Protein AF-0000000075781531 (afdb_homodimer)

InterPro domains:
  IPR000246 Peptidase T2, asparaginase 2 [PF01112] (1-295)
  IPR000246 Peptidase T2, asparaginase 2 [PTHR10188] (3-289)
  IPR029055 Nucleophile aminohydrolases, N-terminal [SSF56235] (2-297)
  IPR033844 Asparaginase-like 1, metazoa [cd04702] (2-292)

Structure (mmCIF, N/CA/C/O backbone):
data_AF-0000000075781531-model_v1
#
loop_
_entity.id
_entity.type
_entity.pdbx_description
1 polymer 'Probable isoaspartyl peptidase/L-asparaginase CG7860'
#
loop_
_atom_site.group_PDB
_atom_site.id
_atom_site.type_symbol
_atom_site.label_atom_id
_atom_site.label_alt_id
_atom_site.label_comp_id
_atom_site.label_asym_id
_atom_site.label_entity_id
_atom_site.label_seq_id
_atom_site.pdbx_PDB_ins_code
_atom_site.Cartn_x
_atom_site.Cartn_y
_atom_site.Cartn_z
_atom_site.occupancy
_atom_site.B_iso_or_equiv
_atom_site.auth_seq_id
_atom_site.auth_comp_id
_atom_site.auth_asym_id
_atom_site.auth_atom_id
_atom_site.pdbx_PDB_model_num
ATOM 1 N N . MET A 1 1 ? -22.672 -17.578 -13.57 1 85.06 1 MET A N 1
ATOM 2 C CA . MET A 1 1 ? -21.578 -17.312 -14.492 1 85.06 1 MET A CA 1
ATOM 3 C C . MET A 1 1 ? -20.594 -18.484 -14.539 1 85.06 1 MET A C 1
ATOM 5 O O . MET A 1 1 ? -20.531 -19.281 -13.594 1 85.06 1 MET A O 1
ATOM 9 N N . ASN A 1 2 ? -19.984 -18.703 -15.68 1 92.12 2 ASN A N 1
ATOM 10 C CA . ASN A 1 2 ? -18.953 -19.719 -15.734 1 92.12 2 ASN A CA 1
ATOM 11 C C . ASN A 1 2 ? -17.719 -19.344 -14.914 1 92.12 2 ASN A C 1
ATOM 13 O O . ASN A 1 2 ? -17.062 -18.344 -15.211 1 92.12 2 ASN A O 1
ATOM 17 N N . PRO A 1 3 ? -17.516 -20.047 -13.867 1 97.38 3 PRO A N 1
ATOM 18 C CA . PRO A 1 3 ? -16.359 -19.703 -13.023 1 97.38 3 PRO A CA 1
ATOM 19 C C . PRO A 1 3 ? -15.039 -19.812 -13.773 1 97.38 3 PRO A C 1
ATOM 21 O O . PRO A 1 3 ? -14.898 -20.656 -14.664 1 97.38 3 PRO A O 1
ATOM 24 N N . ILE A 1 4 ? -14.07 -19.031 -13.391 1 98.5 4 ILE A N 1
ATOM 25 C CA . ILE A 1 4 ? -12.766 -19.031 -14.039 1 98.5 4 ILE A CA 1
ATOM 26 C C . ILE A 1 4 ? -11.688 -18.625 -13.039 1 98.5 4 ILE A C 1
ATOM 28 O O . ILE A 1 4 ? -11.953 -17.875 -12.109 1 98.5 4 ILE A O 1
ATOM 32 N N . ILE A 1 5 ? -10.492 -19.172 -13.234 1 98.81 5 ILE A N 1
ATOM 33 C CA . ILE A 1 5 ? -9.336 -18.828 -12.422 1 98.81 5 ILE A CA 1
ATOM 34 C C . ILE A 1 5 ? -8.086 -18.781 -13.305 1 98.81 5 ILE A C 1
ATOM 36 O O . ILE A 1 5 ? -7.945 -19.578 -14.234 1 98.81 5 ILE A O 1
ATOM 40 N N . ILE A 1 6 ? -7.258 -17.844 -13.078 1 98.94 6 ILE A N 1
ATOM 41 C CA . ILE A 1 6 ? -5.953 -17.703 -13.719 1 98.94 6 ILE A CA 1
ATOM 42 C C . ILE A 1 6 ? -4.871 -17.531 -12.648 1 98.94 6 ILE A C 1
ATOM 44 O O . ILE A 1 6 ? -5.125 -16.953 -11.594 1 98.94 6 ILE A O 1
ATOM 48 N N . VAL A 1 7 ? -3.66 -18.078 -12.906 1 98.94 7 VAL A N 1
ATOM 49 C CA . VAL A 1 7 ? -2.543 -17.953 -11.977 1 98.94 7 VAL A CA 1
ATOM 50 C C . VAL A 1 7 ? -1.309 -17.453 -12.719 1 98.94 7 VAL A C 1
ATOM 52 O O . VAL A 1 7 ? -1.216 -17.578 -13.945 1 98.94 7 VAL A O 1
ATOM 55 N N . HIS A 1 8 ? -0.429 -16.797 -12.031 1 98.88 8 HIS A N 1
ATOM 56 C CA . HIS A 1 8 ? 0.933 -16.578 -12.5 1 98.88 8 HIS A CA 1
ATOM 57 C C . HIS A 1 8 ? 1.954 -17.125 -11.508 1 98.88 8 HIS A C 1
ATOM 59 O O . HIS A 1 8 ? 1.662 -17.234 -10.312 1 98.88 8 HIS A O 1
ATOM 65 N N . GLY A 1 9 ? 3.16 -17.422 -12.055 1 97.94 9 GLY A N 1
ATOM 66 C CA . GLY A 1 9 ? 4.238 -17.969 -11.234 1 97.94 9 GLY A CA 1
ATOM 67 C C . GLY A 1 9 ? 5.461 -17.062 -11.203 1 97.94 9 GLY A C 1
ATOM 68 O O . GLY A 1 9 ? 6.586 -17.547 -11.055 1 97.94 9 GLY A O 1
ATOM 69 N N . GLY A 1 10 ? 5.211 -15.781 -11.422 1 97.06 10 GLY A N 1
ATOM 70 C CA . GLY A 1 10 ? 6.312 -14.836 -11.305 1 97.06 10 GLY A CA 1
ATOM 71 C C . GLY A 1 10 ? 6.859 -14.383 -12.641 1 97.06 10 GLY A C 1
ATOM 72 O O . GLY A 1 10 ? 7.023 -15.195 -13.562 1 97.06 10 GLY A O 1
ATOM 73 N N . ALA A 1 11 ? 7.156 -13.102 -12.734 1 96.25 11 ALA A N 1
ATOM 74 C CA . ALA A 1 11 ? 7.754 -12.484 -13.914 1 96.25 11 ALA A CA 1
ATOM 75 C C . ALA A 1 11 ? 9.242 -12.219 -13.703 1 96.25 11 ALA A C 1
ATOM 77 O O . ALA A 1 11 ? 9.664 -11.844 -12.609 1 96.25 11 ALA A O 1
ATOM 78 N N . GLY A 1 12 ? 10.047 -12.461 -14.727 1 93.88 12 GLY A N 1
ATOM 79 C CA . GLY A 1 12 ? 11.477 -12.195 -14.656 1 93.88 12 GLY A CA 1
ATOM 80 C C . GLY A 1 12 ? 12.273 -12.922 -15.727 1 93.88 12 GLY A C 1
ATOM 81 O O . GLY A 1 12 ? 11.742 -13.258 -16.781 1 93.88 12 GLY A O 1
ATOM 82 N N . ASP A 1 13 ? 13.547 -13.055 -15.438 1 90.69 13 ASP A N 1
ATOM 83 C CA . ASP A 1 13 ? 14.453 -13.758 -16.328 1 90.69 13 ASP A CA 1
ATOM 84 C C . ASP A 1 13 ? 14.625 -15.219 -15.898 1 90.69 13 ASP A C 1
ATOM 86 O O . ASP A 1 13 ? 15.719 -15.633 -15.516 1 90.69 13 ASP A O 1
ATOM 90 N N . VAL A 1 14 ? 13.625 -15.977 -16.125 1 91.06 14 VAL A N 1
ATOM 91 C CA . VAL A 1 14 ? 13.602 -17.391 -15.75 1 91.06 14 VAL A CA 1
ATOM 92 C C . VAL A 1 14 ? 14.539 -18.188 -16.656 1 91.06 14 VAL A C 1
ATOM 94 O O . VAL A 1 14 ? 14.375 -18.203 -17.875 1 91.06 14 VAL A O 1
ATOM 97 N N . PRO A 1 15 ? 15.516 -18.844 -16.062 1 90.62 15 PRO A N 1
ATOM 98 C CA . PRO A 1 15 ? 16.406 -19.656 -16.906 1 90.62 15 PRO A CA 1
ATOM 99 C C . PRO A 1 15 ? 15.711 -20.891 -17.484 1 90.62 15 PRO A C 1
ATOM 101 O O . PRO A 1 15 ? 14.734 -21.375 -16.922 1 90.62 15 PRO A O 1
ATOM 104 N N . ASP A 1 16 ? 16.281 -21.453 -18.484 1 94.5 16 ASP A N 1
ATOM 105 C CA . ASP A 1 16 ? 15.703 -22.594 -19.188 1 94.5 16 ASP A CA 1
ATOM 106 C C . ASP A 1 16 ? 15.508 -23.781 -18.25 1 94.5 16 ASP A C 1
ATOM 108 O O . ASP A 1 16 ? 14.531 -24.516 -18.359 1 94.5 16 ASP A O 1
ATOM 112 N N . SER A 1 17 ? 16.422 -23.891 -17.297 1 92.56 17 SER A N 1
ATOM 113 C CA . SER A 1 17 ? 16.422 -25.047 -16.406 1 92.56 17 SER A CA 1
ATOM 114 C C . SER A 1 17 ? 15.219 -25.016 -15.469 1 92.56 17 SER A C 1
ATOM 116 O O . SER A 1 17 ? 14.859 -26.047 -14.883 1 92.56 17 SER A O 1
ATOM 118 N N . ARG A 1 18 ? 14.531 -23.938 -15.391 1 93.38 18 ARG A N 1
ATOM 119 C CA . ARG A 1 18 ? 13.438 -23.812 -14.43 1 93.38 18 ARG A CA 1
ATOM 120 C C . ARG A 1 18 ? 12.094 -23.734 -15.141 1 93.38 18 ARG A C 1
ATOM 122 O O . ARG A 1 18 ? 11.039 -23.734 -14.5 1 93.38 18 ARG A O 1
ATOM 129 N N . VAL A 1 19 ? 12.078 -23.672 -16.422 1 96.38 19 VAL A N 1
ATOM 130 C CA . VAL A 1 19 ? 10.875 -23.438 -17.203 1 96.38 19 VAL A CA 1
ATOM 131 C C . VAL A 1 19 ? 9.875 -24.562 -16.984 1 96.38 19 VAL A C 1
ATOM 133 O O . VAL A 1 19 ? 8.703 -24.312 -16.703 1 96.38 19 VAL A O 1
ATOM 136 N N . LYS A 1 20 ? 10.312 -25.781 -17.094 1 97.44 20 LYS A N 1
ATOM 137 C CA . LYS A 1 20 ? 9.398 -26.906 -16.969 1 97.44 20 LYS A CA 1
ATOM 138 C C . LYS A 1 20 ? 8.742 -26.938 -15.586 1 97.44 20 LYS A C 1
ATOM 140 O O . LYS A 1 20 ? 7.539 -27.156 -15.469 1 97.44 20 LYS A O 1
ATOM 145 N N . GLY A 1 21 ? 9.562 -26.734 -14.57 1 96.38 21 GLY A N 1
ATOM 146 C CA . GLY A 1 21 ? 9.031 -26.719 -13.219 1 96.38 21 GLY A CA 1
ATOM 147 C C . GLY A 1 21 ? 7.992 -25.625 -13 1 96.38 21 GLY A C 1
ATOM 148 O O . GLY A 1 21 ? 6.977 -25.859 -12.336 1 96.38 21 GLY A O 1
ATOM 149 N N . LYS A 1 22 ? 8.211 -24.484 -13.539 1 97 22 LYS A N 1
ATOM 150 C CA . LYS A 1 22 ? 7.285 -23.375 -13.391 1 97 22 LYS A CA 1
ATOM 151 C C . LYS A 1 22 ? 5.984 -23.641 -14.141 1 97 22 LYS A C 1
ATOM 153 O O . LYS A 1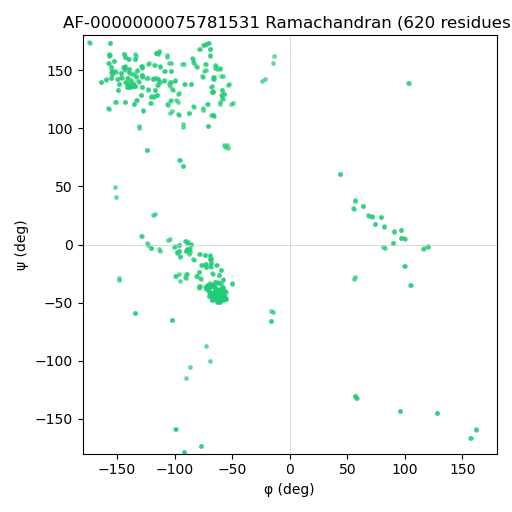 22 ? 4.902 -23.266 -13.672 1 97 22 LYS A O 1
ATOM 158 N N . LEU A 1 23 ? 6.105 -24.203 -15.328 1 98.19 23 LEU A N 1
ATOM 159 C CA . LEU A 1 23 ? 4.906 -24.547 -16.078 1 98.19 23 LEU A CA 1
ATOM 160 C C . LEU A 1 23 ? 4.082 -25.594 -15.336 1 98.19 23 LEU A C 1
ATOM 162 O O . LEU A 1 23 ? 2.865 -25.438 -15.188 1 98.19 23 LEU A O 1
ATOM 166 N N . ASP A 1 24 ? 4.766 -26.625 -14.836 1 98.25 24 ASP A N 1
ATOM 167 C CA . ASP A 1 24 ? 4.082 -27.703 -14.117 1 98.25 24 ASP A CA 1
ATOM 168 C C . ASP A 1 24 ? 3.428 -27.172 -12.844 1 98.25 24 ASP A C 1
ATOM 170 O O . ASP A 1 24 ? 2.291 -27.516 -12.523 1 98.25 24 ASP A O 1
ATOM 174 N N . GLY A 1 25 ? 4.188 -26.312 -12.148 1 98.19 25 GLY A N 1
ATOM 175 C CA . GLY A 1 25 ? 3.648 -25.734 -10.93 1 98.19 25 GLY A CA 1
ATOM 176 C C . GLY A 1 25 ? 2.443 -24.844 -11.18 1 98.19 25 GLY A C 1
ATOM 177 O O . GLY A 1 25 ? 1.49 -24.844 -10.398 1 98.19 25 GLY A O 1
ATOM 178 N N . SER A 1 26 ? 2.463 -24.094 -12.234 1 98.56 26 SER A N 1
ATOM 179 C CA . SER A 1 26 ? 1.338 -23.234 -12.586 1 98.56 26 SER A CA 1
ATOM 180 C C . SER A 1 26 ? 0.101 -24.047 -12.938 1 98.56 26 SER A C 1
ATOM 182 O O . SER A 1 26 ? -1.016 -23.703 -12.555 1 98.56 26 SER A O 1
ATOM 184 N N . LYS A 1 27 ? 0.307 -25.109 -13.648 1 98.56 27 LYS A N 1
ATOM 185 C CA . LYS A 1 27 ? -0.809 -25.984 -13.992 1 98.56 27 LYS A CA 1
ATOM 186 C C . LYS A 1 27 ? -1.42 -26.609 -12.742 1 98.56 27 LYS A C 1
ATOM 188 O O . LYS A 1 27 ? -2.645 -26.656 -12.594 1 98.56 27 LYS A O 1
ATOM 193 N N . LYS A 1 28 ? -0.539 -27.094 -11.883 1 98.62 28 LYS A N 1
ATOM 194 C CA . LYS A 1 28 ? -1.019 -27.688 -10.633 1 98.62 28 LYS A CA 1
ATOM 195 C C . LYS A 1 28 ? -1.83 -26.672 -9.828 1 98.62 28 LYS A C 1
ATOM 197 O O . LYS A 1 28 ? -2.875 -27.016 -9.273 1 98.62 28 LYS A O 1
ATOM 202 N N . ALA A 1 29 ? -1.354 -25.469 -9.773 1 98.88 29 ALA A N 1
ATOM 203 C CA . ALA A 1 29 ? -1.988 -24.422 -8.992 1 98.88 29 ALA A CA 1
ATOM 204 C C . ALA A 1 29 ? -3.369 -24.078 -9.547 1 98.88 29 ALA A C 1
ATOM 206 O O . ALA A 1 29 ? -4.34 -23.969 -8.789 1 98.88 29 ALA A O 1
ATOM 207 N N . VAL A 1 30 ? -3.465 -23.906 -10.852 1 98.88 30 VAL A N 1
ATOM 208 C CA . VAL A 1 30 ? -4.73 -23.5 -11.453 1 98.88 30 VAL A CA 1
ATOM 209 C C . VAL A 1 30 ? -5.758 -24.609 -11.297 1 98.88 30 VAL A C 1
ATOM 211 O O . VAL A 1 30 ? -6.953 -24.344 -11.125 1 98.88 30 VAL A O 1
ATOM 214 N N . ILE A 1 31 ? -5.336 -25.844 -11.352 1 98.69 31 ILE A N 1
ATOM 215 C CA . ILE A 1 31 ? -6.215 -27 -11.18 1 98.69 31 ILE A CA 1
ATOM 216 C C . ILE A 1 31 ? -6.762 -27.016 -9.75 1 98.69 31 ILE A C 1
ATOM 218 O O . ILE A 1 31 ? -7.961 -27.234 -9.539 1 98.69 31 ILE A O 1
ATOM 222 N N . ALA A 1 32 ? -5.887 -26.734 -8.789 1 98.75 32 ALA A N 1
ATOM 223 C CA . ALA A 1 32 ? -6.305 -26.719 -7.391 1 98.75 32 ALA A CA 1
ATOM 224 C C . ALA A 1 32 ? -7.426 -25.703 -7.168 1 98.75 32 ALA A C 1
ATOM 226 O O . ALA A 1 32 ? -8.406 -26 -6.48 1 98.75 32 ALA A O 1
ATOM 227 N N . GLY A 1 33 ? -7.289 -24.516 -7.707 1 98.81 33 GLY A N 1
ATOM 228 C CA . GLY A 1 33 ? -8.32 -23.516 -7.574 1 98.81 33 GLY A CA 1
ATOM 229 C C . GLY A 1 33 ? -9.578 -23.828 -8.367 1 98.81 33 GLY A C 1
ATOM 230 O O . GLY A 1 33 ? -10.695 -23.625 -7.891 1 98.81 33 GLY A O 1
ATOM 231 N N . HIS A 1 34 ? -9.367 -24.328 -9.562 1 98.5 34 HIS A N 1
ATOM 232 C CA . HIS A 1 34 ? -10.484 -24.641 -10.445 1 98.5 34 HIS A CA 1
ATOM 233 C C . HIS A 1 34 ? -11.391 -25.719 -9.844 1 98.5 34 HIS A C 1
ATOM 235 O O . HIS A 1 34 ? -12.609 -25.656 -9.984 1 98.5 34 HIS A O 1
ATOM 241 N N . GLU A 1 35 ? -10.852 -26.672 -9.227 1 98 35 GLU A N 1
ATOM 242 C CA . GLU A 1 35 ? -11.617 -27.75 -8.609 1 98 35 GLU A CA 1
ATOM 243 C C . GLU A 1 35 ? -12.586 -27.203 -7.562 1 98 35 GLU A C 1
ATOM 245 O O . GLU A 1 35 ? -13.703 -27.703 -7.422 1 98 35 GLU A O 1
ATOM 250 N N . ILE A 1 36 ? -12.18 -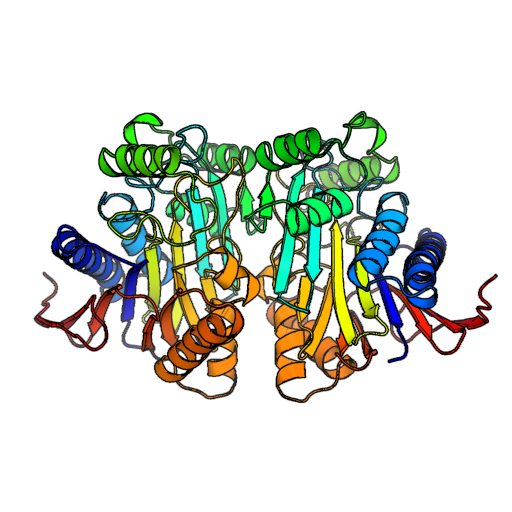26.203 -6.867 1 98.5 36 ILE A N 1
ATOM 251 C CA . ILE A 1 36 ? -13.039 -25.578 -5.875 1 98.5 36 ILE A CA 1
ATOM 252 C C . ILE A 1 36 ? -14.195 -24.859 -6.574 1 98.5 36 ILE A C 1
ATOM 254 O O . ILE A 1 36 ? -15.352 -24.984 -6.172 1 98.5 36 ILE A O 1
ATOM 258 N N . LEU A 1 37 ? -13.898 -24.188 -7.605 1 98.06 37 LEU A N 1
ATOM 259 C CA . LEU A 1 37 ? -14.898 -23.391 -8.305 1 98.06 37 LEU A CA 1
ATOM 260 C C . LEU A 1 37 ? -15.969 -24.281 -8.93 1 98.06 37 LEU A C 1
ATOM 262 O O . LEU A 1 37 ? -17.156 -23.984 -8.852 1 98.06 37 LEU A O 1
ATOM 266 N N . VAL A 1 38 ? -15.586 -25.344 -9.531 1 95.75 38 VAL A N 1
ATOM 267 C CA . VAL A 1 38 ? -16.516 -26.172 -10.281 1 95.75 38 VAL A CA 1
ATOM 268 C C . VAL A 1 38 ? -17.422 -26.938 -9.32 1 95.75 38 VAL A C 1
ATOM 270 O O . VAL A 1 38 ? -18.5 -27.391 -9.695 1 95.75 38 VAL A O 1
ATOM 273 N N . ARG A 1 39 ? -17 -27.062 -8.094 1 96.12 39 ARG A N 1
ATOM 274 C CA . ARG A 1 39 ? -17.812 -27.703 -7.07 1 96.12 39 ARG A CA 1
ATOM 275 C C . ARG A 1 39 ? -18.688 -26.688 -6.355 1 96.12 39 ARG A C 1
ATOM 277 O O . ARG A 1 39 ? -19.328 -27 -5.344 1 96.12 39 ARG A O 1
ATOM 284 N N . GLY A 1 40 ? -18.641 -25.5 -6.773 1 97.19 40 GLY A N 1
ATOM 285 C CA . GLY A 1 40 ? -19.516 -24.484 -6.23 1 97.19 40 GLY A CA 1
ATOM 286 C C . GLY A 1 40 ? -18.859 -23.656 -5.137 1 97.19 40 GLY A C 1
ATOM 287 O O . GLY A 1 40 ? -19.531 -22.859 -4.465 1 97.19 40 GLY A O 1
ATOM 288 N N . GLY A 1 41 ? -17.531 -23.781 -4.988 1 98.31 41 GLY A N 1
ATOM 289 C CA . GLY A 1 41 ? -16.828 -23.016 -3.975 1 98.31 41 GLY A CA 1
ATOM 290 C C . GLY A 1 41 ? -16.641 -21.547 -4.336 1 98.31 41 GLY A C 1
ATOM 291 O O . GLY A 1 41 ? -16.984 -21.141 -5.449 1 98.31 41 GLY A O 1
ATOM 292 N N . SER A 1 42 ? -16.172 -20.766 -3.408 1 98.69 42 SER A N 1
ATOM 293 C CA . SER A 1 42 ? -16.031 -19.328 -3.59 1 98.69 42 SER A CA 1
ATOM 294 C C . SER A 1 42 ? -14.734 -18.984 -4.316 1 98.69 42 SER A C 1
ATOM 296 O O . SER A 1 42 ? -13.789 -19.781 -4.316 1 98.69 42 SER A O 1
ATOM 298 N N . ALA A 1 43 ? -14.766 -17.844 -4.93 1 98.88 43 ALA A N 1
ATOM 299 C CA . ALA A 1 43 ? -13.547 -17.328 -5.535 1 98.88 43 ALA A CA 1
ATOM 300 C C . ALA A 1 43 ? -12.43 -17.203 -4.5 1 98.88 43 ALA A C 1
ATOM 302 O O . ALA A 1 43 ? -11.273 -17.5 -4.789 1 98.88 43 ALA A O 1
ATOM 303 N N . LEU A 1 44 ? -12.773 -16.766 -3.316 1 98.88 44 LEU A N 1
ATOM 304 C CA . LEU A 1 44 ? -11.805 -16.562 -2.238 1 98.88 44 LEU A CA 1
ATOM 305 C C . LEU A 1 44 ? -11.109 -17.875 -1.889 1 98.88 44 LEU A C 1
ATOM 307 O O . LEU A 1 44 ? -9.883 -17.922 -1.769 1 98.88 44 LEU A O 1
ATOM 311 N N . ASP A 1 45 ? -11.883 -18.953 -1.764 1 98.88 45 ASP A N 1
ATOM 312 C CA . ASP A 1 45 ? -11.305 -20.25 -1.467 1 98.88 45 ASP A CA 1
ATOM 313 C C . ASP A 1 45 ? -10.43 -20.75 -2.615 1 98.88 45 ASP A C 1
ATOM 315 O O . ASP A 1 45 ? -9.391 -21.375 -2.385 1 98.88 45 ASP A O 1
ATOM 319 N N . ALA A 1 46 ? -10.828 -20.453 -3.824 1 98.94 46 ALA A N 1
ATOM 320 C CA . ALA A 1 46 ? -10.125 -20.922 -5.016 1 98.94 46 ALA A CA 1
ATOM 321 C C . ALA A 1 46 ? -8.742 -20.281 -5.125 1 98.94 46 ALA A C 1
ATOM 323 O O . ALA A 1 46 ? -7.75 -20.969 -5.371 1 98.94 46 ALA A O 1
ATOM 324 N N . VAL A 1 47 ? -8.711 -18.984 -4.93 1 99 47 VAL A N 1
ATOM 325 C CA . VAL A 1 47 ? -7.43 -18.297 -5.09 1 99 47 VAL A CA 1
ATOM 326 C C . VAL A 1 47 ? -6.496 -18.688 -3.943 1 99 47 VAL A C 1
ATOM 328 O O . VAL A 1 47 ? -5.281 -18.781 -4.133 1 99 47 VAL A O 1
ATOM 331 N N . GLU A 1 48 ? -7.016 -18.859 -2.73 1 98.94 48 GLU A N 1
ATOM 332 C CA . GLU A 1 48 ? -6.176 -19.344 -1.636 1 98.94 48 GLU A CA 1
ATOM 333 C C . GLU A 1 48 ? -5.574 -20.703 -1.955 1 98.94 48 GLU A C 1
ATOM 335 O O . GLU A 1 48 ? -4.371 -20.922 -1.785 1 98.94 48 GLU A O 1
ATOM 340 N N . ALA A 1 49 ? -6.391 -21.594 -2.465 1 98.94 49 ALA A N 1
ATOM 341 C CA . ALA A 1 49 ? -5.926 -22.953 -2.773 1 98.94 49 ALA A CA 1
ATOM 342 C C . ALA A 1 49 ? -4.844 -22.922 -3.85 1 98.94 49 ALA A C 1
ATOM 344 O O . ALA A 1 49 ? -3.857 -23.656 -3.762 1 98.94 49 ALA A O 1
ATOM 345 N N . ALA A 1 50 ? -5.055 -22.125 -4.844 1 98.94 50 ALA A N 1
ATOM 346 C CA . ALA A 1 50 ? -4.082 -22.016 -5.926 1 98.94 50 ALA A CA 1
ATOM 347 C C . ALA A 1 50 ? -2.738 -21.516 -5.402 1 98.94 50 ALA A C 1
ATOM 349 O O . ALA A 1 50 ? -1.689 -22.078 -5.719 1 98.94 50 ALA A O 1
ATOM 350 N N . VAL A 1 51 ? -2.754 -20.484 -4.574 1 98.94 51 VAL A N 1
ATOM 351 C CA . VAL A 1 51 ? -1.52 -19.875 -4.094 1 98.94 51 VAL A CA 1
ATOM 352 C C . VAL A 1 51 ? -0.852 -20.797 -3.072 1 98.94 51 VAL A C 1
ATOM 354 O O . VAL A 1 51 ? 0.376 -20.906 -3.035 1 98.94 51 VAL A O 1
ATOM 357 N N . VAL A 1 52 ? -1.641 -21.469 -2.256 1 98.88 52 VAL A N 1
ATOM 358 C CA . VAL A 1 52 ? -1.093 -22.438 -1.322 1 98.88 52 VAL A CA 1
ATOM 359 C C . VAL A 1 52 ? -0.295 -23.5 -2.086 1 98.88 52 VAL A C 1
ATOM 361 O O . VAL A 1 52 ? 0.792 -23.891 -1.657 1 98.88 52 VAL A O 1
ATOM 364 N N . SER A 1 53 ? -0.83 -23.969 -3.193 1 98.75 53 SER A N 1
ATOM 365 C CA . SER A 1 53 ? -0.14 -24.953 -4.031 1 98.75 53 SER A CA 1
ATOM 366 C C . SER A 1 53 ? 1.234 -24.438 -4.453 1 98.75 53 SER A C 1
ATOM 368 O O . SER A 1 53 ? 2.215 -25.188 -4.422 1 98.75 53 SER A O 1
ATOM 370 N N . MET A 1 54 ? 1.28 -23.172 -4.766 1 98.44 54 MET A N 1
ATOM 371 C CA . MET A 1 54 ? 2.529 -22.609 -5.258 1 98.44 54 MET A CA 1
ATOM 372 C C . MET A 1 54 ? 3.477 -22.281 -4.105 1 98.44 54 MET A C 1
ATOM 374 O O . MET A 1 54 ? 4.695 -22.328 -4.27 1 98.44 54 MET A O 1
ATOM 378 N N . GLU A 1 55 ? 2.967 -22 -2.898 1 97.88 55 GLU A N 1
ATOM 379 C CA . GLU A 1 55 ? 3.787 -21.734 -1.721 1 97.88 55 GLU A CA 1
ATOM 380 C C . GLU A 1 55 ? 4.527 -22.984 -1.271 1 97.88 55 GLU A C 1
ATOM 382 O O . GLU A 1 55 ? 5.48 -22.906 -0.49 1 97.88 55 GLU A O 1
ATOM 387 N N . LYS A 1 56 ? 4.16 -24.141 -1.786 1 96.75 56 LYS A N 1
ATOM 388 C CA . LYS A 1 56 ? 4.801 -25.406 -1.423 1 96.75 56 LYS A CA 1
ATOM 389 C C . LYS A 1 56 ? 5.852 -25.797 -2.457 1 96.75 56 LYS A C 1
ATOM 391 O O . LYS A 1 56 ? 6.559 -26.797 -2.277 1 96.75 56 LYS A O 1
ATOM 396 N N . ASP A 1 57 ? 5.91 -25.094 -3.486 1 95.69 57 ASP A N 1
ATOM 397 C CA . ASP A 1 57 ? 6.707 -25.469 -4.648 1 95.69 57 ASP A CA 1
ATOM 398 C C . ASP A 1 57 ? 7.973 -24.625 -4.746 1 95.69 57 ASP A C 1
ATOM 400 O O . ASP A 1 57 ? 7.902 -23.406 -4.941 1 95.69 57 ASP A O 1
ATOM 404 N N . GLU A 1 58 ? 9.125 -25.203 -4.723 1 92.81 58 GLU A N 1
ATOM 405 C CA . GLU A 1 58 ? 10.406 -24.5 -4.668 1 92.81 58 GLU A CA 1
ATOM 406 C C . GLU A 1 58 ? 10.688 -23.766 -5.973 1 92.81 58 GLU A C 1
ATOM 408 O O . GLU A 1 58 ? 11.609 -22.953 -6.043 1 92.81 58 GLU A O 1
ATOM 413 N N . TYR A 1 59 ? 9.867 -24.031 -6.973 1 93.88 59 TYR A N 1
ATOM 414 C CA . TYR A 1 59 ? 10.078 -23.344 -8.242 1 93.88 59 TYR A CA 1
ATOM 415 C C . TYR A 1 59 ? 9.547 -21.922 -8.188 1 93.88 59 TYR A C 1
ATOM 417 O O . TYR A 1 59 ? 9.812 -21.109 -9.086 1 93.88 59 TYR A O 1
ATOM 425 N N . PHE A 1 60 ? 8.867 -21.656 -7.117 1 95.31 60 PHE A N 1
ATOM 426 C CA . PHE A 1 60 ? 8.305 -20.312 -6.961 1 95.31 60 PHE A CA 1
ATOM 427 C C . PHE A 1 60 ? 8.914 -19.609 -5.758 1 95.31 60 PHE A C 1
ATOM 429 O O . PHE A 1 60 ? 9.438 -20.25 -4.852 1 95.31 60 PHE A O 1
ATOM 436 N N . ASN A 1 61 ? 8.914 -18.234 -5.785 1 92.69 61 ASN A N 1
ATOM 437 C CA . ASN A 1 61 ? 9.406 -17.391 -4.711 1 92.69 61 ASN A CA 1
ATOM 438 C C . ASN A 1 61 ? 8.297 -17 -3.744 1 92.69 61 ASN A C 1
ATOM 440 O O . ASN A 1 61 ? 7.93 -15.82 -3.648 1 92.69 61 ASN A O 1
ATOM 444 N N . ALA A 1 62 ? 7.789 -17.938 -3.021 1 94.25 62 ALA A N 1
ATOM 445 C CA . ALA A 1 62 ? 6.746 -17.828 -2.008 1 94.25 62 ALA A CA 1
ATOM 446 C C . ALA A 1 62 ? 6.707 -19.062 -1.121 1 94.25 62 ALA A C 1
ATOM 448 O O . ALA A 1 62 ? 6.832 -20.188 -1.612 1 94.25 62 ALA A O 1
ATOM 449 N N . GLY A 1 63 ? 6.5 -18.859 0.197 1 94.56 63 GLY A N 1
ATOM 450 C CA . GLY A 1 63 ? 6.562 -20.031 1.061 1 94.56 63 GLY A CA 1
ATOM 451 C C . GLY A 1 63 ? 7.879 -20.766 0.961 1 94.56 63 GLY A C 1
ATOM 452 O O . GLY A 1 63 ? 8.945 -20.188 1.14 1 94.56 63 GLY A O 1
ATOM 453 N N . TYR A 1 64 ? 7.727 -22.078 0.762 1 91.75 64 TYR A N 1
ATOM 454 C CA . TYR A 1 64 ? 8.93 -22.844 0.488 1 91.75 64 TYR A CA 1
ATOM 455 C C . TYR A 1 64 ? 9.539 -22.453 -0.853 1 91.75 64 TYR A C 1
ATOM 457 O O . TYR A 1 64 ? 8.93 -22.672 -1.904 1 91.75 64 TYR A O 1
ATOM 465 N N . GLY A 1 65 ? 10.695 -21.828 -0.788 1 88.75 65 GLY A N 1
ATOM 466 C CA . GLY A 1 65 ? 11.352 -21.328 -1.98 1 88.75 65 GLY A CA 1
ATOM 467 C C . GLY A 1 65 ? 11.562 -19.828 -1.948 1 88.75 65 GLY A C 1
ATOM 468 O O . GLY A 1 65 ? 12.164 -19.25 -2.861 1 88.75 65 GLY A O 1
ATOM 469 N N . SER A 1 66 ? 11.094 -19.219 -0.896 1 92.56 66 SER A N 1
ATOM 470 C CA . SER A 1 66 ? 11.289 -17.781 -0.723 1 92.56 66 SER A CA 1
ATOM 471 C C . SER A 1 66 ? 12.766 -17.422 -0.719 1 92.56 66 SER A C 1
ATOM 473 O O . SER A 1 66 ? 13.594 -18.156 -0.17 1 92.56 66 SER A O 1
ATOM 475 N N . VAL A 1 67 ? 13.031 -16.312 -1.255 1 91.38 67 VAL A N 1
ATOM 476 C CA . VAL A 1 67 ? 14.383 -15.773 -1.252 1 91.38 67 VAL A CA 1
ATOM 477 C C . VAL A 1 67 ? 14.781 -15.375 0.167 1 91.38 67 VAL A C 1
ATOM 479 O O . VAL A 1 67 ? 13.93 -15.32 1.061 1 91.38 67 VAL A O 1
ATOM 482 N N . LEU A 1 68 ? 16.094 -15.117 0.269 1 93.38 68 LEU A N 1
ATOM 483 C CA . LEU A 1 68 ? 16.609 -14.781 1.587 1 93.38 68 LEU A CA 1
ATOM 484 C C . LEU A 1 68 ? 17 -13.312 1.661 1 93.38 68 LEU A C 1
ATOM 486 O O . LEU A 1 68 ? 17.5 -12.742 0.684 1 93.38 68 LEU A O 1
ATOM 490 N N . ASN A 1 69 ? 16.703 -12.703 2.814 1 93.69 69 ASN A N 1
ATOM 491 C CA . ASN A 1 69 ? 17.172 -11.344 3.037 1 93.69 69 ASN A CA 1
ATOM 492 C C . ASN A 1 69 ? 18.656 -11.305 3.4 1 93.69 69 ASN A C 1
ATOM 494 O O . ASN A 1 69 ? 19.328 -12.344 3.398 1 93.69 69 ASN A O 1
ATOM 498 N N . LEU A 1 70 ? 19.188 -10.172 3.752 1 93.38 70 LEU A N 1
ATOM 499 C CA . LEU A 1 70 ? 20.609 -9.969 3.967 1 93.38 70 LEU A CA 1
ATOM 500 C C . LEU A 1 70 ? 21.078 -10.727 5.203 1 93.38 70 LEU A C 1
ATOM 502 O O . LEU A 1 70 ? 22.281 -10.938 5.387 1 93.38 70 LEU A O 1
ATOM 506 N N . ARG A 1 71 ? 20.188 -11.172 6.07 1 94.06 71 ARG A N 1
ATOM 507 C CA . ARG A 1 71 ? 20.531 -11.961 7.246 1 94.06 71 ARG A CA 1
ATOM 508 C C . ARG A 1 71 ? 20.375 -13.453 6.969 1 94.06 71 ARG A C 1
ATOM 510 O O . ARG A 1 71 ? 20.469 -14.273 7.883 1 94.06 71 ARG A O 1
ATOM 517 N N . GLY A 1 72 ? 19.969 -13.742 5.754 1 94.06 72 GLY A N 1
ATOM 518 C CA . GLY A 1 72 ? 19.766 -15.133 5.391 1 94.06 72 GLY A CA 1
ATOM 519 C C . GLY A 1 72 ? 18.453 -15.695 5.895 1 94.06 72 GLY A C 1
ATOM 520 O O . GLY A 1 72 ? 18.312 -16.906 6.074 1 94.06 72 GLY A O 1
ATOM 521 N N . GLU A 1 73 ? 17.531 -14.797 6.117 1 95.12 73 GLU A N 1
ATOM 522 C CA . GLU A 1 73 ? 16.25 -15.219 6.66 1 95.12 73 GLU A CA 1
ATOM 523 C C . GLU A 1 73 ? 15.141 -15.117 5.605 1 95.12 73 GLU A C 1
ATOM 525 O O . GLU A 1 73 ? 15.211 -14.273 4.711 1 95.12 73 GLU A O 1
ATOM 530 N N . VAL A 1 74 ? 14.156 -16.031 5.758 1 95.19 74 VAL A N 1
ATOM 531 C CA . VAL A 1 74 ? 12.93 -15.945 4.969 1 95.19 74 VAL A CA 1
ATOM 532 C C . VAL A 1 74 ? 11.969 -14.961 5.629 1 95.19 74 VAL A C 1
ATOM 534 O O . VAL A 1 74 ? 11.625 -15.109 6.805 1 95.19 74 VAL A O 1
ATOM 537 N N . GLU A 1 75 ? 11.641 -13.945 4.961 1 96 75 GLU A N 1
ATOM 538 C CA . GLU A 1 75 ? 10.641 -12.953 5.348 1 96 75 GLU A CA 1
ATOM 539 C C . GLU A 1 75 ? 9.617 -12.742 4.242 1 96 75 GLU A C 1
ATOM 541 O O . GLU A 1 75 ? 9.945 -12.211 3.178 1 96 75 GLU A O 1
ATOM 546 N N . MET A 1 76 ? 8.32 -13.109 4.531 1 97.56 76 MET A N 1
ATOM 547 C CA . MET A 1 76 ? 7.352 -13.227 3.443 1 97.56 76 MET A CA 1
ATOM 548 C C . MET A 1 76 ? 6.262 -12.172 3.564 1 97.56 76 MET A C 1
ATOM 550 O O . MET A 1 76 ? 6.141 -11.516 4.598 1 97.56 76 MET A O 1
ATOM 554 N N . GLU A 1 77 ? 5.535 -12.031 2.482 1 98.38 77 GLU A N 1
ATOM 555 C CA . GLU A 1 77 ? 4.359 -11.172 2.377 1 98.38 77 GLU A CA 1
ATOM 556 C C . GLU A 1 77 ? 3.258 -11.852 1.562 1 98.38 77 GLU A C 1
ATOM 558 O O . GLU A 1 77 ? 3.541 -12.609 0.632 1 98.38 77 GLU A O 1
ATOM 563 N N . ALA A 1 78 ? 2.047 -11.555 1.91 1 98.88 78 ALA A N 1
ATOM 564 C CA . ALA A 1 78 ? 0.907 -12.047 1.142 1 98.88 78 ALA A CA 1
ATOM 565 C C . ALA A 1 78 ? -0.309 -11.148 1.321 1 98.88 78 ALA A C 1
ATOM 567 O O . ALA A 1 78 ? -0.427 -10.445 2.332 1 98.88 78 ALA A O 1
ATOM 568 N N . SER A 1 79 ? -1.152 -11.133 0.351 1 98.94 79 SER A N 1
ATOM 569 C CA . SER A 1 79 ? -2.422 -10.414 0.433 1 98.94 79 SER A CA 1
ATOM 570 C C . SER A 1 79 ? -3.518 -11.141 -0.34 1 98.94 79 SER A C 1
ATOM 572 O O . SER A 1 79 ? -3.238 -11.836 -1.324 1 98.94 79 SER A O 1
ATOM 574 N N . ILE A 1 80 ? -4.703 -11.023 0.141 1 98.94 80 ILE A N 1
ATOM 575 C CA . ILE A 1 80 ? -5.902 -11.602 -0.463 1 98.94 80 ILE A CA 1
ATOM 576 C C . ILE A 1 80 ? -7.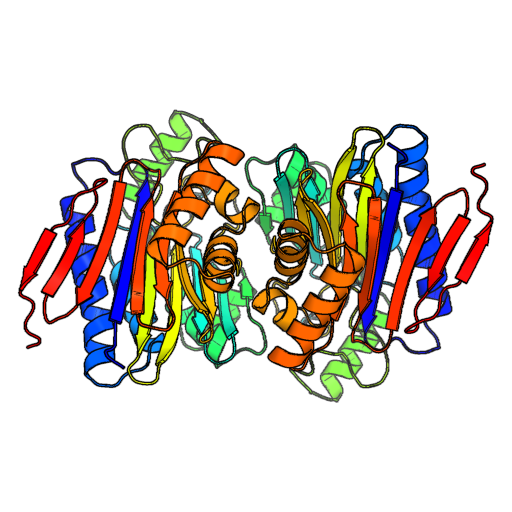059 -10.609 -0.358 1 98.94 80 ILE A C 1
ATOM 578 O O . ILE A 1 80 ? -7.199 -9.922 0.651 1 98.94 80 ILE A O 1
ATOM 582 N N . MET A 1 81 ? -7.797 -10.492 -1.421 1 98.94 81 MET A N 1
ATOM 583 C CA . MET A 1 81 ? -8.844 -9.477 -1.479 1 98.94 81 MET A CA 1
ATOM 584 C C . MET A 1 81 ? -10.133 -10.055 -2.062 1 98.94 81 MET A C 1
ATOM 586 O O . MET A 1 81 ? -10.086 -10.828 -3.021 1 98.94 81 MET A O 1
ATOM 590 N N . CYS A 1 82 ? -11.203 -9.703 -1.445 1 98.69 82 CYS A N 1
ATOM 591 C CA . CYS A 1 82 ? -12.547 -10.086 -1.868 1 98.69 82 CYS A CA 1
ATOM 592 C C . CYS A 1 82 ? -13.258 -8.914 -2.539 1 98.69 82 CYS A C 1
ATOM 594 O O . CYS A 1 82 ? -13.477 -7.871 -1.914 1 98.69 82 CYS A O 1
ATOM 596 N N . GLY A 1 83 ? -13.711 -9.117 -3.758 1 98.62 83 GLY A N 1
ATOM 597 C CA . GLY A 1 83 ? -14.273 -8.031 -4.547 1 98.62 83 GLY A CA 1
ATOM 598 C C . GLY A 1 83 ? -15.68 -7.652 -4.121 1 98.62 83 GLY A C 1
ATOM 599 O O . GLY A 1 83 ? -16.156 -6.559 -4.441 1 98.62 83 GLY A O 1
ATOM 600 N N . LYS A 1 84 ? -16.328 -8.492 -3.408 1 97.69 84 LYS A N 1
ATOM 601 C CA . LYS A 1 84 ? -17.719 -8.266 -3.041 1 97.69 84 LYS A CA 1
ATOM 602 C C . LYS A 1 84 ? -17.875 -7.027 -2.164 1 97.69 84 LYS A C 1
ATOM 604 O O . LYS A 1 84 ? -18.703 -6.16 -2.438 1 97.69 84 LYS A O 1
ATOM 609 N N . ASN A 1 85 ? -17.078 -6.91 -1.196 1 97.25 85 ASN A N 1
ATOM 610 C CA . ASN A 1 85 ? -17.156 -5.809 -0.24 1 97.25 85 ASN A CA 1
ATOM 611 C C . ASN A 1 85 ? -15.789 -5.137 -0.06 1 97.25 85 ASN A C 1
ATOM 613 O O . ASN A 1 85 ? -15.586 -4.402 0.907 1 97.25 85 ASN A O 1
ATOM 617 N N . LEU A 1 86 ? -14.836 -5.523 -0.863 1 98.62 86 LEU A N 1
ATOM 618 C CA . LEU A 1 86 ? -13.477 -4.98 -0.897 1 98.62 86 LEU A CA 1
ATOM 619 C C . LEU A 1 86 ? -12.719 -5.352 0.369 1 98.62 86 LEU A C 1
ATOM 621 O O . LEU A 1 86 ? -11.758 -4.672 0.74 1 98.62 86 LEU A O 1
ATOM 625 N N . ASP A 1 87 ? -13.102 -6.434 1.025 1 98.31 87 ASP A N 1
ATOM 626 C CA . ASP A 1 87 ? -12.359 -6.891 2.199 1 98.31 87 ASP A CA 1
ATOM 627 C C . ASP A 1 87 ? -10.961 -7.352 1.817 1 98.31 87 ASP A C 1
ATOM 629 O O . ASP A 1 87 ? -10.766 -7.984 0.775 1 98.31 87 ASP A O 1
ATOM 633 N N . VAL A 1 88 ? -10.07 -7.059 2.748 1 98.56 88 VAL A N 1
ATOM 634 C CA . VAL A 1 88 ? -8.656 -7.332 2.514 1 98.56 88 VAL A CA 1
ATOM 635 C C . VAL A 1 88 ? -8.07 -8.062 3.717 1 98.56 88 VAL A C 1
ATOM 637 O O . VAL A 1 88 ? -8.445 -7.793 4.859 1 98.56 88 VAL A O 1
ATOM 640 N N . GLY A 1 89 ? -7.219 -9.016 3.449 1 98.94 89 GLY A N 1
ATOM 641 C CA . GLY A 1 89 ? -6.27 -9.547 4.414 1 98.94 89 GLY A CA 1
ATOM 642 C C . GLY A 1 89 ? -4.848 -9.594 3.885 1 98.94 89 GLY A C 1
ATOM 643 O O . GLY A 1 89 ? -4.605 -10.094 2.785 1 98.94 89 GLY A O 1
ATOM 644 N N . ALA A 1 90 ? -3.953 -9.055 4.641 1 98.94 90 ALA A N 1
ATOM 645 C CA . ALA A 1 90 ? -2.555 -9.07 4.223 1 98.94 90 ALA A CA 1
ATOM 646 C C . ALA A 1 90 ? -1.624 -9.25 5.422 1 98.94 90 ALA A C 1
ATOM 648 O O . ALA A 1 90 ? -1.968 -8.867 6.543 1 98.94 90 ALA A O 1
ATOM 649 N N . VAL A 1 91 ? -0.481 -9.852 5.184 1 98.88 91 VAL A N 1
ATOM 650 C CA . VAL A 1 91 ? 0.585 -9.992 6.168 1 98.88 91 VAL A CA 1
ATOM 651 C C . VAL A 1 91 ? 1.926 -9.625 5.535 1 98.88 91 VAL A C 1
ATOM 653 O O . VAL A 1 91 ? 2.133 -9.844 4.336 1 98.88 91 VAL A O 1
ATOM 656 N N . THR A 1 92 ? 2.74 -9.055 6.277 1 98.75 92 THR A N 1
ATOM 657 C CA . THR A 1 92 ? 4.086 -8.719 5.828 1 98.75 92 THR A CA 1
ATOM 658 C C . THR A 1 92 ? 5.102 -8.969 6.941 1 98.75 92 THR A C 1
ATOM 660 O O . THR A 1 92 ? 4.73 -9.094 8.109 1 98.75 92 THR A O 1
ATOM 663 N N . LEU A 1 93 ? 6.359 -9.102 6.531 1 98.19 93 LEU A N 1
ATOM 664 C CA . LEU A 1 93 ? 7.453 -9.352 7.465 1 98.19 93 LEU A CA 1
ATOM 665 C C . LEU A 1 93 ? 7.168 -10.578 8.32 1 98.19 93 LEU A C 1
ATOM 667 O O . LEU A 1 93 ? 7.488 -10.602 9.508 1 98.19 93 LEU A O 1
ATOM 671 N N . ILE A 1 94 ? 6.453 -11.492 7.703 1 97.31 94 ILE A N 1
ATOM 672 C CA . ILE A 1 94 ? 6.086 -12.695 8.445 1 97.31 94 ILE A CA 1
ATOM 673 C C . ILE A 1 94 ? 7.141 -13.773 8.227 1 97.31 94 ILE A C 1
ATOM 675 O O . ILE A 1 94 ? 7.676 -13.914 7.125 1 97.31 94 ILE A O 1
ATOM 679 N N . LYS A 1 95 ? 7.484 -14.453 9.281 1 96.38 95 LYS A N 1
ATOM 680 C CA . LYS A 1 95 ? 8.5 -15.5 9.273 1 96.38 95 LYS A CA 1
ATOM 681 C C . LYS A 1 95 ? 7.965 -16.781 9.906 1 96.38 95 LYS A C 1
ATOM 683 O O . LYS A 1 95 ? 6.984 -16.75 10.656 1 96.38 95 LYS A O 1
ATOM 688 N N . ASP A 1 96 ? 8.492 -17.875 9.516 1 96.38 96 ASP A N 1
ATOM 689 C CA . ASP A 1 96 ? 8.375 -19.141 10.234 1 96.38 96 ASP A CA 1
ATOM 690 C C . ASP A 1 96 ? 7.047 -19.828 9.922 1 96.38 96 ASP A C 1
ATOM 692 O O . ASP A 1 96 ? 6.586 -20.672 10.68 1 96.38 96 ASP A O 1
ATOM 696 N N . PHE A 1 97 ? 6.355 -19.422 8.906 1 97.88 97 PHE A N 1
ATOM 697 C CA . PHE A 1 97 ? 5.113 -20.062 8.5 1 97.88 97 PHE A CA 1
ATOM 698 C C . PHE A 1 97 ? 5.184 -20.531 7.051 1 97.88 97 PHE A C 1
ATOM 700 O O . PHE A 1 97 ? 5.734 -19.828 6.199 1 97.88 97 PHE A O 1
ATOM 707 N N . LEU A 1 98 ? 4.625 -21.594 6.742 1 96.94 98 LEU A N 1
ATOM 708 C CA . LEU A 1 98 ? 4.719 -22.172 5.41 1 96.94 98 LEU A CA 1
ATOM 709 C C . LEU A 1 98 ? 3.779 -21.469 4.438 1 96.94 98 LEU A C 1
ATOM 711 O O . LEU A 1 98 ? 4.082 -21.359 3.25 1 96.94 98 LEU A O 1
ATOM 715 N N . HIS A 1 99 ? 2.568 -21.062 4.984 1 98.25 99 HIS A N 1
ATOM 716 C CA . HIS A 1 99 ? 1.532 -20.531 4.098 1 98.25 99 HIS A CA 1
ATOM 717 C C . HIS A 1 99 ? 1.086 -19.141 4.531 1 98.25 99 HIS A C 1
ATOM 719 O O . HIS A 1 99 ? -0.016 -18.984 5.062 1 98.25 99 HIS A O 1
ATOM 725 N N . PRO A 1 100 ? 1.846 -18.109 4.156 1 98.69 100 PRO A N 1
ATOM 726 C CA . PRO A 1 100 ? 1.442 -16.75 4.523 1 98.69 100 PRO A CA 1
ATOM 727 C C . PRO A 1 100 ? 0.092 -16.359 3.928 1 98.69 100 PRO A C 1
ATOM 729 O O . PRO A 1 100 ? -0.641 -15.562 4.523 1 98.69 100 PRO A O 1
ATOM 732 N N . ILE A 1 101 ? -0.303 -16.953 2.795 1 98.94 101 ILE A N 1
ATOM 733 C CA . ILE A 1 101 ? -1.553 -16.578 2.145 1 98.94 101 ILE A CA 1
ATOM 734 C C . ILE A 1 101 ? -2.736 -17.031 3 1 98.94 101 ILE A C 1
ATOM 736 O O . ILE A 1 101 ? -3.77 -16.359 3.041 1 98.94 101 ILE A O 1
ATOM 740 N N . SER A 1 102 ? -2.553 -18.109 3.641 1 98.94 102 SER A N 1
ATOM 741 C CA . SER A 1 102 ? -3.623 -18.578 4.512 1 98.94 102 SER A CA 1
ATOM 742 C C . SER A 1 102 ? -3.754 -17.719 5.754 1 98.94 102 SER A C 1
ATOM 744 O O . SER A 1 102 ? -4.855 -17.516 6.27 1 98.94 102 SER A O 1
ATOM 746 N N . ILE A 1 103 ? -2.641 -17.234 6.246 1 98.94 103 ILE A N 1
ATOM 747 C CA . ILE A 1 103 ? -2.686 -16.297 7.352 1 98.94 103 ILE A CA 1
ATOM 748 C C . ILE A 1 103 ? -3.357 -15 6.898 1 98.94 103 ILE A C 1
ATOM 750 O O . ILE A 1 103 ? -4.188 -14.438 7.617 1 98.94 103 ILE A O 1
ATOM 754 N N . ALA A 1 104 ? -3.047 -14.547 5.715 1 98.94 104 ALA A N 1
ATOM 755 C CA . ALA A 1 104 ? -3.701 -13.367 5.148 1 98.94 104 ALA A CA 1
ATOM 756 C C . ALA A 1 104 ? -5.207 -13.578 5.039 1 98.94 104 ALA A C 1
ATOM 758 O O . ALA A 1 104 ? -5.988 -12.656 5.312 1 98.94 104 ALA A O 1
ATOM 759 N N . HIS A 1 105 ? -5.582 -14.773 4.609 1 98.94 105 HIS A N 1
ATOM 760 C CA . HIS A 1 105 ? -7.004 -15.094 4.531 1 98.94 105 HIS A CA 1
ATOM 761 C C . HIS A 1 105 ? -7.68 -14.953 5.891 1 98.94 105 HIS A C 1
ATOM 763 O O . HIS A 1 105 ? -8.789 -14.422 5.988 1 98.94 105 HIS A O 1
ATOM 769 N N . LYS A 1 106 ? -7.035 -15.398 6.934 1 98.88 106 LYS A N 1
ATOM 770 C CA . LYS A 1 106 ? -7.598 -15.266 8.273 1 98.88 106 LYS A CA 1
ATOM 771 C C . LYS A 1 106 ? -7.648 -13.805 8.711 1 98.88 106 LYS A C 1
ATOM 773 O O . LYS A 1 106 ? -8.562 -13.398 9.43 1 98.88 106 LYS A O 1
ATOM 778 N N . VAL A 1 107 ? -6.648 -12.992 8.297 1 98.88 107 VAL A N 1
ATOM 779 C CA . VAL A 1 107 ? -6.723 -11.562 8.562 1 98.88 107 VAL A CA 1
ATOM 780 C C . VAL A 1 107 ? -7.992 -10.984 7.949 1 98.88 107 VAL A C 1
ATOM 782 O O . VAL A 1 107 ? -8.695 -10.188 8.586 1 98.88 107 VAL A O 1
ATOM 785 N N . LEU A 1 108 ? -8.336 -11.367 6.785 1 98.81 108 LEU A N 1
ATOM 786 C CA . LEU A 1 108 ? -9.516 -10.883 6.07 1 98.81 108 LEU A CA 1
ATOM 787 C C . LEU A 1 108 ? -10.789 -11.266 6.816 1 98.81 108 LEU A C 1
ATOM 789 O O . LEU A 1 108 ? -11.688 -10.438 6.969 1 98.81 108 LEU A O 1
ATOM 793 N N . THR A 1 109 ? -10.844 -12.484 7.328 1 98.38 109 THR A N 1
ATOM 794 C CA . THR A 1 109 ? -12.102 -13 7.859 1 98.38 109 THR A CA 1
ATOM 795 C C . THR A 1 109 ? -12.227 -12.695 9.352 1 98.38 109 THR A C 1
ATOM 797 O O . THR A 1 109 ? -13.336 -12.562 9.867 1 98.38 109 THR A O 1
ATOM 800 N N . ASP A 1 110 ? -11.07 -12.586 10.031 1 98.19 110 ASP A N 1
ATOM 801 C CA . ASP A 1 110 ? -11.148 -12.656 11.492 1 98.19 110 ASP A CA 1
ATOM 802 C C . ASP A 1 110 ? -10.539 -11.414 12.133 1 98.19 110 ASP A C 1
ATOM 804 O O . ASP A 1 110 ? -10.484 -11.305 13.359 1 98.19 110 ASP A O 1
ATOM 808 N N . SER A 1 111 ? -10.047 -10.484 11.398 1 97.38 111 SER A N 1
ATOM 809 C CA . SER A 1 111 ? -9.438 -9.273 11.945 1 97.38 111 SER A CA 1
ATOM 810 C C . SER A 1 111 ? -10.219 -8.031 11.547 1 97.38 111 SER A C 1
ATOM 812 O O . SER A 1 111 ? -10.734 -7.945 10.43 1 97.38 111 SER A O 1
ATOM 814 N N . PRO A 1 112 ? -10.32 -7.051 12.438 1 95.19 112 PRO A N 1
ATOM 815 C CA . PRO A 1 112 ? -10.891 -5.762 12.031 1 95.19 112 PRO A CA 1
ATOM 816 C C . PRO A 1 112 ? -9.93 -4.945 11.164 1 95.19 112 PRO A C 1
ATOM 818 O O . PRO A 1 112 ? -10.32 -3.918 10.602 1 95.19 112 PRO A O 1
ATOM 821 N N . HIS A 1 113 ? -8.672 -5.422 11.07 1 97.62 113 HIS A N 1
ATOM 822 C CA . HIS A 1 113 ? -7.652 -4.727 10.297 1 97.62 113 HIS A CA 1
ATOM 823 C C . HIS A 1 113 ? -7.352 -5.461 8.992 1 97.62 113 HIS A C 1
ATOM 825 O O . HIS A 1 113 ? -7.602 -6.664 8.883 1 97.62 113 HIS A O 1
ATOM 831 N N . SER A 1 114 ? -6.742 -4.727 8.07 1 98.56 114 SER A N 1
ATOM 832 C CA . SER A 1 114 ? -6.523 -5.262 6.727 1 98.56 114 SER A CA 1
ATOM 833 C C . SER A 1 114 ? -5.105 -5.801 6.57 1 98.56 114 SER A C 1
ATOM 835 O O . SER A 1 114 ? -4.848 -6.641 5.711 1 98.56 114 SER A O 1
ATOM 837 N N . LEU A 1 115 ? -4.164 -5.281 7.312 1 98.81 115 LEU A N 1
ATOM 838 C CA . LEU A 1 115 ? -2.752 -5.613 7.141 1 98.81 115 LEU A CA 1
ATOM 839 C C . LEU A 1 115 ? -2.039 -5.676 8.484 1 98.81 115 LEU A C 1
ATOM 841 O O . LEU A 1 115 ? -2.049 -4.703 9.242 1 98.81 115 LEU A O 1
ATOM 845 N N . LEU A 1 116 ? -1.444 -6.828 8.75 1 98.81 116 LEU A N 1
ATOM 846 C CA . LEU A 1 116 ? -0.646 -7.035 9.953 1 98.81 116 LEU A CA 1
ATOM 847 C C . LEU A 1 116 ? 0.797 -7.375 9.594 1 98.81 116 LEU A C 1
ATOM 849 O O . LEU A 1 116 ? 1.048 -8.094 8.625 1 98.81 116 LEU A O 1
ATOM 853 N N . GLY A 1 117 ? 1.718 -6.871 10.359 1 98.56 117 GLY A N 1
ATOM 854 C CA . GLY A 1 117 ? 3.115 -7.113 10.039 1 98.56 117 GLY A CA 1
ATOM 855 C C . GLY A 1 117 ? 3.943 -7.52 11.242 1 98.56 117 GLY A C 1
ATOM 856 O O . GLY A 1 117 ? 3.559 -7.262 12.383 1 98.56 117 GLY A O 1
ATOM 857 N N . GLY A 1 118 ? 5.082 -8.148 10.969 1 97.31 118 GLY A N 1
ATOM 858 C CA . GLY A 1 118 ? 6.094 -8.438 11.969 1 97.31 118 GLY A CA 1
ATOM 859 C C . GLY A 1 118 ? 5.566 -9.273 13.125 1 97.31 118 GLY A C 1
ATOM 860 O O . GLY A 1 118 ? 4.914 -10.297 12.914 1 97.31 118 GLY A O 1
ATOM 861 N N . GLU A 1 119 ? 5.887 -8.812 14.297 1 96.81 119 GLU A N 1
ATOM 862 C CA . GLU A 1 119 ? 5.504 -9.508 15.523 1 96.81 119 GLU A CA 1
ATOM 863 C C . GLU A 1 119 ? 3.984 -9.625 15.633 1 96.81 119 GLU A C 1
ATOM 865 O O . GLU A 1 119 ? 3.473 -10.656 16.078 1 96.81 119 GLU A O 1
ATOM 870 N N . GLY A 1 120 ? 3.332 -8.602 15.219 1 97.69 120 GLY A N 1
ATOM 871 C CA . GLY A 1 120 ? 1.879 -8.625 15.273 1 97.69 120 GLY A CA 1
ATOM 872 C C . GLY A 1 120 ? 1.26 -9.68 14.391 1 97.69 120 GLY A C 1
ATOM 873 O O . GLY A 1 120 ? 0.308 -10.359 14.789 1 97.69 120 GLY A O 1
ATOM 874 N N . ALA A 1 121 ? 1.809 -9.82 13.234 1 98.5 121 ALA A N 1
ATOM 875 C CA . ALA A 1 121 ? 1.338 -10.867 12.328 1 98.5 121 ALA A CA 1
ATOM 876 C C . ALA A 1 121 ? 1.58 -12.25 12.914 1 98.5 121 ALA A C 1
ATOM 878 O O . ALA A 1 121 ? 0.735 -13.141 12.781 1 98.5 121 ALA A O 1
ATOM 879 N N . LYS A 1 122 ? 2.74 -12.422 13.516 1 98.31 122 LYS A N 1
ATOM 880 C CA . LYS A 1 122 ? 3.062 -13.703 14.133 1 98.31 122 LYS A CA 1
ATOM 881 C C . LYS A 1 122 ? 2.1 -14.023 15.273 1 98.31 122 LYS A C 1
ATOM 883 O O . LYS A 1 122 ? 1.587 -15.141 15.367 1 98.31 122 LYS A O 1
ATOM 888 N N . ILE A 1 123 ? 1.868 -13.031 16.141 1 98.06 123 ILE A N 1
ATOM 889 C CA . ILE A 1 123 ? 0.95 -13.203 17.266 1 98.06 123 ILE A CA 1
ATOM 890 C C . ILE A 1 123 ? -0.43 -13.602 16.734 1 98.06 123 ILE A C 1
ATOM 892 O O . ILE A 1 123 ? -1.033 -14.555 17.234 1 98.06 123 ILE A O 1
ATOM 896 N N . PHE A 1 124 ? -0.907 -12.945 15.773 1 98.69 124 PHE A N 1
ATOM 897 C CA . PHE A 1 124 ? -2.213 -13.219 15.188 1 98.69 124 PHE A CA 1
ATOM 898 C C . PHE A 1 124 ? -2.268 -14.641 14.625 1 98.69 124 PHE A C 1
ATOM 900 O O . PHE A 1 124 ? -3.229 -15.375 14.867 1 98.69 124 PHE A O 1
ATOM 907 N N . ALA A 1 125 ? -1.233 -14.984 13.82 1 98.81 125 ALA A N 1
ATOM 908 C CA . ALA A 1 125 ? -1.173 -16.312 13.211 1 98.81 125 ALA A CA 1
ATOM 909 C C . ALA A 1 125 ? -1.252 -17.406 14.266 1 98.81 125 ALA A C 1
ATOM 911 O O . ALA A 1 125 ? -2.023 -18.359 14.125 1 98.81 125 ALA A O 1
ATOM 912 N N . LEU A 1 126 ? -0.479 -17.266 15.336 1 98.62 126 LEU A N 1
ATOM 913 C CA . LEU A 1 126 ? -0.478 -18.234 16.406 1 98.62 126 LEU A CA 1
ATOM 914 C C . LEU A 1 126 ? -1.844 -18.312 17.094 1 98.62 126 LEU A C 1
ATOM 916 O O . LEU A 1 126 ? -2.344 -19.391 17.375 1 98.62 126 LEU A O 1
ATOM 920 N N . ASP A 1 127 ? -2.426 -17.141 17.281 1 98.25 127 ASP A N 1
ATOM 921 C CA . ASP A 1 127 ? -3.742 -17.047 17.906 1 98.25 127 ASP A CA 1
ATOM 922 C C . ASP A 1 127 ? -4.797 -17.766 17.062 1 98.25 127 ASP A C 1
ATOM 924 O O . ASP A 1 127 ? -5.762 -18.312 17.594 1 98.25 127 ASP A O 1
ATOM 928 N N . LYS A 1 128 ? -4.613 -17.75 15.727 1 98.38 128 LYS A N 1
ATOM 929 C CA . LYS A 1 128 ? -5.582 -18.359 14.82 1 98.38 128 LYS A CA 1
ATOM 930 C C . LYS A 1 128 ? -5.258 -19.844 14.578 1 98.38 128 LYS A C 1
ATOM 932 O O . LYS A 1 128 ? -5.895 -20.484 13.75 1 98.38 128 LYS A O 1
ATOM 937 N N . GLY A 1 129 ? -4.211 -20.375 15.219 1 98.31 129 GLY A N 1
ATOM 938 C CA . GLY A 1 129 ? -3.965 -21.812 15.234 1 98.31 129 GLY A CA 1
ATOM 939 C C . GLY A 1 129 ? -2.914 -22.25 14.234 1 98.31 129 GLY A C 1
ATOM 940 O O . GLY A 1 129 ? -2.686 -23.438 14.047 1 98.31 129 GLY A O 1
ATOM 941 N N . PHE A 1 130 ? -2.307 -21.297 13.578 1 98.5 130 PHE A N 1
ATOM 942 C CA . PHE A 1 130 ? -1.21 -21.672 12.688 1 98.5 130 PHE A CA 1
ATOM 943 C C . PHE A 1 130 ? 0.023 -22.078 13.492 1 98.5 130 PHE A C 1
ATOM 945 O O . PHE A 1 130 ? 0.276 -21.516 14.562 1 98.5 130 PHE A O 1
ATOM 952 N N . HIS A 1 131 ? 0.809 -22.953 12.953 1 97.62 131 HIS A N 1
ATOM 953 C CA . HIS A 1 131 ? 2.01 -23.438 13.625 1 97.62 131 HIS A CA 1
ATOM 954 C C . HIS A 1 131 ? 3.27 -23 12.891 1 97.62 131 HIS A C 1
ATOM 956 O O . HIS A 1 131 ? 3.299 -22.984 11.656 1 97.62 131 HIS A O 1
ATOM 962 N N . THR A 1 132 ? 4.199 -22.656 13.688 1 97.44 132 THR A N 1
ATOM 963 C CA . THR A 1 132 ? 5.484 -22.297 13.086 1 97.44 132 THR A CA 1
ATOM 964 C C . THR A 1 132 ? 6.207 -23.547 12.594 1 97.44 132 THR A C 1
ATOM 966 O O . THR A 1 132 ? 5.918 -24.656 13.039 1 97.44 132 THR A O 1
ATOM 969 N N . VAL A 1 133 ? 7.066 -23.328 11.625 1 96.94 133 VAL A N 1
ATOM 970 C CA . VAL A 1 133 ? 7.984 -24.359 11.156 1 96.94 133 VAL A CA 1
ATOM 971 C C . VAL A 1 133 ? 9.422 -23.938 11.422 1 96.94 133 VAL A C 1
ATOM 973 O O . VAL A 1 133 ? 9.688 -22.766 11.719 1 96.94 133 VAL A O 1
ATOM 976 N N . ASP A 1 134 ? 10.344 -24.875 11.344 1 95.12 134 ASP A N 1
ATOM 977 C CA . ASP A 1 134 ? 11.758 -24.531 11.406 1 95.12 134 ASP A CA 1
ATOM 978 C C . ASP A 1 134 ? 12.133 -23.594 10.266 1 95.12 134 ASP A C 1
ATOM 980 O O . ASP A 1 134 ? 11.961 -23.922 9.094 1 95.12 134 ASP A O 1
ATOM 984 N N . PRO A 1 135 ? 12.609 -22.469 10.641 1 93.31 135 PRO A N 1
ATOM 985 C CA . PRO A 1 135 ? 12.969 -21.531 9.586 1 93.31 135 PRO A CA 1
ATOM 986 C C . PRO A 1 135 ? 13.844 -22.156 8.5 1 93.31 135 PRO A C 1
ATOM 988 O O . PRO A 1 135 ? 13.727 -21.812 7.324 1 93.31 135 PRO A O 1
ATOM 991 N N . LYS A 1 136 ? 14.688 -23.094 8.852 1 92.88 136 LYS A N 1
ATOM 992 C CA . LYS A 1 136 ? 15.594 -23.734 7.902 1 92.88 136 LYS A CA 1
ATOM 993 C C . LYS A 1 136 ? 14.82 -24.578 6.895 1 92.88 136 LYS A C 1
ATOM 995 O O . LYS A 1 136 ? 15.281 -24.797 5.773 1 92.88 136 LYS A O 1
ATOM 1000 N N . SER A 1 137 ? 13.664 -24.984 7.336 1 93.81 137 SER A N 1
ATOM 1001 C CA . SER A 1 137 ? 12.859 -25.828 6.465 1 93.81 137 SER A CA 1
ATOM 1002 C C . SER A 1 137 ? 12.258 -25.031 5.312 1 93.81 137 SER A C 1
ATOM 1004 O O . SER A 1 137 ? 11.781 -25.609 4.332 1 93.81 137 SER A O 1
ATOM 1006 N N . LEU A 1 138 ? 12.242 -23.734 5.434 1 94.44 138 LEU A N 1
ATOM 1007 C CA . LEU A 1 138 ? 11.703 -22.875 4.391 1 94.44 138 LEU A CA 1
ATOM 1008 C C . LEU A 1 138 ? 12.789 -22.484 3.391 1 94.44 138 LEU A C 1
ATOM 1010 O O . LEU A 1 138 ? 12.492 -21.859 2.361 1 94.44 138 LEU A O 1
ATOM 1014 N N . ILE A 1 139 ? 14.008 -22.859 3.678 1 94.56 139 ILE A N 1
ATOM 1015 C CA . ILE A 1 139 ? 15.133 -22.422 2.857 1 94.56 139 ILE A CA 1
ATOM 1016 C C . ILE A 1 139 ? 15.484 -23.516 1.846 1 94.56 139 ILE A C 1
ATOM 1018 O O . ILE A 1 139 ? 15.984 -24.578 2.217 1 94.56 139 ILE A O 1
ATOM 1022 N N . SER A 1 140 ? 15.266 -23.25 0.611 1 91.25 140 SER A N 1
ATOM 1023 C CA . SER A 1 140 ? 15.641 -24.188 -0.444 1 91.25 140 SER A CA 1
ATOM 1024 C C . SER A 1 140 ? 17.094 -24.016 -0.849 1 91.25 140 SER A C 1
ATOM 1026 O O . SER A 1 140 ? 17.688 -22.953 -0.612 1 91.25 140 SER A O 1
ATOM 1028 N N . PRO A 1 141 ? 17.672 -25 -1.482 1 90.31 141 PRO A N 1
ATOM 1029 C CA . PRO A 1 141 ? 19.031 -24.859 -1.99 1 90.31 141 PRO A CA 1
ATOM 1030 C C . PRO A 1 141 ? 19.172 -23.703 -2.988 1 90.31 141 PRO A C 1
ATOM 1032 O O . PRO A 1 141 ? 20.188 -23 -2.979 1 90.31 141 PRO A O 1
ATOM 1035 N N . HIS A 1 142 ? 18.156 -23.594 -3.725 1 87.44 142 HIS A N 1
ATOM 1036 C CA . HIS A 1 142 ? 18.188 -22.516 -4.719 1 87.44 142 HIS A CA 1
ATOM 1037 C C . HIS A 1 142 ? 18.219 -21.156 -4.059 1 87.44 142 HIS A C 1
ATOM 1039 O O . HIS A 1 142 ? 18.922 -20.25 -4.527 1 87.44 142 HIS A O 1
ATOM 1045 N N . ALA A 1 143 ? 17.469 -20.922 -3.012 1 89.88 143 ALA A N 1
ATOM 1046 C CA . ALA A 1 143 ? 17.422 -19.641 -2.301 1 89.88 143 ALA A CA 1
ATOM 1047 C C . ALA A 1 143 ? 18.781 -19.312 -1.688 1 89.88 143 ALA A C 1
ATOM 1049 O O . ALA A 1 143 ? 19.203 -18.156 -1.7 1 89.88 143 ALA A O 1
ATOM 1050 N N . LYS A 1 144 ? 19.438 -20.312 -1.169 1 90.5 144 LYS A N 1
ATOM 1051 C CA . LYS A 1 144 ? 20.766 -20.125 -0.595 1 90.5 144 LYS A CA 1
ATOM 1052 C C . LYS A 1 144 ? 21.781 -19.688 -1.658 1 90.5 144 LYS A C 1
ATOM 1054 O O . LYS A 1 144 ? 22.562 -18.766 -1.436 1 90.5 144 LYS A O 1
ATOM 1059 N N . LYS A 1 145 ? 21.703 -20.391 -2.695 1 88.88 145 LYS A N 1
ATOM 1060 C CA . LYS A 1 145 ? 22.609 -20.062 -3.793 1 88.88 145 LYS A CA 1
ATOM 1061 C C . LYS A 1 145 ? 22.375 -18.656 -4.316 1 88.88 145 LYS A C 1
ATOM 1063 O O . LYS A 1 145 ? 23.312 -17.938 -4.641 1 88.88 145 LYS A O 1
ATOM 1068 N N . ALA A 1 146 ? 21.141 -18.328 -4.434 1 86.62 146 ALA A N 1
ATOM 1069 C CA . ALA A 1 146 ? 20.781 -16.984 -4.91 1 86.62 146 ALA A CA 1
ATOM 1070 C C . ALA A 1 146 ? 21.375 -15.906 -4.008 1 86.62 146 ALA A C 1
ATOM 1072 O O . ALA A 1 146 ? 21.859 -14.883 -4.492 1 86.62 146 ALA A O 1
ATOM 1073 N N . LEU A 1 147 ? 21.281 -16.031 -2.742 1 90.38 147 LEU A N 1
ATOM 1074 C CA . LEU A 1 147 ? 21.844 -15.055 -1.814 1 90.38 147 LEU A CA 1
ATOM 1075 C C . LEU A 1 147 ? 23.359 -14.984 -1.944 1 90.38 147 LEU A C 1
ATOM 1077 O O . LEU A 1 147 ? 23.938 -13.891 -1.938 1 90.38 147 LEU A O 1
ATOM 1081 N N . GLU A 1 148 ? 23.984 -16.141 -2.02 1 90.81 148 GLU A N 1
ATOM 1082 C CA . GLU A 1 148 ? 25.438 -16.188 -2.193 1 90.81 148 GLU A CA 1
ATOM 1083 C C . GLU A 1 148 ? 25.875 -15.414 -3.432 1 90.81 148 GLU A C 1
ATOM 1085 O O . GLU A 1 148 ? 26.844 -14.656 -3.387 1 90.81 148 GLU A O 1
ATOM 1090 N N . ASP A 1 149 ? 25.156 -15.688 -4.449 1 86.69 149 ASP A N 1
ATOM 1091 C CA . ASP A 1 149 ? 25.453 -14.992 -5.699 1 86.69 149 ASP A CA 1
ATOM 1092 C C . ASP A 1 149 ? 25.266 -13.484 -5.547 1 86.69 149 ASP A C 1
ATOM 1094 O O . ASP A 1 149 ? 26.047 -12.695 -6.074 1 86.69 149 ASP A O 1
ATOM 1098 N N . PHE A 1 150 ? 24.219 -13.094 -4.91 1 85.88 150 PHE A N 1
ATOM 1099 C CA . PHE A 1 150 ? 23.953 -11.688 -4.648 1 85.88 150 PHE A CA 1
ATOM 1100 C C . PHE A 1 150 ? 25.094 -11.055 -3.859 1 85.88 150 PHE A C 1
ATOM 1102 O O . PHE A 1 150 ? 25.547 -9.953 -4.184 1 85.88 150 PHE A O 1
ATOM 1109 N N . LEU A 1 151 ? 25.578 -11.648 -2.822 1 87.81 151 LEU A N 1
ATOM 1110 C CA . LEU A 1 151 ? 26.625 -11.125 -1.943 1 87.81 151 LEU A CA 1
ATOM 1111 C C . LEU A 1 151 ? 27.953 -11.008 -2.68 1 87.81 151 LEU A C 1
ATOM 1113 O O . LEU A 1 151 ? 28.75 -10.109 -2.398 1 87.81 151 LEU A O 1
ATOM 1117 N N . LYS A 1 152 ? 28.234 -11.883 -3.502 1 86.5 152 LYS A N 1
ATOM 1118 C CA . LYS A 1 152 ? 29.484 -11.891 -4.258 1 86.5 152 LYS A CA 1
ATOM 1119 C C . LYS A 1 152 ? 29.484 -10.797 -5.32 1 86.5 152 LYS A C 1
ATOM 1121 O O . LYS A 1 152 ? 30.516 -10.164 -5.555 1 86.5 152 LYS A O 1
ATOM 1126 N N . HIS A 1 153 ? 28.531 -10.531 -5.906 1 78.5 153 HIS A N 1
ATOM 1127 C CA . HIS A 1 153 ? 28.531 -9.648 -7.066 1 78.5 153 HIS A CA 1
ATOM 1128 C C . HIS A 1 153 ? 27.953 -8.281 -6.711 1 78.5 153 HIS A C 1
ATOM 1130 O O . HIS A 1 153 ? 28.125 -7.312 -7.453 1 78.5 153 HIS A O 1
ATOM 1136 N N . GLY A 1 154 ? 27.578 -7.98 -5.395 1 63.81 154 GLY A N 1
ATOM 1137 C CA . GLY A 1 154 ? 27.172 -6.715 -4.801 1 63.81 154 GLY A CA 1
ATOM 1138 C C . GLY A 1 154 ? 25.984 -6.082 -5.504 1 63.81 154 GLY A C 1
ATOM 1139 O O . GLY A 1 154 ? 25.719 -4.891 -5.332 1 63.81 154 GLY A O 1
ATOM 1140 N N . GLU A 1 155 ? 25.656 -6.211 -6.684 1 50 155 GLU A N 1
ATOM 1141 C CA . GLU A 1 155 ? 24.766 -5.289 -7.383 1 50 155 GLU A CA 1
ATOM 1142 C C . GLU A 1 155 ? 23.422 -5.184 -6.672 1 50 155 GLU A C 1
ATOM 1144 O O . GLU A 1 155 ? 22.594 -6.098 -6.754 1 50 155 GLU A O 1
ATOM 1149 N N . PHE A 1 156 ? 23.484 -4.328 -5.762 1 43.44 156 PHE A N 1
ATOM 1150 C CA . PHE A 1 156 ? 22.297 -3.777 -5.133 1 43.44 156 PHE A CA 1
ATOM 1151 C C . PHE A 1 156 ? 21.375 -3.135 -6.176 1 43.44 156 PHE A C 1
ATOM 1153 O O . PHE A 1 156 ? 21.859 -2.529 -7.137 1 43.44 156 PHE A O 1
ATOM 1160 N N . GLY A 1 157 ? 20.25 -3.4 -6.227 1 38.88 157 GLY A N 1
ATOM 1161 C CA . GLY A 1 157 ? 19.312 -2.619 -7.016 1 38.88 157 GLY A CA 1
ATOM 1162 C C . GLY A 1 157 ? 18.891 -3.307 -8.305 1 38.88 157 GLY A C 1
ATOM 1163 O O . GLY A 1 157 ? 18.219 -2.713 -9.133 1 38.88 157 GLY A O 1
ATOM 1164 N N . ARG A 1 158 ? 19.828 -3.99 -8.828 1 38.03 158 ARG A N 1
ATOM 1165 C CA . ARG A 1 158 ? 19.219 -4.648 -9.984 1 38.03 158 ARG A CA 1
ATOM 1166 C C . ARG A 1 158 ? 17.984 -5.434 -9.578 1 38.03 158 ARG A C 1
ATOM 1168 O O . ARG A 1 158 ? 17.984 -6.133 -8.562 1 38.03 158 ARG A O 1
ATOM 1175 N N . THR A 1 159 ? 16.969 -4.656 -9.562 1 33.97 159 THR A N 1
ATOM 1176 C CA . THR A 1 159 ? 15.68 -5.293 -9.359 1 33.97 159 THR A CA 1
ATOM 1177 C C . THR A 1 159 ? 15.766 -6.797 -9.602 1 33.97 159 THR A C 1
ATOM 1179 O O . THR A 1 159 ? 14.898 -7.555 -9.18 1 33.97 159 THR A O 1
ATOM 1182 N N . GLU A 1 160 ? 16.031 -7.094 -10.875 1 30.67 160 GLU A N 1
ATOM 1183 C CA . GLU A 1 160 ? 16.016 -8.5 -11.273 1 30.67 160 GLU A CA 1
ATOM 1184 C C . GLU A 1 160 ? 17.266 -9.227 -10.789 1 30.67 160 GLU A C 1
ATOM 1186 O O . GLU A 1 160 ? 18.359 -8.633 -10.719 1 30.67 160 GLU A O 1
ATOM 1191 N N . ILE A 1 161 ? 17.188 -10.156 -9.953 1 33.06 161 ILE A N 1
ATOM 1192 C CA . ILE A 1 161 ? 18.266 -11.117 -9.727 1 33.06 161 ILE A CA 1
ATOM 1193 C C . ILE A 1 161 ? 19.281 -11.023 -10.859 1 33.06 161 ILE A C 1
ATOM 1195 O O . ILE A 1 161 ? 18.953 -10.602 -11.969 1 33.06 161 ILE A O 1
ATOM 1199 N N . GLY A 1 162 ? 20.547 -11.5 -10.805 1 32.31 162 GLY A N 1
ATOM 1200 C CA . GLY A 1 162 ? 21.562 -11.797 -11.805 1 32.31 162 GLY A CA 1
ATOM 1201 C C . GLY A 1 162 ? 20.984 -12.086 -13.172 1 32.31 162 GLY A C 1
ATOM 1202 O O . GLY A 1 162 ? 19.812 -12.406 -13.305 1 32.31 162 GLY A O 1
ATOM 1203 N N . MET A 1 163 ? 21.625 -11.594 -14.359 1 35.62 163 MET A N 1
ATOM 1204 C CA . MET A 1 163 ? 21.469 -12.172 -15.688 1 35.62 163 MET A CA 1
ATOM 1205 C C . MET A 1 163 ? 20.844 -13.562 -15.602 1 35.62 163 MET A C 1
ATOM 1207 O O . MET A 1 163 ? 20.312 -14.078 -16.594 1 35.62 163 MET A O 1
ATOM 1211 N N . ASP A 1 164 ? 21.609 -14.461 -14.797 1 40.34 164 ASP A N 1
ATOM 1212 C CA . ASP A 1 164 ? 21.188 -15.852 -14.953 1 40.34 164 ASP A CA 1
ATOM 1213 C C . ASP A 1 164 ? 19.844 -16.109 -14.281 1 40.34 164 ASP A C 1
ATOM 1215 O O . ASP A 1 164 ? 19.094 -17 -14.68 1 40.34 164 ASP A O 1
ATOM 1219 N N . GLU A 1 165 ? 19.828 -16.516 -12.734 1 43.59 165 GLU A N 1
ATOM 1220 C CA . GLU A 1 165 ? 18.781 -17.406 -12.234 1 43.59 165 GLU A CA 1
ATOM 1221 C C . GLU A 1 165 ? 17.562 -16.609 -11.758 1 43.59 165 GLU A C 1
ATOM 1223 O O . GLU A 1 165 ? 16.672 -16.312 -12.547 1 43.59 165 GLU A O 1
ATOM 1228 N N . ALA A 1 166 ? 17.25 -16.688 -10.195 1 45.75 166 ALA A N 1
ATOM 1229 C CA . ALA A 1 166 ? 16.156 -17.188 -9.367 1 45.75 166 ALA A CA 1
ATOM 1230 C C . ALA A 1 166 ? 15.203 -16.062 -8.984 1 45.75 166 ALA A C 1
ATOM 1232 O O . ALA A 1 166 ? 14.258 -16.266 -8.219 1 45.75 166 ALA A O 1
ATOM 1233 N N . GLY A 1 167 ? 15.578 -14.75 -8.914 1 47.69 167 GLY A N 1
ATOM 1234 C CA . GLY A 1 167 ? 14.93 -13.969 -7.875 1 47.69 167 GLY A CA 1
ATOM 1235 C C . GLY A 1 167 ? 13.516 -13.547 -8.234 1 47.69 167 GLY A C 1
ATOM 1236 O O . GLY A 1 167 ? 12.766 -13.078 -7.375 1 47.69 167 GLY A O 1
ATOM 1237 N N . VAL A 1 168 ? 12.93 -13.312 -9.266 1 55.19 168 VAL A N 1
ATOM 1238 C CA . VAL A 1 168 ? 11.594 -12.734 -9.359 1 55.19 168 VAL A CA 1
ATOM 1239 C C . VAL A 1 168 ? 10.547 -13.844 -9.438 1 55.19 168 VAL A C 1
ATOM 1241 O O . VAL A 1 168 ? 10.656 -14.742 -10.281 1 55.19 168 VAL A O 1
ATOM 1244 N N . GLY A 1 169 ? 9.812 -14.133 -8.086 1 78.94 169 GLY A N 1
ATOM 1245 C CA . GLY A 1 169 ? 8.789 -15.133 -8.336 1 78.94 169 GLY A CA 1
ATOM 1246 C C . GLY A 1 169 ? 7.613 -15.031 -7.379 1 78.94 169 GLY A C 1
ATOM 1247 O O . GLY A 1 169 ? 7.246 -16.016 -6.734 1 78.94 169 GLY A O 1
ATOM 1248 N N . THR A 1 170 ? 7.16 -13.844 -7.285 1 95.25 170 THR A N 1
ATOM 1249 C CA . THR A 1 170 ? 5.844 -13.656 -6.691 1 95.25 170 THR A CA 1
ATOM 1250 C C . THR A 1 170 ? 4.805 -14.531 -7.383 1 95.25 170 THR A C 1
ATOM 1252 O O . THR A 1 170 ? 4.887 -14.766 -8.594 1 95.25 170 THR A O 1
ATOM 1255 N N . VAL A 1 171 ? 3.939 -15.125 -6.617 1 98.81 171 VAL A N 1
ATOM 1256 C CA . VAL A 1 171 ? 2.879 -15.93 -7.219 1 98.81 171 VAL A CA 1
ATOM 1257 C C . VAL A 1 171 ? 1.526 -15.266 -6.973 1 98.81 171 VAL A C 1
ATOM 1259 O O . VAL A 1 171 ? 1.363 -14.508 -6.012 1 98.81 171 VAL A O 1
ATOM 1262 N N . GLY A 1 172 ? 0.581 -15.531 -7.871 1 98.94 172 GLY A N 1
ATOM 1263 C CA . GLY A 1 172 ? -0.736 -14.938 -7.707 1 98.94 172 GLY A CA 1
ATOM 1264 C C . GLY A 1 172 ? -1.83 -15.703 -8.422 1 98.94 172 GLY A C 1
ATOM 1265 O O . GLY A 1 172 ? -1.547 -16.562 -9.258 1 98.94 172 GLY A O 1
ATOM 1266 N N . ALA A 1 173 ? -3.039 -15.422 -8.055 1 99 173 ALA A N 1
ATOM 1267 C CA . ALA A 1 173 ? -4.242 -16 -8.648 1 99 173 ALA A CA 1
ATOM 1268 C C . ALA A 1 173 ? -5.391 -14.992 -8.648 1 99 173 ALA A C 1
ATOM 1270 O O . ALA A 1 173 ? -5.516 -14.18 -7.73 1 99 173 ALA A O 1
ATOM 1271 N N . VAL A 1 174 ? -6.176 -15.023 -9.648 1 99 174 VAL A N 1
ATOM 1272 C CA . VAL A 1 174 ? -7.41 -14.266 -9.789 1 99 174 VAL A CA 1
ATOM 1273 C C . VAL A 1 174 ? -8.555 -15.195 -10.172 1 99 174 VAL A C 1
ATOM 1275 O O . VAL A 1 174 ? -8.398 -16.047 -11.055 1 99 174 VAL A O 1
ATOM 1278 N N . ALA A 1 175 ? -9.703 -15.039 -9.539 1 98.94 175 ALA A N 1
ATOM 1279 C CA . ALA A 1 175 ? -10.836 -15.914 -9.852 1 98.94 175 ALA A CA 1
ATOM 1280 C C . ALA A 1 175 ? -12.141 -15.133 -9.875 1 98.94 175 ALA A C 1
ATOM 1282 O O . ALA A 1 175 ? -12.273 -14.102 -9.211 1 98.94 175 ALA A O 1
ATOM 1283 N N . VAL A 1 176 ? -13.039 -15.586 -10.648 1 98.81 176 VAL A N 1
ATOM 1284 C CA . VAL A 1 176 ? -14.453 -15.227 -10.625 1 98.81 176 VAL A CA 1
ATOM 1285 C C . VAL A 1 176 ? -15.297 -16.484 -10.406 1 98.81 176 VAL A C 1
ATOM 1287 O O . VAL A 1 176 ? -15.188 -17.453 -11.164 1 98.81 176 VAL A O 1
ATOM 1290 N N . ASP A 1 177 ? -16.094 -16.484 -9.336 1 98.62 177 ASP A N 1
ATOM 1291 C CA . ASP A 1 177 ? -16.859 -17.688 -9.047 1 98.62 177 ASP A CA 1
ATOM 1292 C C . ASP A 1 177 ? -18.234 -17.625 -9.711 1 98.62 177 ASP A C 1
ATOM 1294 O O . ASP A 1 177 ? -18.531 -16.688 -10.453 1 98.62 177 ASP A O 1
ATOM 1298 N N . SER A 1 178 ? -19.078 -18.672 -9.508 1 98 178 SER A N 1
ATOM 1299 C CA . SER A 1 178 ? -20.344 -18.828 -10.219 1 98 178 SER A CA 1
ATOM 1300 C C . SER A 1 178 ? -21.344 -17.766 -9.789 1 98 178 SER A C 1
ATOM 1302 O O . SER A 1 178 ? -22.328 -17.516 -10.484 1 98 178 SER A O 1
ATOM 1304 N N . ASN A 1 179 ? -21.125 -17.156 -8.641 1 98.06 179 ASN A N 1
ATOM 1305 C CA . ASN A 1 179 ? -22 -16.109 -8.148 1 98.06 179 ASN A CA 1
ATOM 1306 C C . ASN A 1 179 ? -21.562 -14.727 -8.641 1 98.06 179 ASN A C 1
ATOM 1308 O O . ASN A 1 179 ? -22.172 -13.719 -8.32 1 98.06 179 ASN A O 1
ATOM 1312 N N . GLY A 1 180 ? -20.438 -14.664 -9.359 1 98.19 180 GLY A N 1
ATOM 1313 C CA . GLY A 1 180 ? -19.953 -13.414 -9.938 1 98.19 180 GLY A CA 1
ATOM 1314 C C . GLY A 1 180 ? -19.016 -12.656 -9.023 1 98.19 180 GLY A C 1
ATOM 1315 O O . GLY A 1 180 ? -18.703 -11.492 -9.273 1 98.19 180 GLY A O 1
ATOM 1316 N N . HIS A 1 181 ? -18.594 -13.305 -7.969 1 98.75 181 HIS A N 1
ATOM 1317 C CA . HIS A 1 181 ? -17.672 -12.641 -7.059 1 98.75 181 HIS A CA 1
ATOM 1318 C C . HIS A 1 181 ? -16.219 -12.812 -7.52 1 98.75 181 HIS A C 1
ATOM 1320 O O . HIS A 1 181 ? -15.828 -13.898 -7.957 1 98.75 181 HIS A O 1
ATOM 1326 N N . VAL A 1 182 ? -15.5 -11.727 -7.402 1 98.88 182 VAL A N 1
ATOM 1327 C CA . VAL A 1 182 ? -14.094 -11.672 -7.781 1 98.88 182 VAL A CA 1
ATOM 1328 C C . VAL A 1 182 ? -13.211 -11.797 -6.539 1 98.88 182 VAL A C 1
ATOM 1330 O O . VAL A 1 182 ? -13.531 -11.234 -5.488 1 98.88 182 VAL A O 1
ATOM 1333 N N . ALA A 1 183 ? -12.086 -12.531 -6.641 1 98.94 183 ALA A N 1
ATOM 1334 C CA . ALA A 1 183 ? -11.086 -12.57 -5.578 1 98.94 183 ALA A CA 1
ATOM 1335 C C . ALA A 1 183 ? -9.672 -12.664 -6.156 1 98.94 183 ALA A C 1
ATOM 1337 O O . ALA A 1 183 ? -9.484 -13.18 -7.258 1 98.94 183 ALA A O 1
ATOM 1338 N N . VAL A 1 184 ? -8.75 -12.164 -5.418 1 99 184 VAL A N 1
ATOM 1339 C CA . VAL A 1 184 ? -7.352 -12.156 -5.836 1 99 184 VAL A CA 1
ATOM 1340 C C . VAL A 1 184 ? -6.457 -12.516 -4.652 1 99 184 VAL A C 1
ATOM 1342 O O . VAL A 1 184 ? -6.73 -12.117 -3.518 1 99 184 VAL A O 1
ATOM 1345 N N . ALA A 1 185 ? -5.41 -13.289 -4.887 1 98.94 185 ALA A N 1
ATOM 1346 C CA . ALA A 1 185 ? -4.383 -13.625 -3.908 1 98.94 185 ALA A CA 1
ATOM 1347 C C . ALA A 1 185 ? -2.984 -13.484 -4.504 1 98.94 185 ALA A C 1
ATOM 1349 O O . ALA A 1 185 ? -2.758 -13.844 -5.664 1 98.94 185 ALA A O 1
ATOM 1350 N N . THR A 1 186 ? -2.082 -12.914 -3.77 1 98.94 186 THR A N 1
ATOM 1351 C CA . THR A 1 186 ? -0.69 -12.734 -4.164 1 98.94 186 THR A CA 1
ATOM 1352 C C . THR A 1 186 ? 0.249 -13.039 -3.002 1 98.94 186 THR A C 1
ATOM 1354 O O . THR A 1 186 ? -0.022 -12.656 -1.861 1 98.94 186 THR A O 1
ATOM 1357 N N . SER A 1 187 ? 1.374 -13.781 -3.236 1 98.88 187 SER A N 1
ATOM 1358 C CA . SER A 1 187 ? 2.336 -14.18 -2.217 1 98.88 187 SER A CA 1
ATOM 1359 C C . SER A 1 187 ? 3.766 -14.102 -2.742 1 98.88 187 SER A C 1
ATOM 1361 O O . SER A 1 187 ? 4.02 -14.383 -3.914 1 98.88 187 SER A O 1
ATOM 1363 N N . THR A 1 188 ? 4.691 -13.688 -1.88 1 98.12 188 THR A N 1
ATOM 1364 C CA . THR A 1 188 ? 6.062 -13.5 -2.334 1 98.12 188 THR A CA 1
ATOM 1365 C C . THR A 1 188 ? 7.043 -13.648 -1.172 1 98.12 188 THR A C 1
ATOM 1367 O O . THR A 1 188 ? 6.691 -13.375 -0.021 1 98.12 188 THR A O 1
ATOM 1370 N N . GLY A 1 189 ? 8.164 -14.102 -1.508 1 95.81 189 GLY A N 1
ATOM 1371 C CA . GLY A 1 189 ? 9.297 -14.039 -0.593 1 95.81 189 GLY A CA 1
ATOM 1372 C C . GLY A 1 189 ? 10.07 -12.734 -0.69 1 95.81 189 GLY A C 1
ATOM 1373 O O . GLY A 1 189 ? 10.969 -12.477 0.115 1 95.81 189 GLY A O 1
ATOM 1374 N N . GLY A 1 190 ? 9.727 -11.977 -1.642 1 92.75 190 GLY A N 1
ATOM 1375 C CA . GLY A 1 190 ? 10.391 -10.695 -1.805 1 92.75 190 GLY A CA 1
ATOM 1376 C C . GLY A 1 190 ? 11.531 -10.742 -2.809 1 92.75 190 GLY A C 1
ATOM 1377 O O . GLY A 1 190 ? 11.398 -11.336 -3.881 1 92.75 190 GLY A O 1
ATOM 1378 N N . MET A 1 191 ? 12.586 -9.992 -2.514 1 89.25 191 MET A N 1
ATOM 1379 C CA . MET A 1 191 ? 13.766 -9.883 -3.371 1 89.25 191 MET A CA 1
ATOM 1380 C C . MET A 1 191 ? 15 -10.469 -2.68 1 89.25 191 MET A C 1
ATOM 1382 O O . MET A 1 191 ? 15.203 -10.25 -1.485 1 89.25 191 MET A O 1
ATOM 1386 N N . SER A 1 192 ? 15.742 -11.188 -3.455 1 89.06 192 SER A N 1
ATOM 1387 C CA . SER A 1 192 ? 16.969 -11.734 -2.881 1 89.06 192 SER A CA 1
ATOM 1388 C C . SER A 1 192 ? 17.875 -10.633 -2.365 1 89.06 192 SER A C 1
ATOM 1390 O O . SER A 1 192 ? 18.109 -9.633 -3.051 1 89.06 192 SER A O 1
ATOM 1392 N N . GLY A 1 193 ? 18.359 -10.812 -1.188 1 91.44 193 GLY A N 1
ATOM 1393 C CA . GLY A 1 193 ? 19.281 -9.844 -0.621 1 91.44 193 GLY A CA 1
ATOM 1394 C C . GLY A 1 193 ? 18.609 -8.562 -0.179 1 91.44 193 GLY A C 1
ATOM 1395 O O . GLY A 1 193 ? 19.266 -7.539 0.022 1 91.44 193 GLY A O 1
ATOM 1396 N N . LYS A 1 194 ? 17.328 -8.641 -0.038 1 92.5 194 LYS A N 1
ATOM 1397 C CA . LYS A 1 194 ? 16.625 -7.469 0.453 1 92.5 194 LYS A CA 1
ATOM 1398 C C . LYS A 1 194 ? 17.047 -7.121 1.876 1 92.5 194 LYS A C 1
ATOM 1400 O O . LYS A 1 194 ? 17.453 -8 2.639 1 92.5 194 LYS A O 1
ATOM 1405 N N . ALA A 1 195 ? 16.891 -5.789 2.18 1 94.81 195 ALA A N 1
ATOM 1406 C CA . ALA A 1 195 ? 17.125 -5.344 3.551 1 94.81 195 ALA A CA 1
ATOM 1407 C C . ALA A 1 195 ? 16.141 -5.977 4.516 1 94.81 195 ALA A C 1
ATOM 1409 O O . ALA A 1 195 ? 14.992 -6.246 4.148 1 94.81 195 ALA A O 1
ATOM 1410 N N . ILE A 1 196 ? 16.641 -6.117 5.738 1 94.88 196 ILE A N 1
ATOM 1411 C CA . ILE A 1 196 ? 15.727 -6.52 6.805 1 94.88 196 ILE A CA 1
ATOM 1412 C C . ILE A 1 196 ? 14.594 -5.504 6.93 1 94.88 196 ILE A C 1
ATOM 1414 O O . ILE A 1 196 ? 14.836 -4.293 6.941 1 94.88 196 ILE A O 1
ATOM 1418 N N . GLY A 1 197 ? 13.336 -5.996 6.922 1 97.69 197 GLY A N 1
ATOM 1419 C CA . GLY A 1 197 ? 12.203 -5.113 7.145 1 97.69 197 GLY A CA 1
ATOM 1420 C C . GLY A 1 197 ? 11.656 -4.508 5.863 1 97.69 197 GLY A C 1
ATOM 1421 O O . GLY A 1 197 ? 10.711 -3.721 5.898 1 97.69 197 GLY A O 1
ATOM 1422 N N . ARG A 1 198 ? 12.281 -4.91 4.703 1 98 198 ARG A N 1
ATOM 1423 C CA . ARG A 1 198 ? 11.766 -4.406 3.438 1 98 198 ARG A CA 1
ATOM 1424 C C . ARG A 1 198 ? 10.367 -4.953 3.16 1 98 198 ARG A C 1
ATOM 1426 O O . ARG A 1 198 ? 10.125 -6.152 3.311 1 98 198 ARG A O 1
ATOM 1433 N N . ILE A 1 199 ? 9.469 -4.07 2.803 1 98.44 199 ILE A N 1
ATOM 1434 C CA . ILE A 1 199 ? 8.109 -4.43 2.422 1 98.44 199 ILE A CA 1
ATOM 1435 C C . ILE A 1 199 ? 7.871 -4.078 0.955 1 98.44 199 ILE A C 1
ATOM 1437 O O . ILE A 1 199 ? 8.109 -2.941 0.539 1 98.44 199 ILE A O 1
ATOM 1441 N N . GLY A 1 200 ? 7.391 -5.012 0.177 1 97.75 200 GLY A N 1
ATOM 1442 C CA . GLY A 1 200 ? 7.23 -4.82 -1.256 1 97.75 200 GLY A CA 1
ATOM 1443 C C . GLY A 1 200 ? 5.812 -4.465 -1.656 1 97.75 200 GLY A C 1
ATOM 1444 O O . GLY A 1 200 ? 5.039 -3.961 -0.84 1 97.75 200 GLY A O 1
ATOM 1445 N N . ASP A 1 201 ? 5.523 -4.715 -2.926 1 98.31 201 ASP A N 1
ATOM 1446 C CA . ASP A 1 201 ? 4.25 -4.34 -3.537 1 98.31 201 ASP A CA 1
ATOM 1447 C C . ASP A 1 201 ? 3.146 -5.32 -3.156 1 98.31 201 ASP A C 1
ATOM 1449 O O . ASP A 1 201 ? 1.969 -4.961 -3.137 1 98.31 201 ASP A O 1
ATOM 1453 N N . THR A 1 202 ? 3.467 -6.504 -2.797 1 98.62 202 THR A N 1
ATOM 1454 C CA . THR A 1 202 ? 2.521 -7.609 -2.674 1 98.62 202 THR A CA 1
ATOM 1455 C C . THR A 1 202 ? 1.492 -7.32 -1.585 1 98.62 202 THR A C 1
ATOM 1457 O O . THR A 1 202 ? 0.288 -7.465 -1.806 1 98.62 202 THR A O 1
ATOM 1460 N N . PRO A 1 203 ? 1.917 -6.836 -0.447 1 98.62 203 PRO A N 1
ATOM 1461 C CA . PRO A 1 203 ? 0.906 -6.586 0.582 1 98.62 203 PRO A CA 1
ATOM 1462 C C . PRO A 1 203 ? 0.275 -5.199 0.46 1 98.62 203 PRO A C 1
ATOM 1464 O O . PRO A 1 203 ? -0.622 -4.855 1.234 1 98.62 203 PRO A O 1
ATOM 1467 N N . GLN A 1 204 ? 0.681 -4.387 -0.396 1 98.5 204 GLN A N 1
ATOM 1468 C CA . GLN A 1 204 ? 0.104 -3.066 -0.619 1 98.5 204 GLN A CA 1
ATOM 1469 C C . GLN A 1 204 ? -1.054 -3.131 -1.61 1 98.5 204 GLN A C 1
ATOM 1471 O O . GLN A 1 204 ? -0.84 -3.309 -2.812 1 98.5 204 GLN A O 1
ATOM 1476 N N . ILE A 1 205 ? -2.197 -2.863 -1.115 1 98.75 205 ILE A N 1
ATOM 1477 C CA . ILE A 1 205 ? -3.4 -2.951 -1.937 1 98.75 205 ILE A CA 1
ATOM 1478 C C . ILE A 1 205 ? -3.373 -1.865 -3.01 1 98.75 205 ILE A C 1
ATOM 1480 O O . ILE A 1 205 ? -3.111 -0.697 -2.711 1 98.75 205 ILE A O 1
ATOM 1484 N N . GLY A 1 206 ? -3.633 -2.275 -4.219 1 98.81 206 GLY A N 1
ATOM 1485 C CA . GLY A 1 206 ? -3.531 -1.378 -5.359 1 98.81 206 GLY A CA 1
ATOM 1486 C C . GLY A 1 206 ? -2.238 -1.539 -6.133 1 98.81 206 GLY A C 1
ATOM 1487 O O . GLY A 1 206 ? -2.137 -1.104 -7.281 1 98.81 206 GLY A O 1
ATOM 1488 N N . SER A 1 207 ? -1.238 -2.141 -5.523 1 98.69 207 SER A N 1
ATOM 1489 C CA . SER A 1 207 ? 0.039 -2.398 -6.18 1 98.69 207 SER A CA 1
ATOM 1490 C C . SER A 1 207 ? 0.152 -3.854 -6.617 1 98.69 207 SER A C 1
ATOM 1492 O O . SER A 1 207 ? 0.017 -4.164 -7.801 1 98.69 207 SER A O 1
ATOM 1494 N N . GLY A 1 208 ? 0.179 -4.738 -5.648 1 98.19 208 GLY A N 1
ATOM 1495 C CA . GLY A 1 208 ? 0.354 -6.148 -5.957 1 98.19 208 GLY A CA 1
ATOM 1496 C C . GLY A 1 208 ? -0.957 -6.875 -6.191 1 98.19 208 GLY A C 1
ATOM 1497 O O . GLY A 1 208 ? -0.989 -7.906 -6.863 1 98.19 208 GLY A O 1
ATOM 1498 N N . THR A 1 209 ? -2.01 -6.332 -5.602 1 98.56 209 THR A N 1
ATOM 1499 C CA . THR A 1 209 ? -3.291 -7.031 -5.547 1 98.56 209 THR A CA 1
ATOM 1500 C C . THR A 1 209 ? -4.449 -6.035 -5.582 1 98.56 209 THR A C 1
ATOM 1502 O O . THR A 1 209 ? -4.41 -5.008 -4.902 1 98.56 209 THR A O 1
ATOM 1505 N N . TYR A 1 210 ? -5.496 -6.387 -6.359 1 98.94 210 TYR A N 1
ATOM 1506 C CA . TYR A 1 210 ? -6.742 -5.641 -6.219 1 98.94 210 TYR A CA 1
ATOM 1507 C C . TYR A 1 210 ? -7.918 -6.441 -6.766 1 98.94 210 TYR A C 1
ATOM 1509 O O . TYR A 1 210 ? -7.801 -7.102 -7.797 1 98.94 210 TYR A O 1
ATOM 1517 N N . ALA A 1 211 ? -9.047 -6.34 -6.094 1 98.94 211 ALA A N 1
ATOM 1518 C CA . ALA A 1 211 ? -10.273 -7.008 -6.531 1 98.94 211 ALA A CA 1
ATOM 1519 C C . ALA A 1 211 ? -11.492 -6.121 -6.305 1 98.94 211 ALA A C 1
ATOM 1521 O O . ALA A 1 211 ? -11.609 -5.469 -5.262 1 98.94 211 ALA A O 1
ATOM 1522 N N . ASP A 1 212 ? -12.375 -6.094 -7.242 1 98.88 212 ASP A N 1
ATOM 1523 C CA . ASP A 1 212 ? -13.648 -5.387 -7.172 1 98.88 212 ASP A CA 1
ATOM 1524 C C . ASP A 1 212 ? -14.703 -6.066 -8.039 1 98.88 212 ASP A C 1
ATOM 1526 O O . ASP A 1 212 ? -14.555 -6.133 -9.266 1 98.88 212 ASP A O 1
ATOM 1530 N N . ASP A 1 213 ? -15.805 -6.457 -7.445 1 98.75 213 ASP A N 1
ATOM 1531 C CA . ASP A 1 213 ? -16.875 -7.133 -8.18 1 98.75 213 ASP A CA 1
ATOM 1532 C C . ASP A 1 213 ? -17.406 -6.25 -9.312 1 98.75 213 ASP A C 1
ATOM 1534 O O . ASP A 1 213 ? -17.984 -6.754 -10.273 1 98.75 213 ASP A O 1
ATOM 1538 N N . LEU A 1 214 ? -17.203 -4.988 -9.188 1 98.62 214 LEU A N 1
ATOM 1539 C CA . LEU A 1 214 ? -17.766 -4.07 -10.172 1 98.62 214 LEU A CA 1
ATOM 1540 C C . LEU A 1 214 ? -16.859 -3.961 -11.391 1 98.62 214 LEU A C 1
ATOM 1542 O O . LEU A 1 214 ? -17.266 -3.461 -12.438 1 98.62 214 LEU A O 1
ATOM 1546 N N . VAL A 1 215 ? -15.617 -4.469 -11.281 1 98.81 215 VAL A N 1
ATOM 1547 C CA . VAL A 1 215 ? -14.664 -4.219 -12.359 1 98.81 215 VAL A CA 1
ATOM 1548 C C . VAL A 1 215 ? -13.93 -5.516 -12.711 1 98.81 215 VAL A C 1
ATOM 1550 O O . VAL A 1 215 ? -13.891 -5.914 -13.875 1 98.81 215 VAL A O 1
ATOM 1553 N N . GLY A 1 216 ? -13.227 -6.121 -11.742 1 98.88 216 GLY A N 1
ATOM 1554 C CA . GLY A 1 216 ? -12.398 -7.305 -11.945 1 98.88 216 GLY A CA 1
ATOM 1555 C C . GLY A 1 216 ? -11.32 -7.465 -10.898 1 98.88 216 GLY A C 1
ATOM 1556 O O . GLY A 1 216 ? -11.422 -6.914 -9.797 1 98.88 216 GLY A O 1
ATOM 1557 N N . GLY A 1 217 ? -10.367 -8.328 -11.141 1 98.94 217 GLY A N 1
ATOM 1558 C CA . GLY A 1 217 ? -9.258 -8.602 -10.242 1 98.94 217 GLY A CA 1
ATOM 1559 C C . GLY A 1 217 ? -7.91 -8.617 -10.945 1 98.94 217 GLY A C 1
ATOM 1560 O O . GLY A 1 217 ? -7.828 -8.93 -12.133 1 98.94 217 GLY A O 1
ATOM 1561 N N . VAL A 1 218 ? -6.859 -8.242 -10.195 1 99 218 VAL A N 1
ATOM 1562 C CA . VAL A 1 218 ? -5.516 -8.156 -10.758 1 99 218 VAL A CA 1
ATOM 1563 C C . VAL A 1 218 ? -4.496 -8.648 -9.734 1 99 218 VAL A C 1
ATOM 1565 O O . VAL A 1 218 ? -4.551 -8.273 -8.562 1 99 218 VAL A O 1
ATOM 1568 N N . SER A 1 219 ? -3.559 -9.453 -10.141 1 99 219 SER A N 1
ATOM 1569 C CA . SER A 1 219 ? -2.342 -9.797 -9.414 1 99 219 SER A CA 1
ATOM 1570 C C . SER A 1 219 ? -1.098 -9.469 -10.234 1 99 219 SER A C 1
ATOM 1572 O O . SER A 1 219 ? -1.019 -9.797 -11.414 1 99 219 SER A O 1
ATOM 1574 N N . THR A 1 220 ? -0.141 -8.82 -9.594 1 98.88 220 THR A N 1
ATOM 1575 C CA . THR A 1 220 ? 1.039 -8.359 -10.312 1 98.88 220 THR A CA 1
ATOM 1576 C C . THR A 1 220 ? 2.291 -9.086 -9.82 1 98.88 220 THR A C 1
ATOM 1578 O O . THR A 1 220 ? 2.268 -9.734 -8.773 1 98.88 220 THR A O 1
ATOM 1581 N N . THR A 1 221 ? 3.375 -9.016 -10.578 1 98.5 221 THR A N 1
ATOM 1582 C CA . THR A 1 221 ? 4.684 -9.578 -10.273 1 98.5 221 THR A CA 1
ATOM 1583 C C . THR A 1 221 ? 5.781 -8.852 -11.047 1 98.5 221 THR A C 1
ATOM 1585 O O . THR A 1 221 ? 5.504 -8.203 -12.062 1 98.5 221 THR A O 1
ATOM 1588 N N . GLY A 1 222 ? 6.98 -8.906 -10.531 1 97.25 222 GLY A N 1
ATOM 1589 C CA . GLY A 1 222 ? 8.102 -8.227 -11.156 1 97.25 222 GLY A CA 1
ATOM 1590 C C . GLY A 1 222 ? 8.875 -7.336 -10.195 1 97.25 222 GLY A C 1
ATOM 1591 O O . GLY A 1 222 ? 9.086 -7.703 -9.039 1 97.25 222 GLY A O 1
ATOM 1592 N N . HIS A 1 223 ? 9.375 -6.195 -10.727 1 96.38 223 HIS A N 1
ATOM 1593 C CA . HIS A 1 223 ? 10.141 -5.266 -9.898 1 96.38 223 HIS A CA 1
ATOM 1594 C C . HIS A 1 223 ? 9.234 -4.543 -8.906 1 96.38 223 HIS A C 1
ATOM 1596 O O . HIS A 1 223 ? 8.672 -3.496 -9.219 1 96.38 223 HIS A O 1
ATOM 1602 N N . GLY A 1 224 ? 9.273 -4.98 -7.684 1 97 224 GLY A N 1
ATOM 1603 C CA . GLY A 1 224 ? 8.344 -4.566 -6.645 1 97 224 GLY A CA 1
ATOM 1604 C C . GLY A 1 224 ? 8.344 -3.07 -6.402 1 97 224 GLY A C 1
ATOM 1605 O O . GLY A 1 224 ? 7.285 -2.465 -6.219 1 97 224 GLY A O 1
ATOM 1606 N N . GLU A 1 225 ? 9.539 -2.453 -6.457 1 97.44 225 GLU A N 1
ATOM 1607 C CA . GLU A 1 225 ? 9.641 -1.015 -6.223 1 97.44 225 GLU A CA 1
ATOM 1608 C C . GLU A 1 225 ? 8.875 -0.227 -7.285 1 97.44 225 GLU A C 1
ATOM 1610 O O . GLU A 1 225 ? 8.164 0.728 -6.969 1 97.44 225 GLU A O 1
ATOM 1615 N N . SER A 1 226 ? 8.984 -0.674 -8.531 1 97.94 226 SER A N 1
ATOM 1616 C CA . SER A 1 226 ? 8.281 0.016 -9.609 1 97.94 226 SER A CA 1
ATOM 1617 C C . SER A 1 226 ? 6.777 -0.238 -9.539 1 97.94 226 SER A C 1
ATOM 1619 O O . SER A 1 226 ? 5.977 0.662 -9.805 1 97.94 226 SER A O 1
ATOM 1621 N N . ILE A 1 227 ? 6.441 -1.436 -9.188 1 98.56 227 ILE A N 1
ATOM 1622 C CA . ILE A 1 227 ? 5.035 -1.814 -9.117 1 98.56 227 ILE A CA 1
ATOM 1623 C C . ILE A 1 227 ? 4.324 -0.966 -8.062 1 98.56 227 ILE A C 1
ATOM 1625 O O . ILE A 1 227 ? 3.225 -0.457 -8.305 1 98.56 227 ILE A O 1
ATOM 1629 N N . LEU A 1 228 ? 4.926 -0.817 -6.898 1 98.44 228 LEU A N 1
ATOM 1630 C CA . LEU A 1 228 ? 4.262 -0.054 -5.848 1 98.44 228 LEU A CA 1
ATOM 1631 C C . LEU A 1 228 ? 4.223 1.431 -6.199 1 98.44 228 LEU A C 1
ATOM 1633 O O . LEU A 1 228 ? 3.236 2.113 -5.914 1 98.44 228 LEU A O 1
ATOM 1637 N N . LYS A 1 229 ? 5.285 1.973 -6.883 1 98.56 229 LYS A N 1
ATOM 1638 C CA . LYS A 1 229 ? 5.305 3.379 -7.277 1 98.56 229 LYS A CA 1
ATOM 1639 C C . LYS A 1 229 ? 4.211 3.678 -8.297 1 98.56 229 LYS A C 1
ATOM 1641 O O . LYS A 1 229 ? 3.654 4.777 -8.312 1 98.56 229 LYS A O 1
ATOM 1646 N N . TYR A 1 230 ? 3.902 2.705 -9.117 1 98.75 230 TYR A N 1
ATOM 1647 C CA . TYR A 1 230 ? 2.988 2.885 -10.242 1 98.75 230 TYR A CA 1
ATOM 1648 C C . TYR A 1 230 ? 1.577 2.441 -9.867 1 98.75 230 TYR A C 1
ATOM 1650 O O . TYR A 1 230 ? 0.641 2.609 -10.656 1 98.75 230 TYR A O 1
ATOM 1658 N N . CYS A 1 231 ? 1.408 1.871 -8.664 1 98.81 231 CYS A N 1
ATOM 1659 C CA . CYS A 1 231 ? 0.135 1.267 -8.289 1 98.81 231 CYS A CA 1
ATOM 1660 C C . CYS A 1 231 ? -0.427 0.426 -9.43 1 98.81 231 CYS A C 1
ATOM 1662 O O . CYS A 1 231 ? -1.567 0.627 -9.844 1 98.81 231 CYS A O 1
ATOM 1664 N N . LEU A 1 232 ? 0.311 -0.551 -9.805 1 98.94 232 LEU A N 1
ATOM 1665 C CA . LEU A 1 232 ? 0.085 -1.222 -11.086 1 98.94 232 LEU A CA 1
ATOM 1666 C C . LEU A 1 232 ? -1.27 -1.921 -11.102 1 98.94 232 LEU A C 1
ATOM 1668 O O . LEU A 1 232 ? -2.029 -1.793 -12.062 1 98.94 232 LEU A O 1
ATOM 1672 N N . ALA A 1 233 ? -1.599 -2.654 -10.07 1 99 233 ALA A N 1
ATOM 1673 C CA . ALA A 1 233 ? -2.873 -3.367 -10.039 1 99 233 ALA A CA 1
ATOM 1674 C C . ALA A 1 233 ? -4.047 -2.396 -10.164 1 99 233 ALA A C 1
ATOM 1676 O O . ALA A 1 233 ? -4.953 -2.609 -10.969 1 99 233 ALA A O 1
ATOM 1677 N N . HIS A 1 234 ? -4 -1.354 -9.398 1 98.94 234 HIS A N 1
ATOM 1678 C CA . HIS A 1 234 ? -5.09 -0.384 -9.406 1 98.94 234 HIS A CA 1
ATOM 1679 C C . HIS A 1 234 ? -5.137 0.379 -10.727 1 98.94 234 HIS A C 1
ATOM 1681 O O . HIS A 1 234 ? -6.219 0.729 -11.203 1 98.94 234 HIS A O 1
ATOM 1687 N N . SER A 1 235 ? -3.979 0.632 -11.297 1 98.94 235 SER A N 1
ATOM 1688 C CA . SER A 1 235 ? -3.949 1.254 -12.617 1 98.94 235 SER A CA 1
ATOM 1689 C C . SER A 1 235 ? -4.699 0.41 -13.641 1 98.94 235 SER A C 1
ATOM 1691 O O . SER A 1 235 ? -5.438 0.944 -14.477 1 98.94 235 SER A O 1
ATOM 1693 N N . ILE A 1 236 ? -4.504 -0.875 -13.609 1 98.94 236 ILE A N 1
ATOM 1694 C CA . ILE A 1 236 ? -5.199 -1.778 -14.516 1 98.94 236 ILE A CA 1
ATOM 1695 C C . ILE A 1 236 ? -6.703 -1.728 -14.242 1 98.94 236 ILE A C 1
ATOM 1697 O O . ILE A 1 236 ? -7.504 -1.633 -15.18 1 98.94 236 ILE A O 1
ATOM 1701 N N . ILE A 1 237 ? -7.098 -1.73 -12.977 1 98.94 237 ILE A N 1
ATOM 1702 C CA . ILE A 1 237 ? -8.5 -1.682 -12.57 1 98.94 237 ILE A CA 1
ATOM 1703 C C . ILE A 1 237 ? -9.141 -0.401 -13.102 1 98.94 237 ILE A C 1
ATOM 1705 O O . ILE A 1 237 ? -10.258 -0.43 -13.617 1 98.94 237 ILE A O 1
ATOM 1709 N N . LYS A 1 238 ? -8.422 0.709 -13 1 98.81 238 LYS A N 1
ATOM 1710 C CA . LYS A 1 238 ? -8.984 1.99 -13.422 1 98.81 238 LYS A CA 1
ATOM 1711 C C . LYS A 1 238 ? -9.148 2.053 -14.938 1 98.81 238 LYS A C 1
ATOM 1713 O O . LYS A 1 238 ? -10.094 2.658 -15.438 1 98.81 238 LYS A O 1
ATOM 1718 N N . LEU A 1 239 ? -8.195 1.464 -15.656 1 98.81 239 LEU A N 1
ATOM 1719 C CA . LEU A 1 239 ? -8.336 1.388 -17.109 1 98.81 239 LEU A CA 1
ATOM 1720 C C . LEU A 1 239 ? -9.562 0.569 -17.5 1 98.81 239 LEU A C 1
ATOM 1722 O O . LEU A 1 239 ? -10.305 0.947 -18.406 1 98.81 239 LEU A O 1
ATOM 1726 N N . MET A 1 240 ? -9.812 -0.52 -16.812 1 98.81 240 MET A N 1
ATOM 1727 C CA . MET A 1 240 ? -11 -1.329 -17.078 1 98.81 240 MET A CA 1
ATOM 1728 C C . MET A 1 240 ? -12.266 -0.564 -16.719 1 98.81 240 MET A C 1
ATOM 1730 O O . MET A 1 240 ? -13.266 -0.649 -17.422 1 98.81 240 MET A O 1
ATOM 1734 N N . GLU A 1 241 ? -12.188 0.109 -15.57 1 97.94 241 GLU A N 1
ATOM 1735 C CA . GLU A 1 241 ? -13.328 0.919 -15.148 1 97.94 241 GLU A CA 1
ATOM 1736 C C . GLU A 1 241 ? -13.68 1.967 -16.203 1 97.94 241 GLU A C 1
ATOM 1738 O O . GLU A 1 241 ? -14.844 2.314 -16.375 1 97.94 241 GLU A O 1
ATOM 1743 N N . ASP A 1 242 ? -12.672 2.4 -16.922 1 96.81 242 ASP A N 1
ATOM 1744 C CA . ASP A 1 242 ? -12.852 3.43 -17.938 1 96.81 242 ASP A CA 1
ATOM 1745 C C . ASP A 1 242 ? -13.273 2.816 -19.266 1 96.81 242 ASP A C 1
ATOM 1747 O O . ASP A 1 242 ? -13.359 3.516 -20.281 1 96.81 242 ASP A O 1
ATOM 1751 N N . GLY A 1 243 ? -13.414 1.532 -19.328 1 97.5 243 GLY A N 1
ATOM 1752 C CA . GLY A 1 243 ? -14.07 0.942 -20.484 1 97.5 243 GLY A CA 1
ATOM 1753 C C . GLY A 1 243 ? -13.148 0.048 -21.297 1 97.5 243 GLY A C 1
ATOM 1754 O O . GLY A 1 243 ? -13.594 -0.613 -22.25 1 97.5 243 GLY A O 1
ATOM 1755 N N . LEU A 1 244 ? -11.898 -0.06 -20.969 1 98.56 244 LEU A N 1
ATOM 1756 C CA . LEU A 1 244 ? -11 -0.943 -21.703 1 98.56 244 LEU A CA 1
ATOM 1757 C C . LEU A 1 244 ? -11.156 -2.387 -21.234 1 98.56 244 LEU A C 1
ATOM 1759 O O . LEU A 1 244 ? -11.523 -2.637 -20.078 1 98.56 244 LEU A O 1
ATOM 1763 N N . ASP A 1 245 ? -10.867 -3.297 -22.109 1 98.69 245 ASP A N 1
ATOM 1764 C CA . ASP A 1 245 ? -10.977 -4.703 -21.734 1 98.69 245 ASP A CA 1
ATOM 1765 C C . ASP A 1 245 ? -9.781 -5.145 -20.891 1 98.69 245 ASP A C 1
ATOM 1767 O O . ASP A 1 245 ? -8.773 -4.445 -20.828 1 98.69 245 ASP A O 1
ATOM 1771 N N . ALA A 1 246 ? -9.891 -6.301 -20.312 1 98.88 246 ALA A N 1
ATOM 1772 C CA . ALA A 1 246 ? -8.906 -6.801 -19.359 1 98.88 246 ALA A CA 1
ATOM 1773 C C . ALA A 1 246 ? -7.523 -6.898 -19.984 1 98.88 246 ALA A C 1
ATOM 1775 O O . ALA A 1 246 ? -6.531 -6.469 -19.391 1 98.88 246 ALA A O 1
ATOM 1776 N N . ASN A 1 247 ? -7.426 -7.461 -21.156 1 98.81 247 ASN A N 1
ATOM 1777 C CA . ASN A 1 247 ? -6.137 -7.676 -21.812 1 98.81 247 ASN A CA 1
ATOM 1778 C C . ASN A 1 247 ? -5.484 -6.355 -22.203 1 98.81 247 ASN A C 1
ATOM 1780 O O . ASN A 1 247 ? -4.293 -6.148 -21.984 1 98.81 247 ASN A O 1
ATOM 1784 N N . THR A 1 248 ? -6.246 -5.477 -22.828 1 98.94 248 THR A N 1
ATOM 1785 C CA . THR A 1 248 ? -5.738 -4.172 -23.234 1 98.94 248 THR A CA 1
ATOM 1786 C C . THR A 1 248 ? -5.309 -3.355 -22.016 1 98.94 248 THR A C 1
ATOM 1788 O O . THR A 1 248 ? -4.266 -2.693 -22.047 1 98.94 248 THR A O 1
ATOM 1791 N N . SER A 1 249 ? -6.137 -3.371 -20.969 1 98.94 249 SER A N 1
ATOM 1792 C CA . SER A 1 249 ? -5.809 -2.658 -19.734 1 98.94 249 SER A CA 1
ATOM 1793 C C . SER A 1 249 ? -4.5 -3.16 -19.141 1 98.94 249 SER A C 1
ATOM 1795 O O . SER A 1 249 ? -3.662 -2.363 -18.719 1 98.94 249 SER A O 1
ATOM 1797 N N . THR A 1 250 ? -4.336 -4.465 -19.109 1 98.94 250 THR A N 1
ATOM 1798 C CA . THR A 1 250 ? -3.139 -5.078 -18.547 1 98.94 250 THR A CA 1
ATOM 1799 C C . THR A 1 250 ? -1.902 -4.684 -19.359 1 98.94 250 THR A C 1
ATOM 1801 O O . THR A 1 250 ? -0.89 -4.273 -18.781 1 98.94 250 THR A O 1
ATOM 1804 N N . LYS A 1 251 ? -1.994 -4.773 -20.656 1 98.88 251 LYS A N 1
ATOM 1805 C CA . LYS A 1 251 ? -0.889 -4.426 -21.547 1 98.88 251 LYS A CA 1
ATOM 1806 C C . LYS A 1 251 ? -0.503 -2.959 -21.391 1 98.88 251 LYS A C 1
ATOM 1808 O O . LYS A 1 251 ? 0.678 -2.633 -21.25 1 98.88 251 LYS A O 1
ATOM 1813 N N . LYS A 1 252 ? -1.47 -2.146 -21.438 1 98.94 252 LYS A N 1
ATOM 1814 C CA . LYS A 1 252 ? -1.228 -0.708 -21.375 1 98.94 252 LYS A CA 1
ATOM 1815 C C . LYS A 1 252 ? -0.563 -0.321 -20.047 1 98.94 252 LYS A C 1
ATOM 1817 O O . LYS A 1 252 ? 0.385 0.467 -20.031 1 98.94 252 LYS A O 1
ATOM 1822 N N . ALA A 1 253 ? -1.042 -0.84 -18.953 1 98.94 253 ALA A N 1
ATOM 1823 C CA . ALA A 1 253 ? -0.521 -0.466 -17.641 1 98.94 253 ALA A CA 1
ATOM 1824 C C . ALA A 1 253 ? 0.89 -1.011 -17.438 1 98.94 253 ALA A C 1
ATOM 1826 O O . ALA A 1 253 ? 1.772 -0.299 -16.953 1 98.94 253 ALA A O 1
ATOM 1827 N N . VAL A 1 254 ? 1.115 -2.258 -17.797 1 98.94 254 VAL A N 1
ATOM 1828 C CA . VAL A 1 254 ? 2.432 -2.865 -17.625 1 98.94 254 VAL A CA 1
ATOM 1829 C C . VAL A 1 254 ? 3.457 -2.117 -18.484 1 98.94 254 VAL A C 1
ATOM 1831 O O . VAL A 1 254 ? 4.539 -1.77 -18 1 98.94 254 VAL A O 1
ATOM 1834 N N . ASN A 1 255 ? 3.123 -1.885 -19.703 1 98.88 255 ASN A N 1
ATOM 1835 C CA . ASN A 1 255 ? 4.035 -1.162 -20.594 1 98.88 255 ASN A CA 1
ATOM 1836 C C . ASN A 1 255 ? 4.238 0.277 -20.125 1 98.88 255 ASN A C 1
ATOM 1838 O O . ASN A 1 255 ? 5.332 0.828 -20.266 1 98.88 255 ASN A O 1
ATOM 1842 N N . GLY A 1 256 ? 3.172 0.891 -19.688 1 98.75 256 GLY A N 1
ATOM 1843 C CA . GLY A 1 256 ? 3.299 2.23 -19.125 1 98.75 256 GLY A CA 1
ATOM 1844 C C . GLY A 1 256 ? 4.27 2.309 -17.969 1 98.75 256 GLY A C 1
ATOM 1845 O O . GLY A 1 256 ? 5.082 3.229 -17.891 1 98.75 256 GLY A O 1
ATOM 1846 N N . MET A 1 257 ? 4.184 1.356 -17.047 1 98.56 257 MET A N 1
ATOM 1847 C CA . MET A 1 257 ? 5.105 1.301 -15.914 1 98.56 257 MET A CA 1
ATOM 1848 C C . MET A 1 257 ? 6.547 1.146 -16.391 1 98.56 257 MET A C 1
ATOM 1850 O O . MET A 1 257 ? 7.445 1.834 -15.906 1 98.56 257 MET A O 1
ATOM 1854 N N . THR A 1 258 ? 6.734 0.207 -17.312 1 98.56 258 THR A N 1
ATOM 1855 C CA . THR A 1 258 ? 8.07 -0.061 -17.844 1 98.56 258 THR A CA 1
ATOM 1856 C C . THR A 1 258 ? 8.648 1.186 -18.516 1 98.56 258 THR A C 1
ATOM 1858 O O . THR A 1 258 ? 9.82 1.504 -18.328 1 98.56 258 THR A O 1
ATOM 1861 N N . SER A 1 259 ? 7.875 1.849 -19.266 1 98.5 259 SER A N 1
ATOM 1862 C CA . SER A 1 259 ? 8.32 3.061 -19.938 1 98.5 259 SER A CA 1
ATOM 1863 C C . SER A 1 259 ? 8.664 4.16 -18.938 1 98.5 259 SER A C 1
ATOM 1865 O O . SER A 1 259 ? 9.641 4.891 -19.125 1 98.5 259 SER A O 1
ATOM 1867 N N . ARG A 1 260 ? 7.867 4.27 -17.906 1 98.06 260 ARG A N 1
ATOM 1868 C CA . ARG A 1 260 ? 7.988 5.367 -16.953 1 98.06 260 ARG A CA 1
ATOM 1869 C C . ARG A 1 260 ? 9.133 5.121 -15.977 1 98.06 260 ARG A C 1
ATOM 1871 O O . ARG A 1 260 ? 9.805 6.062 -15.547 1 98.06 260 ARG A O 1
ATOM 1878 N N . LEU A 1 261 ? 9.344 3.844 -15.57 1 97.69 261 LEU A N 1
ATOM 1879 C CA . LEU A 1 261 ? 10.242 3.574 -14.453 1 97.69 261 LEU A CA 1
ATOM 1880 C C . LEU A 1 261 ? 11.398 2.676 -14.891 1 97.69 261 LEU A C 1
ATOM 1882 O O . LEU A 1 261 ? 12.281 2.367 -14.086 1 97.69 261 LEU A O 1
ATOM 1886 N N . ASN A 1 262 ? 11.43 2.213 -16.125 1 97.25 262 ASN A N 1
ATOM 1887 C CA . ASN A 1 262 ? 12.531 1.504 -16.766 1 97.25 262 ASN A CA 1
ATOM 1888 C C . ASN A 1 262 ? 12.82 0.172 -16.078 1 97.25 262 ASN A C 1
ATOM 1890 O O . ASN A 1 262 ? 13.977 -0.197 -15.891 1 97.25 262 ASN A O 1
ATOM 1894 N N . ASN A 1 263 ? 11.75 -0.499 -15.539 1 96.88 263 ASN A N 1
ATOM 1895 C CA . ASN A 1 263 ? 11.805 -1.849 -14.984 1 96.88 263 ASN A CA 1
ATOM 1896 C C . ASN A 1 263 ? 10.641 -2.703 -15.477 1 96.88 263 ASN A C 1
ATOM 1898 O O . ASN A 1 263 ? 9.688 -2.186 -16.062 1 96.88 263 ASN A O 1
ATOM 1902 N N . THR A 1 264 ? 10.734 -3.977 -15.336 1 97.25 264 THR A N 1
ATOM 1903 C CA . THR A 1 264 ? 9.758 -4.879 -15.945 1 97.25 264 THR A CA 1
ATOM 1904 C C . THR A 1 264 ? 8.797 -5.426 -14.891 1 97.25 264 THR A C 1
ATOM 1906 O O . THR A 1 264 ? 9.102 -5.395 -13.695 1 97.25 264 THR A O 1
ATOM 1909 N N . ALA A 1 265 ? 7.648 -5.824 -15.328 1 98.06 265 ALA A N 1
ATOM 1910 C CA . ALA A 1 265 ? 6.609 -6.445 -14.508 1 98.06 265 ALA A CA 1
ATOM 1911 C C . ALA A 1 265 ? 5.676 -7.297 -15.359 1 98.06 265 ALA A C 1
ATOM 1913 O O . ALA A 1 265 ? 5.848 -7.395 -16.578 1 98.06 265 ALA A O 1
ATOM 1914 N N . GLY A 1 266 ? 4.84 -7.969 -14.75 1 98.69 266 GLY A N 1
ATOM 1915 C CA . GLY A 1 266 ? 3.732 -8.703 -15.336 1 98.69 266 GLY A CA 1
ATOM 1916 C C . GLY A 1 266 ? 2.482 -8.688 -14.477 1 98.69 266 GLY A C 1
ATOM 1917 O O . GLY A 1 266 ? 2.537 -8.328 -13.297 1 98.69 266 GLY A O 1
ATOM 1918 N N . ALA A 1 267 ? 1.393 -9.047 -15.141 1 98.94 267 ALA A N 1
ATOM 1919 C CA . ALA A 1 267 ? 0.125 -9.109 -14.422 1 98.94 267 ALA A CA 1
ATOM 1920 C C . ALA A 1 267 ? -0.839 -10.086 -15.086 1 98.94 267 ALA A C 1
ATOM 1922 O O . ALA A 1 267 ? -0.752 -10.328 -16.297 1 98.94 267 ALA A O 1
ATOM 1923 N N . ILE A 1 268 ? -1.634 -10.656 -14.258 1 99 268 ILE A N 1
ATOM 1924 C CA . ILE A 1 268 ? -2.812 -11.383 -14.711 1 99 268 ILE A CA 1
ATOM 1925 C C . ILE A 1 268 ? -4.074 -10.672 -14.234 1 99 268 ILE A C 1
ATOM 1927 O O . ILE A 1 268 ? -4.102 -10.109 -13.133 1 99 268 ILE A O 1
ATOM 1931 N N . THR A 1 269 ? -5.07 -10.68 -15.086 1 98.94 269 THR A N 1
ATOM 1932 C CA . THR A 1 269 ? -6.297 -9.93 -14.844 1 98.94 269 THR A CA 1
ATOM 1933 C C . THR A 1 269 ? -7.52 -10.742 -15.273 1 98.94 269 THR A C 1
ATOM 1935 O O . THR A 1 269 ? -7.492 -11.414 -16.297 1 98.94 269 THR A O 1
ATOM 1938 N N . LEU A 1 270 ? -8.539 -10.734 -14.445 1 98.94 270 LEU A N 1
ATOM 1939 C CA . LEU A 1 270 ? -9.883 -11.109 -14.883 1 98.94 270 LEU A CA 1
ATOM 1940 C C . LEU A 1 270 ? -10.844 -9.938 -14.75 1 98.94 270 LEU A C 1
ATOM 1942 O O . LEU A 1 270 ? -10.875 -9.273 -13.711 1 98.94 270 LEU A O 1
ATOM 1946 N N . SER A 1 271 ? -11.617 -9.711 -15.805 1 98.81 271 SER A N 1
ATOM 1947 C CA . SER A 1 271 ? -12.727 -8.781 -15.641 1 98.81 271 SER A CA 1
ATOM 1948 C C . SER A 1 271 ? -13.844 -9.391 -14.797 1 98.81 271 SER A C 1
ATOM 1950 O O . SER A 1 271 ? -13.828 -10.594 -14.523 1 98.81 271 SER A O 1
ATOM 1952 N N . LYS A 1 272 ? -14.805 -8.594 -14.461 1 98.25 272 LYS A N 1
ATOM 1953 C CA . LYS A 1 272 ? -15.938 -9.078 -13.68 1 98.25 272 LYS A CA 1
ATOM 1954 C C . LYS A 1 272 ? -16.734 -10.133 -14.461 1 98.25 272 LYS A C 1
ATOM 1956 O O . LYS A 1 272 ? -17.484 -10.914 -13.875 1 98.25 272 LYS A O 1
ATOM 1961 N N . ASN A 1 273 ? -16.547 -10.188 -15.789 1 97.25 273 ASN A N 1
ATOM 1962 C CA . ASN A 1 273 ? -17.25 -11.141 -16.641 1 97.25 273 ASN A CA 1
ATOM 1963 C C . ASN A 1 273 ? -16.375 -12.344 -16.984 1 97.25 273 ASN A C 1
ATOM 1965 O O . ASN A 1 273 ? -16.766 -13.203 -17.781 1 97.25 273 ASN A O 1
ATOM 1969 N N . GLY A 1 274 ? -15.125 -12.305 -16.484 1 97.81 274 GLY A N 1
ATOM 1970 C CA . GLY A 1 274 ? -14.266 -13.453 -16.688 1 97.81 274 GLY A CA 1
ATOM 1971 C C . GLY A 1 274 ? -13.336 -13.312 -17.875 1 97.81 274 GLY A C 1
ATOM 1972 O O . GLY A 1 274 ? -12.648 -14.258 -18.25 1 97.81 274 GLY A O 1
ATOM 1973 N N . ASP A 1 275 ? -13.344 -12.133 -18.5 1 98.19 275 ASP A N 1
ATOM 1974 C CA . ASP A 1 275 ? -12.391 -11.898 -19.578 1 98.19 275 ASP A CA 1
ATOM 1975 C C . ASP A 1 275 ? -10.961 -11.883 -19.047 1 98.19 275 ASP A C 1
ATOM 1977 O O . ASP A 1 275 ? -10.695 -11.336 -17.969 1 98.19 275 ASP A O 1
ATOM 1981 N N . ILE A 1 276 ? -10.062 -12.453 -19.875 1 98.62 276 ILE A N 1
ATOM 1982 C CA . ILE A 1 276 ? -8.711 -12.719 -19.391 1 98.62 276 ILE A CA 1
ATOM 1983 C C . ILE A 1 276 ? -7.754 -11.648 -19.922 1 98.62 276 ILE A C 1
ATOM 1985 O O . ILE A 1 276 ? -7.82 -11.273 -21.094 1 98.62 276 ILE A O 1
ATOM 1989 N N . GLY A 1 277 ? -6.922 -11.117 -19.047 1 98.88 277 GLY A N 1
ATOM 1990 C CA . GLY A 1 277 ? -5.754 -10.328 -19.406 1 98.88 277 GLY A CA 1
ATOM 1991 C C . GLY A 1 277 ? -4.453 -10.914 -18.891 1 98.88 277 GLY A C 1
ATOM 1992 O O . GLY A 1 277 ? -4.352 -11.273 -17.719 1 98.88 277 GLY A O 1
ATOM 1993 N N . ILE A 1 278 ? -3.457 -11.102 -19.812 1 98.88 278 ILE A N 1
ATOM 1994 C CA . ILE A 1 278 ? -2.109 -11.547 -19.469 1 98.88 278 ILE A CA 1
ATOM 1995 C C . ILE A 1 278 ? -1.083 -10.703 -20.219 1 98.88 278 ILE A C 1
ATOM 1997 O O . ILE A 1 278 ? -1.091 -10.656 -21.453 1 98.88 278 ILE A O 1
ATOM 2001 N N . HIS A 1 279 ? -0.262 -10.07 -19.453 1 98.88 279 HIS A N 1
ATOM 2002 C CA . HIS A 1 279 ? 0.838 -9.383 -20.109 1 98.88 279 HIS A CA 1
ATOM 2003 C C . HIS A 1 279 ? 2.035 -9.227 -19.188 1 98.88 279 HIS A C 1
ATOM 2005 O O . HIS A 1 279 ? 1.869 -9.102 -17.969 1 98.88 279 HIS A O 1
ATOM 2011 N N . PHE A 1 280 ? 3.209 -9.273 -19.75 1 98.75 280 PHE A N 1
ATOM 2012 C CA . PHE A 1 280 ? 4.441 -9.016 -19.016 1 98.75 280 PHE A CA 1
ATOM 2013 C C . PHE A 1 280 ? 5.5 -8.406 -19.922 1 98.75 280 PHE A C 1
ATOM 2015 O O . PHE A 1 280 ? 5.566 -8.734 -21.109 1 98.75 280 PHE A O 1
ATOM 2022 N N . SER A 1 281 ? 6.25 -7.488 -19.391 1 98.44 281 SER A N 1
ATOM 2023 C CA . SER A 1 281 ? 7.344 -6.852 -20.109 1 98.44 281 SER A CA 1
ATOM 2024 C C . SER A 1 281 ? 8.672 -7.527 -19.812 1 98.44 281 SER A C 1
ATOM 2026 O O . SER A 1 281 ? 9.695 -7.203 -20.422 1 98.44 281 SER A O 1
ATOM 2028 N N . SER A 1 282 ? 8.68 -8.438 -18.812 1 97 282 SER A N 1
ATOM 2029 C CA . SER A 1 282 ? 9.859 -9.25 -18.531 1 97 282 SER A CA 1
ATOM 2030 C C . SER A 1 282 ? 10.086 -10.289 -19.641 1 97 282 SER A C 1
ATOM 2032 O O . SER A 1 282 ? 9.25 -10.438 -20.531 1 97 282 SER A O 1
ATOM 2034 N N . LYS A 1 283 ? 11.164 -10.953 -19.562 1 96.38 283 LYS A N 1
ATOM 2035 C CA . LYS A 1 283 ? 11.461 -12 -20.531 1 96.38 283 LYS A CA 1
ATOM 2036 C C . LYS A 1 283 ? 10.453 -13.141 -20.438 1 96.38 283 LYS A C 1
ATOM 2038 O O . LYS A 1 283 ? 9.977 -13.641 -21.453 1 96.38 283 LYS A O 1
ATOM 2043 N N . ARG A 1 284 ? 10.102 -13.523 -19.219 1 97.56 284 ARG A N 1
ATOM 2044 C CA . ARG A 1 284 ? 9.211 -14.664 -19 1 97.56 284 ARG A CA 1
ATOM 2045 C C . ARG A 1 284 ? 8.273 -14.414 -17.828 1 97.56 284 ARG A C 1
ATOM 2047 O O . ARG A 1 284 ? 8.594 -13.641 -16.922 1 97.56 284 ARG A O 1
ATOM 2054 N N . MET A 1 285 ? 7.148 -15.055 -17.875 1 98.06 285 MET A N 1
ATOM 2055 C CA . MET A 1 285 ? 6.191 -15.172 -16.781 1 98.06 285 MET A CA 1
ATOM 2056 C C . MET A 1 285 ? 5.293 -16.391 -16.984 1 98.06 285 MET A C 1
ATOM 2058 O O . MET A 1 285 ? 4.543 -16.469 -17.953 1 98.06 285 MET A O 1
ATOM 2062 N N . SER A 1 286 ? 5.371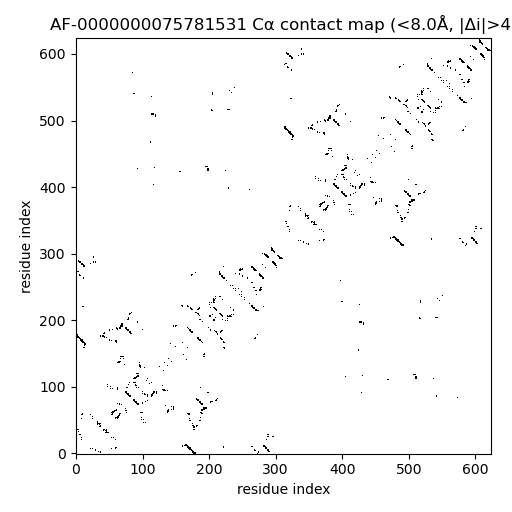 -17.297 -16.109 1 98.31 286 SER A N 1
ATOM 2063 C CA . SER A 1 286 ? 4.492 -18.438 -16.25 1 98.31 286 SER A CA 1
ATOM 2064 C C . SER A 1 286 ? 3.061 -18.109 -15.852 1 98.31 286 SER A C 1
ATOM 2066 O O . SER A 1 286 ? 2.84 -17.312 -14.93 1 98.31 286 SER A O 1
ATOM 2068 N N . TRP A 1 287 ? 2.098 -18.672 -16.531 1 98.88 287 TRP A N 1
ATOM 2069 C CA . TRP A 1 287 ? 0.679 -18.484 -16.25 1 98.88 287 TRP A CA 1
ATOM 2070 C C . TRP A 1 287 ? -0.133 -19.688 -16.703 1 98.88 287 TRP A C 1
ATOM 2072 O O . TRP A 1 287 ? 0.344 -20.5 -17.5 1 98.88 287 TRP A O 1
ATOM 2082 N N . ALA A 1 288 ? -1.289 -19.828 -16.125 1 98.94 288 ALA A N 1
ATOM 2083 C CA . ALA A 1 288 ? -2.227 -20.875 -16.531 1 98.94 288 ALA A CA 1
ATOM 2084 C C . ALA A 1 288 ? -3.662 -20.484 -16.188 1 98.94 288 ALA A C 1
ATOM 2086 O O . ALA A 1 288 ? -3.904 -19.828 -15.164 1 98.94 288 ALA A O 1
ATOM 2087 N N . TYR A 1 289 ? -4.582 -20.828 -17.016 1 98.81 289 TYR A N 1
ATOM 2088 C CA . TYR A 1 289 ? -6.004 -20.734 -16.703 1 98.81 289 TYR A CA 1
ATOM 2089 C C . TYR A 1 289 ? -6.77 -21.906 -17.312 1 98.81 289 TYR A C 1
ATOM 2091 O O . TYR A 1 289 ? -6.242 -22.625 -18.172 1 98.81 289 TYR A O 1
ATOM 2099 N N . ILE A 1 290 ? -7.938 -22.172 -16.844 1 97.88 290 ILE A N 1
ATOM 2100 C CA . ILE A 1 290 ? -8.797 -23.234 -17.359 1 97.88 290 ILE A CA 1
ATOM 2101 C C . ILE A 1 290 ? -10.094 -22.625 -17.906 1 97.88 290 ILE A C 1
ATOM 2103 O O . ILE A 1 290 ? -10.758 -21.844 -17.219 1 97.88 290 ILE A O 1
ATOM 2107 N N . LYS A 1 291 ? -10.375 -22.969 -19.062 1 94.19 291 LYS A N 1
ATOM 2108 C CA . LYS A 1 291 ? -11.586 -22.531 -19.734 1 94.19 291 LYS A CA 1
ATOM 2109 C C . LYS A 1 291 ? -12.078 -23.578 -20.719 1 94.19 291 LYS A C 1
ATOM 2111 O O . LYS A 1 291 ? -11.281 -24.172 -21.469 1 94.19 291 LYS A O 1
ATOM 2116 N N . ASP A 1 292 ? -13.375 -23.875 -20.672 1 91.5 292 ASP A N 1
ATOM 2117 C CA . ASP A 1 292 ? -14 -24.781 -21.641 1 91.5 292 ASP A CA 1
ATOM 2118 C C . ASP A 1 292 ? -13.312 -26.141 -21.641 1 91.5 292 ASP A C 1
ATOM 2120 O O . ASP A 1 292 ? -12.945 -26.656 -22.703 1 91.5 292 ASP A O 1
ATOM 2124 N N . LYS A 1 293 ? -12.93 -26.578 -20.5 1 91.88 293 LYS A N 1
ATOM 2125 C CA . LYS A 1 293 ? -12.375 -27.906 -20.281 1 91.88 293 LYS A CA 1
ATOM 2126 C C . LYS A 1 293 ? -10.977 -28.031 -20.875 1 91.88 293 LYS A C 1
ATOM 2128 O O . LYS A 1 293 ? -10.547 -29.109 -21.25 1 91.88 293 LYS A O 1
ATOM 2133 N N . LYS A 1 294 ? -10.383 -26.922 -20.984 1 96.88 294 LYS A N 1
ATOM 2134 C CA . LYS A 1 294 ? -8.992 -26.891 -21.438 1 96.88 294 LYS A CA 1
ATOM 2135 C C . LYS A 1 294 ? -8.133 -26.078 -20.469 1 96.88 294 LYS A C 1
ATOM 2137 O O . LYS A 1 294 ? -8.594 -25.094 -19.891 1 96.88 294 LYS A O 1
ATOM 2142 N N . ILE A 1 295 ? -6.957 -26.547 -20.328 1 98.25 295 ILE A N 1
ATOM 2143 C CA . ILE A 1 295 ? -5.953 -25.766 -19.625 1 98.25 295 ILE A CA 1
ATOM 2144 C C . ILE A 1 295 ? -5.09 -25 -20.625 1 98.25 295 ILE A C 1
ATOM 2146 O O . ILE A 1 295 ? -4.539 -25.594 -21.562 1 98.25 295 ILE A O 1
ATOM 2150 N N . PHE A 1 296 ? -5.074 -23.75 -20.469 1 98.69 296 PHE A N 1
ATOM 2151 C CA . PHE A 1 296 ? -4.176 -22.891 -21.219 1 98.69 296 PHE A CA 1
ATOM 2152 C C . PHE A 1 296 ? -3.008 -22.422 -20.359 1 98.69 296 PHE A C 1
ATOM 2154 O O . PHE A 1 296 ? -3.191 -22.109 -19.172 1 98.69 296 PHE A O 1
ATOM 2161 N N . TYR A 1 297 ? -1.783 -22.422 -20.875 1 98.75 297 TYR A N 1
ATOM 2162 C CA . TYR A 1 297 ? -0.625 -22.016 -20.078 1 98.75 297 TYR A CA 1
ATOM 2163 C C . TYR A 1 297 ? 0.512 -21.547 -20.984 1 98.75 297 TYR A C 1
ATOM 2165 O O . TYR A 1 297 ? 0.483 -21.766 -22.188 1 98.75 297 TYR A O 1
ATOM 2173 N N . GLY A 1 298 ? 1.434 -20.859 -20.422 1 98.62 298 GLY A N 1
ATOM 2174 C CA . GLY A 1 298 ? 2.582 -20.328 -21.141 1 98.62 298 GLY A CA 1
ATOM 2175 C C . GLY A 1 298 ? 3.611 -19.688 -20.234 1 98.62 298 GLY A C 1
ATOM 2176 O O . GLY A 1 298 ? 3.4 -19.578 -19.016 1 98.62 298 GLY A O 1
ATOM 2177 N N . ILE A 1 299 ? 4.746 -19.312 -20.859 1 98.31 299 ILE A N 1
ATOM 2178 C CA . ILE A 1 299 ? 5.793 -18.672 -20.062 1 98.31 299 ILE A CA 1
ATOM 2179 C C . ILE A 1 299 ? 6.562 -17.672 -20.922 1 98.31 299 ILE A C 1
ATOM 2181 O O . ILE A 1 299 ? 7.098 -16.688 -20.406 1 98.31 299 ILE A O 1
ATOM 2185 N N . ASN A 1 300 ? 6.66 -17.875 -22.25 1 98.06 300 ASN A N 1
ATOM 2186 C CA . ASN A 1 300 ? 7.305 -16.953 -23.156 1 98.06 300 ASN A CA 1
ATOM 2187 C C . ASN A 1 300 ? 6.301 -15.969 -23.766 1 98.06 300 ASN A C 1
ATOM 2189 O O . ASN A 1 300 ? 5.117 -16.297 -23.891 1 98.06 300 ASN A O 1
ATOM 2193 N N . GLN A 1 301 ? 6.773 -14.859 -24.172 1 96.25 301 GLN A N 1
ATOM 2194 C CA . GLN A 1 301 ? 5.914 -13.875 -24.812 1 96.25 301 GLN A CA 1
ATOM 2195 C C . GLN A 1 301 ? 5.266 -14.461 -26.062 1 96.25 301 GLN A C 1
ATOM 2197 O O . GLN A 1 301 ? 5.949 -15.039 -26.922 1 96.25 301 GLN A O 1
ATOM 2202 N N . GLY A 1 302 ? 3.975 -14.383 -26.109 1 93.19 302 GLY A N 1
ATOM 2203 C CA . GLY A 1 302 ? 3.242 -14.766 -27.312 1 93.19 302 GLY A CA 1
ATOM 2204 C C . GLY A 1 302 ? 3.021 -16.266 -27.438 1 93.19 302 GLY A C 1
ATOM 2205 O O . GLY A 1 302 ? 2.379 -16.719 -28.375 1 93.19 302 GLY A O 1
ATOM 2206 N N . GLU A 1 303 ? 3.535 -17 -26.5 1 95.62 303 GLU A N 1
ATOM 2207 C CA . GLU A 1 303 ? 3.402 -18.453 -26.531 1 95.62 303 GLU A CA 1
ATOM 2208 C C . GLU A 1 303 ? 2.242 -18.922 -25.656 1 95.62 303 GLU A C 1
ATOM 2210 O O . GLU A 1 303 ? 2.125 -18.516 -24.5 1 95.62 303 GLU A O 1
ATOM 2215 N N . VAL A 1 304 ? 1.381 -19.766 -26.266 1 97.88 304 VAL A N 1
ATOM 2216 C CA . VAL A 1 304 ? 0.258 -20.344 -25.547 1 97.88 304 VAL A CA 1
ATOM 2217 C C . VAL A 1 304 ? 0.188 -21.844 -25.812 1 97.88 304 VAL A C 1
ATOM 2219 O O . VAL A 1 304 ? 0.156 -22.281 -26.969 1 97.88 304 VAL A O 1
ATOM 2222 N N . PHE A 1 305 ? 0.2 -22.578 -24.781 1 98.25 305 PHE A N 1
ATOM 2223 C CA . PHE A 1 305 ? -0.041 -24.016 -24.844 1 98.25 305 PHE A CA 1
ATOM 2224 C C . PHE A 1 305 ? -1.453 -24.344 -24.375 1 98.25 305 PHE A C 1
ATOM 2226 O O . PHE A 1 305 ? -2.029 -23.625 -23.562 1 98.25 305 PHE A O 1
ATOM 2233 N N . GLU A 1 306 ? -2.035 -25.391 -24.906 1 97 306 GLU A N 1
ATOM 2234 C CA . GLU A 1 306 ? -3.363 -25.859 -24.516 1 97 306 GLU A CA 1
ATOM 2235 C C . GLU A 1 306 ? -3.398 -27.375 -24.359 1 97 306 GLU A C 1
ATOM 2237 O O . GLU A 1 306 ? -2.771 -28.094 -25.125 1 97 306 GLU A O 1
ATOM 2242 N N . GLU A 1 307 ? -4.043 -27.828 -23.344 1 96.56 307 GLU A N 1
ATOM 2243 C CA . GLU A 1 307 ? -4.281 -29.25 -23.078 1 96.56 307 GLU A CA 1
ATOM 2244 C C . GLU A 1 307 ? -5.727 -29.484 -22.656 1 96.56 307 GLU A C 1
ATOM 2246 O O . GLU A 1 307 ? -6.34 -28.641 -22.016 1 96.56 307 GLU A O 1
ATOM 2251 N N . GLN A 1 308 ? -6.168 -30.703 -23.109 1 94.56 308 GLN A N 1
ATOM 2252 C CA . GLN A 1 308 ? -7.484 -31.078 -22.609 1 94.56 308 GLN A CA 1
ATOM 2253 C C . GLN A 1 308 ? -7.453 -31.359 -21.109 1 94.56 308 GLN A C 1
ATOM 2255 O O . GLN A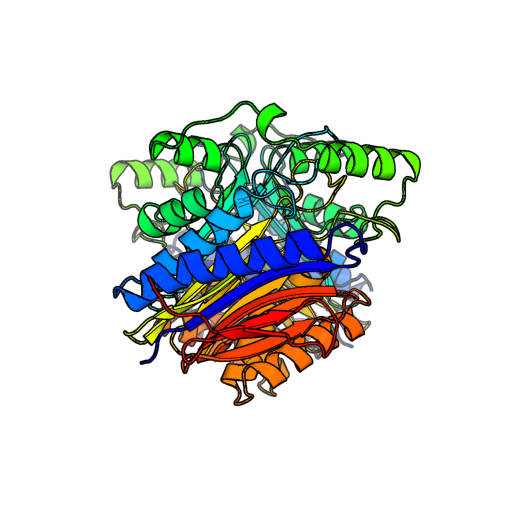 1 308 ? -6.473 -31.891 -20.594 1 94.56 308 GLN A O 1
ATOM 2260 N N . TYR A 1 309 ? -8.406 -30.844 -20.5 1 88.19 309 TYR A N 1
ATOM 2261 C CA . TYR A 1 309 ? -8.531 -31.016 -19.062 1 88.19 309 TYR A CA 1
ATOM 2262 C C . TYR A 1 309 ? -9.938 -31.469 -18.688 1 88.19 309 TYR A C 1
ATOM 2264 O O . TYR A 1 309 ? -10.914 -30.766 -18.953 1 88.19 309 TYR A O 1
ATOM 2272 N N . GLU A 1 310 ? -10.125 -32.812 -18.391 1 77.31 310 GLU A N 1
ATOM 2273 C CA . GLU A 1 310 ? -11.398 -33.344 -17.906 1 77.31 310 GLU A CA 1
ATOM 2274 C C . GLU A 1 310 ? -11.344 -33.625 -16.406 1 77.31 310 GLU A C 1
ATOM 2276 O O . GLU A 1 310 ? -10.406 -34.25 -15.914 1 77.31 310 GLU A O 1
ATOM 2281 N N . GLN A 1 311 ? -12.109 -32.875 -15.648 1 71.75 311 GLN A N 1
ATOM 2282 C CA . GLN A 1 311 ? -12.195 -33.031 -14.203 1 71.75 311 GLN A CA 1
ATOM 2283 C C . GLN A 1 311 ? -12.422 -34.5 -13.836 1 71.75 311 GLN A C 1
ATOM 2285 O O . GLN A 1 311 ? -13.18 -35.219 -14.516 1 71.75 311 GLN A O 1
ATOM 2290 N N . GLN A 1 312 ? -11.492 -35.156 -12.992 1 50.62 312 GLN A N 1
ATOM 2291 C CA . GLN A 1 312 ? -11.82 -36.5 -12.516 1 50.62 312 GLN A CA 1
ATOM 2292 C C . GLN A 1 312 ? -13.016 -36.469 -11.57 1 50.62 312 GLN A C 1
ATOM 2294 O O . GLN A 1 312 ? -13.203 -35.5 -10.828 1 50.62 312 GLN A O 1
ATOM 2299 N N . MET B 1 1 ? 7.074 28.484 -11.719 1 85.19 1 MET B N 1
ATOM 2300 C CA . MET B 1 1 ? 5.695 28.438 -11.234 1 85.19 1 MET B CA 1
ATOM 2301 C C . MET B 1 1 ? 5.59 29 -9.82 1 85.19 1 MET B C 1
ATOM 2303 O O . MET B 1 1 ? 6.578 29.016 -9.086 1 85.19 1 MET B O 1
ATOM 2307 N N . ASN B 1 2 ? 4.465 29.562 -9.492 1 92 2 ASN B N 1
ATOM 2308 C CA . ASN B 1 2 ? 4.266 30 -8.117 1 92 2 ASN B CA 1
ATOM 2309 C C . ASN B 1 2 ? 4.16 28.812 -7.164 1 92 2 ASN B C 1
ATOM 2311 O O . ASN B 1 2 ? 3.238 28 -7.27 1 92 2 ASN B O 1
ATOM 2315 N N . PRO B 1 3 ? 5.137 28.672 -6.348 1 97.38 3 PRO B N 1
ATOM 2316 C CA . PRO B 1 3 ? 5.102 27.531 -5.43 1 97.38 3 PRO B CA 1
ATOM 2317 C C . PRO B 1 3 ? 3.891 27.562 -4.496 1 97.38 3 PRO B C 1
ATOM 2319 O O . PRO B 1 3 ? 3.41 28.641 -4.141 1 97.38 3 PRO B O 1
ATOM 2322 N N . ILE B 1 4 ? 3.441 26.422 -4.066 1 98.5 4 ILE B N 1
ATOM 2323 C CA . ILE B 1 4 ? 2.275 26.328 -3.197 1 98.5 4 ILE B CA 1
ATOM 2324 C C . ILE B 1 4 ? 2.383 25.094 -2.322 1 98.5 4 ILE B C 1
ATOM 2326 O O . ILE B 1 4 ? 2.988 24.094 -2.725 1 98.5 4 ILE B O 1
ATOM 2330 N N . ILE B 1 5 ? 1.827 25.172 -1.138 1 98.81 5 ILE B N 1
ATOM 2331 C CA . ILE B 1 5 ? 1.766 24.047 -0.212 1 98.81 5 ILE B CA 1
ATOM 2332 C C . ILE B 1 5 ? 0.433 24.062 0.534 1 98.81 5 ILE B C 1
ATOM 2334 O O . ILE B 1 5 ? -0.087 25.125 0.863 1 98.81 5 ILE B O 1
ATOM 2338 N N . ILE B 1 6 ? -0.129 22.938 0.728 1 98.94 6 ILE B N 1
ATOM 2339 C CA . ILE B 1 6 ? -1.332 22.734 1.527 1 98.94 6 ILE B CA 1
ATOM 2340 C C . ILE B 1 6 ? -1.088 21.625 2.549 1 98.94 6 ILE B C 1
ATOM 2342 O O . ILE B 1 6 ? -0.326 20.688 2.289 1 98.94 6 ILE B O 1
ATOM 2346 N N . VAL B 1 7 ? -1.699 21.75 3.754 1 98.94 7 VAL B N 1
ATOM 2347 C CA . VAL B 1 7 ? -1.566 20.734 4.797 1 98.94 7 VAL B CA 1
ATOM 2348 C C . VAL B 1 7 ? -2.947 20.328 5.309 1 98.94 7 VAL B C 1
ATOM 2350 O O . VAL B 1 7 ? -3.916 21.078 5.152 1 98.94 7 VAL B O 1
ATOM 2353 N N . HIS B 1 8 ? -3.07 19.141 5.801 1 98.88 8 HIS B N 1
ATOM 2354 C CA . HIS B 1 8 ? -4.199 18.766 6.645 1 98.88 8 HIS B CA 1
ATOM 2355 C C . HIS B 1 8 ? -3.73 18.25 7.996 1 98.88 8 HIS B C 1
ATOM 2357 O O . HIS B 1 8 ? -2.604 17.766 8.125 1 98.88 8 HIS B O 1
ATOM 2363 N N . GLY B 1 9 ? -4.66 18.375 8.992 1 98 9 GLY B N 1
ATOM 2364 C CA . GLY B 1 9 ? -4.359 17.922 10.344 1 98 9 GLY B CA 1
ATOM 2365 C C . GLY B 1 9 ? -5.258 16.797 10.82 1 98 9 GLY B C 1
ATOM 2366 O O . GLY B 1 9 ? -5.539 16.688 12.016 1 98 9 GLY B O 1
ATOM 2367 N N . GLY B 1 10 ? -5.77 16.047 9.836 1 97.06 10 GLY B N 1
ATOM 2368 C CA . GLY B 1 10 ? -6.555 14.883 10.211 1 97.06 10 GLY B CA 1
ATOM 2369 C C . GLY B 1 10 ? -8.047 15.094 10.062 1 97.06 10 GLY B C 1
ATOM 2370 O O . GLY B 1 10 ? -8.57 16.156 10.414 1 97.06 10 GLY B O 1
ATOM 2371 N N . ALA B 1 11 ? -8.719 14.086 9.562 1 96.25 11 ALA B N 1
ATOM 2372 C CA . ALA B 1 11 ? -10.172 14.078 9.398 1 96.25 11 ALA B CA 1
ATOM 2373 C C . ALA B 1 11 ? -10.836 13.227 10.477 1 96.25 11 ALA B C 1
ATOM 2375 O O . ALA B 1 11 ? -10.312 12.18 10.867 1 96.25 11 ALA B O 1
ATOM 2376 N N . GLY B 1 12 ? -11.969 13.703 11 1 93.94 12 GLY B N 1
ATOM 2377 C CA . GLY B 1 12 ? -12.719 12.953 11.992 1 93.94 12 GLY B CA 1
ATOM 2378 C C . GLY B 1 12 ? -13.703 13.812 12.766 1 93.94 12 GLY B C 1
ATOM 2379 O O . GLY B 1 12 ? -14.164 14.844 12.273 1 93.94 12 GLY B O 1
ATOM 2380 N N . ASP B 1 13 ? -14.062 13.297 13.93 1 90.88 13 ASP B N 1
ATOM 2381 C CA . ASP B 1 13 ? -14.969 14 14.828 1 90.88 13 ASP B CA 1
ATOM 2382 C C . ASP B 1 13 ? -14.195 14.797 15.883 1 90.88 13 ASP B C 1
ATOM 2384 O O . ASP B 1 13 ? -14.305 14.516 17.078 1 90.88 13 ASP B O 1
ATOM 2388 N N . VAL B 1 14 ? -13.602 15.844 15.453 1 91.19 14 VAL B N 1
ATOM 2389 C CA . VAL B 1 14 ? -12.789 16.688 16.312 1 91.19 14 VAL B CA 1
ATOM 2390 C C . VAL B 1 14 ? -13.68 17.453 17.281 1 91.19 14 VAL B C 1
ATOM 2392 O O . VAL B 1 14 ? -14.562 18.219 16.859 1 91.19 14 VAL B O 1
ATOM 2395 N N . PRO B 1 15 ? -13.477 17.281 18.578 1 90.81 15 PRO B N 1
ATOM 2396 C CA . PRO B 1 15 ? -14.297 18.047 19.531 1 90.81 15 PRO B CA 1
ATOM 2397 C C . PRO B 1 15 ? -13.977 19.531 19.516 1 90.81 15 PRO B C 1
ATOM 2399 O O . PRO B 1 15 ? -12.859 19.938 19.156 1 90.81 15 PRO B O 1
ATOM 2402 N N . ASP B 1 16 ? -14.844 20.312 20.047 1 94.62 16 ASP B N 1
ATOM 2403 C CA . ASP B 1 16 ? -14.703 21.766 20.047 1 94.62 16 ASP B CA 1
ATOM 2404 C C . ASP B 1 16 ? -13.438 22.188 20.797 1 94.62 16 ASP B C 1
ATOM 2406 O O . ASP B 1 16 ? -12.781 23.156 20.406 1 94.62 16 ASP B O 1
ATOM 2410 N N . SER B 1 17 ? -13.102 21.422 21.812 1 92.75 17 SER B N 1
ATOM 2411 C CA . SER B 1 17 ? -11.984 21.781 22.672 1 92.75 17 SER B CA 1
ATOM 2412 C C . SER B 1 17 ? -10.656 21.656 21.938 1 92.75 17 SER B C 1
ATOM 2414 O O . SER B 1 17 ? -9.648 22.234 22.375 1 92.75 17 SER B O 1
ATOM 2416 N N . ARG B 1 18 ? -10.641 21.047 20.797 1 93.5 18 ARG B N 1
ATOM 2417 C CA . ARG B 1 18 ? -9.375 20.812 20.109 1 93.5 18 ARG B CA 1
ATOM 2418 C C . ARG B 1 18 ? -9.305 21.625 18.812 1 93.5 18 ARG B C 1
ATOM 2420 O O . ARG B 1 18 ? -8.266 21.641 18.156 1 93.5 18 ARG B O 1
ATOM 2427 N N . VAL B 1 19 ? -10.32 22.312 18.469 1 96.38 19 VAL B N 1
ATOM 2428 C CA . VAL B 1 19 ? -10.438 23 17.188 1 96.38 19 VAL B CA 1
ATOM 2429 C C . VAL B 1 19 ? -9.359 24.078 17.078 1 96.38 19 VAL B C 1
ATOM 2431 O O . VAL B 1 19 ? -8.641 24.141 16.078 1 96.38 19 VAL B O 1
ATOM 2434 N N . LYS B 1 20 ? -9.227 24.891 18.078 1 97.44 20 LYS B N 1
ATOM 2435 C CA . LYS B 1 20 ? -8.266 25.984 18.016 1 97.44 20 LYS B CA 1
ATOM 2436 C C . LYS B 1 20 ? -6.844 25.469 17.859 1 97.44 20 LYS B C 1
ATOM 2438 O O . LYS B 1 20 ? -6.07 25.984 17.062 1 97.44 20 LYS B O 1
ATOM 2443 N N . GLY B 1 21 ? -6.512 24.453 18.641 1 96.44 21 GLY B N 1
ATOM 2444 C CA . GLY B 1 21 ? -5.184 23.875 18.547 1 96.44 21 GLY B CA 1
ATOM 2445 C C . GLY B 1 21 ? -4.875 23.312 17.172 1 96.44 21 GLY B C 1
ATOM 2446 O O . GLY B 1 21 ? -3.764 23.469 16.656 1 96.44 21 GLY B O 1
ATOM 2447 N N . LYS B 1 22 ? -5.84 22.672 16.578 1 97.06 22 LYS B N 1
ATOM 2448 C CA . LYS B 1 22 ? -5.652 22.078 15.25 1 97.06 22 LYS B CA 1
ATOM 2449 C C . LYS B 1 22 ? -5.504 23.172 14.18 1 97.06 22 LYS B C 1
ATOM 2451 O O . LYS B 1 22 ? -4.723 23.016 13.242 1 97.06 22 LYS B O 1
ATOM 2456 N N . LEU B 1 23 ? -6.301 24.203 14.305 1 98.19 23 LEU B N 1
ATOM 2457 C CA . LEU B 1 23 ? -6.176 25.312 13.367 1 98.19 23 LEU B CA 1
ATOM 2458 C C . LEU B 1 23 ? -4.805 25.969 13.484 1 98.19 23 LEU B C 1
ATOM 2460 O O . LEU B 1 23 ? -4.137 26.203 12.469 1 98.19 23 LEU B O 1
ATOM 2464 N N . ASP B 1 24 ? -4.379 26.234 14.727 1 98.25 24 ASP B N 1
ATOM 2465 C CA . ASP B 1 24 ? -3.086 26.859 14.961 1 98.25 24 ASP B CA 1
ATOM 2466 C C . ASP B 1 24 ? -1.941 25.984 14.453 1 98.25 24 ASP B C 1
ATOM 2468 O O . ASP B 1 24 ? -1 26.484 13.836 1 98.25 24 ASP B O 1
ATOM 2472 N N . GLY B 1 25 ? -2.074 24.688 14.75 1 98.19 25 GLY B N 1
ATOM 2473 C CA . GLY B 1 25 ? -1.052 23.766 14.297 1 98.19 25 GLY B CA 1
ATOM 2474 C C . GLY B 1 25 ? -0.963 23.672 12.781 1 98.19 25 GLY B C 1
ATOM 2475 O O . GLY B 1 25 ? 0.132 23.578 12.227 1 98.19 25 GLY B O 1
ATOM 2476 N N . SER B 1 26 ? -2.09 23.688 12.117 1 98.56 26 SER B N 1
ATOM 2477 C CA . SER B 1 26 ? -2.111 23.641 10.664 1 98.56 26 SER B CA 1
ATOM 2478 C C . SER B 1 26 ? -1.484 24.891 10.055 1 98.56 26 SER B C 1
ATOM 2480 O O . SER B 1 26 ? -0.75 24.812 9.07 1 98.56 26 SER B O 1
ATOM 2482 N N . LYS B 1 27 ? -1.769 26.016 10.633 1 98.56 27 LYS B N 1
ATOM 2483 C CA . LYS B 1 27 ? -1.171 27.25 10.156 1 98.56 27 LYS B CA 1
ATOM 2484 C C . LYS B 1 27 ? 0.345 27.234 10.328 1 98.56 27 LYS B C 1
ATOM 2486 O O . LYS B 1 27 ? 1.085 27.625 9.422 1 98.56 27 LYS B O 1
ATOM 2491 N N . LYS B 1 28 ? 0.758 26.812 11.516 1 98.62 28 LYS B N 1
ATOM 2492 C CA . LYS B 1 28 ? 2.191 26.734 11.773 1 98.62 28 LYS B CA 1
ATOM 2493 C C . LYS B 1 28 ? 2.877 25.812 10.766 1 98.62 28 LYS B C 1
ATOM 2495 O O . LYS B 1 28 ? 3.961 26.125 10.273 1 98.62 28 LYS B O 1
ATOM 2500 N N . ALA B 1 29 ? 2.25 24.703 10.477 1 98.88 29 ALA B N 1
ATOM 2501 C CA . ALA B 1 29 ? 2.812 23.703 9.578 1 98.88 29 ALA B CA 1
ATOM 2502 C C . ALA B 1 29 ? 2.939 24.25 8.156 1 98.88 29 ALA B C 1
ATOM 2504 O O . ALA B 1 29 ? 3.98 24.094 7.52 1 98.88 29 ALA B O 1
ATOM 2505 N N . VAL B 1 30 ? 1.885 24.875 7.668 1 98.88 30 VAL B N 1
ATOM 2506 C CA . VAL B 1 30 ? 1.897 25.359 6.293 1 98.88 30 VAL B CA 1
ATOM 2507 C C . VAL B 1 30 ? 2.93 26.469 6.145 1 98.88 30 VAL B C 1
ATOM 2509 O O . VAL B 1 30 ? 3.564 26.609 5.094 1 98.88 30 VAL B O 1
ATOM 2512 N N . ILE B 1 31 ? 3.117 27.281 7.156 1 98.69 31 ILE B N 1
ATOM 2513 C CA . ILE B 1 31 ? 4.102 28.359 7.145 1 98.69 31 ILE B CA 1
ATOM 2514 C C . ILE B 1 31 ? 5.508 27.766 7.074 1 98.69 31 ILE B C 1
ATOM 2516 O O . ILE B 1 31 ? 6.348 28.234 6.301 1 98.69 31 ILE B O 1
ATOM 2520 N N . ALA B 1 32 ? 5.738 26.703 7.844 1 98.75 32 ALA B N 1
ATOM 2521 C CA . ALA B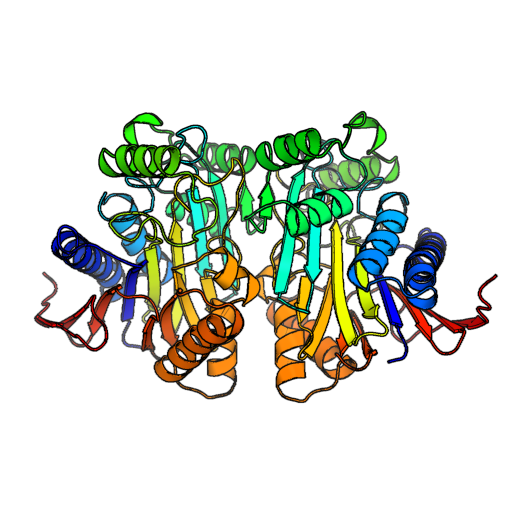 1 32 ? 7.047 26.062 7.852 1 98.75 32 ALA B CA 1
ATOM 2522 C C . ALA B 1 32 ? 7.422 25.578 6.453 1 98.75 32 ALA B C 1
ATOM 2524 O O . ALA B 1 32 ? 8.562 25.75 6.012 1 98.75 32 ALA B O 1
ATOM 2525 N N . GLY B 1 33 ? 6.496 24.938 5.762 1 98.81 33 GLY B N 1
ATOM 2526 C CA . GLY B 1 33 ? 6.754 24.469 4.41 1 98.81 33 GLY B CA 1
ATOM 2527 C C . GLY B 1 33 ? 6.863 25.609 3.402 1 98.81 33 GLY B C 1
ATOM 2528 O O . GLY B 1 33 ? 7.727 25.578 2.521 1 98.81 33 GLY B O 1
ATOM 2529 N N . HIS B 1 34 ? 6 26.578 3.555 1 98.5 34 HIS B N 1
ATOM 2530 C CA . HIS B 1 34 ? 5.965 27.703 2.627 1 98.5 34 HIS B CA 1
ATOM 2531 C C . HIS B 1 34 ? 7.27 28.484 2.662 1 98.5 34 HIS B C 1
ATOM 2533 O O . HIS B 1 34 ? 7.746 28.953 1.625 1 98.5 34 HIS B O 1
ATOM 2539 N N . GLU B 1 35 ? 7.836 28.672 3.779 1 97.94 35 GLU B N 1
ATOM 2540 C CA . GLU B 1 35 ? 9.094 29.391 3.932 1 97.94 35 GLU B CA 1
ATOM 2541 C C . GLU B 1 35 ? 10.211 28.75 3.115 1 97.94 35 GLU B C 1
ATOM 2543 O O . GLU B 1 35 ? 11.055 29.438 2.543 1 97.94 35 GLU B O 1
ATOM 2548 N N . ILE B 1 36 ? 10.195 27.469 3.057 1 98.44 36 ILE B N 1
ATOM 2549 C CA . ILE B 1 36 ? 11.188 26.734 2.266 1 98.44 36 ILE B CA 1
ATOM 2550 C C . ILE B 1 36 ? 10.953 27 0.78 1 98.44 36 ILE B C 1
ATOM 2552 O O . ILE B 1 36 ? 11.898 27.281 0.038 1 98.44 36 ILE B O 1
ATOM 2556 N N . LEU B 1 37 ? 9.75 26.984 0.378 1 98.06 37 LEU B N 1
ATOM 2557 C CA . LEU B 1 37 ? 9.406 27.125 -1.033 1 98.06 37 LEU B CA 1
ATOM 2558 C C . LEU B 1 37 ? 9.766 28.516 -1.532 1 98.06 37 LEU B C 1
ATOM 2560 O O . LEU B 1 37 ? 10.312 28.672 -2.627 1 98.06 37 LEU B O 1
ATOM 2564 N N . VAL B 1 38 ? 9.477 29.516 -0.783 1 95.69 38 VAL B N 1
ATOM 2565 C CA . VAL B 1 38 ? 9.641 30.891 -1.24 1 95.69 38 VAL B CA 1
ATOM 2566 C C . VAL B 1 38 ? 11.125 31.234 -1.285 1 95.69 38 VAL B C 1
ATOM 2568 O O . VAL B 1 38 ? 11.531 32.156 -1.987 1 95.69 38 VAL B O 1
ATOM 2571 N N . ARG B 1 39 ? 11.938 30.5 -0.59 1 96.12 39 ARG B N 1
ATOM 2572 C CA . ARG B 1 39 ? 13.383 30.703 -0.625 1 96.12 39 ARG B CA 1
ATOM 2573 C C . ARG B 1 39 ? 14.023 29.844 -1.721 1 96.12 39 ARG B C 1
ATOM 2575 O O . ARG B 1 39 ? 15.25 29.75 -1.797 1 96.12 39 ARG B O 1
ATOM 2582 N N . GLY B 1 40 ? 13.242 29.172 -2.434 1 97.19 40 GLY B N 1
ATOM 2583 C CA . GLY B 1 40 ? 13.742 28.422 -3.568 1 97.19 40 GLY B CA 1
ATOM 2584 C C . GLY B 1 40 ? 13.992 26.953 -3.242 1 97.19 40 GLY B C 1
ATOM 2585 O O . GLY B 1 40 ? 14.57 26.219 -4.047 1 97.19 40 GLY B O 1
ATOM 2586 N N . GLY B 1 41 ? 13.5 26.5 -2.088 1 98.31 41 GLY B N 1
ATOM 2587 C CA . GLY B 1 41 ? 13.672 25.109 -1.695 1 98.31 41 GLY B CA 1
ATOM 2588 C C . GLY B 1 41 ? 12.781 24.156 -2.469 1 98.31 41 GLY B C 1
ATOM 2589 O O . GLY B 1 41 ? 11.914 24.578 -3.232 1 98.31 41 GLY B O 1
ATOM 2590 N N . SER B 1 42 ? 12.992 22.875 -2.297 1 98.69 42 SER B N 1
ATOM 2591 C CA . SER B 1 42 ? 12.266 21.859 -3.043 1 98.69 42 SER B CA 1
ATOM 2592 C C . SER B 1 42 ? 10.93 21.547 -2.391 1 98.69 42 SER B C 1
ATOM 2594 O O . SER B 1 42 ? 10.734 21.797 -1.199 1 98.69 42 SER B O 1
ATOM 2596 N N . ALA B 1 43 ? 10.055 21.047 -3.199 1 98.88 43 ALA B N 1
ATOM 2597 C CA . ALA B 1 43 ? 8.781 20.562 -2.678 1 98.88 43 ALA B CA 1
ATOM 2598 C C . ALA B 1 43 ? 9 19.484 -1.61 1 98.88 43 ALA B C 1
ATOM 2600 O O . ALA B 1 43 ? 8.297 19.453 -0.597 1 98.88 43 ALA B O 1
ATOM 2601 N N . LEU B 1 44 ? 9.945 18.625 -1.832 1 98.88 44 LEU B N 1
ATOM 2602 C CA . LEU B 1 44 ? 10.25 17.531 -0.913 1 98.88 44 LEU B CA 1
ATOM 2603 C C . LEU B 1 44 ? 10.641 18.062 0.457 1 98.88 44 LEU B C 1
ATOM 2605 O O . LEU B 1 44 ? 10.148 17.594 1.482 1 98.88 44 LEU B O 1
ATOM 2609 N N . ASP B 1 45 ? 11.508 19.062 0.477 1 98.88 45 ASP B N 1
ATOM 2610 C CA . ASP B 1 45 ? 11.922 19.688 1.735 1 98.88 45 ASP B CA 1
ATOM 2611 C C . ASP B 1 45 ? 10.75 20.375 2.424 1 98.88 45 ASP B C 1
ATOM 2613 O O . ASP B 1 45 ? 10.641 20.359 3.65 1 98.88 45 ASP B O 1
ATOM 2617 N N . ALA B 1 46 ? 9.891 20.969 1.646 1 98.94 46 ALA B N 1
ATOM 2618 C CA . ALA B 1 46 ? 8.766 21.75 2.17 1 98.94 46 ALA B CA 1
ATOM 2619 C C . ALA B 1 46 ? 7.762 20.828 2.871 1 98.94 46 ALA B C 1
ATOM 2621 O O . ALA B 1 46 ? 7.316 21.125 3.984 1 98.94 46 ALA B O 1
ATOM 2622 N N . VAL B 1 47 ? 7.434 19.734 2.229 1 99 47 VAL B N 1
ATOM 2623 C CA . VAL B 1 47 ? 6.426 18.859 2.822 1 99 47 VAL B CA 1
ATOM 2624 C C . VAL B 1 47 ? 7 18.172 4.055 1 99 47 VAL B C 1
ATOM 2626 O O . VAL B 1 47 ? 6.281 17.922 5.027 1 99 47 VAL B O 1
ATOM 2629 N N . GLU B 1 48 ? 8.281 17.828 4.039 1 98.94 48 GLU B N 1
ATOM 2630 C CA . GLU B 1 48 ? 8.898 17.266 5.242 1 98.94 48 GLU B CA 1
ATOM 2631 C C . GLU B 1 48 ? 8.828 18.25 6.402 1 98.94 48 GLU B C 1
ATOM 2633 O O . GLU B 1 48 ? 8.438 17.891 7.516 1 98.94 48 GLU B O 1
ATOM 2638 N N . ALA B 1 49 ? 9.164 19.5 6.137 1 98.94 49 ALA B N 1
ATOM 2639 C CA . ALA B 1 49 ? 9.164 20.531 7.184 1 98.94 49 ALA B CA 1
ATOM 2640 C C . ALA B 1 49 ? 7.77 20.719 7.762 1 98.94 49 ALA B C 1
ATOM 2642 O O . ALA B 1 49 ? 7.605 20.875 8.977 1 98.94 49 ALA B O 1
ATOM 2643 N N . ALA B 1 50 ? 6.797 20.75 6.902 1 98.94 50 ALA B N 1
ATOM 2644 C CA . ALA B 1 50 ? 5.414 20.938 7.34 1 98.94 50 ALA B CA 1
ATOM 2645 C C .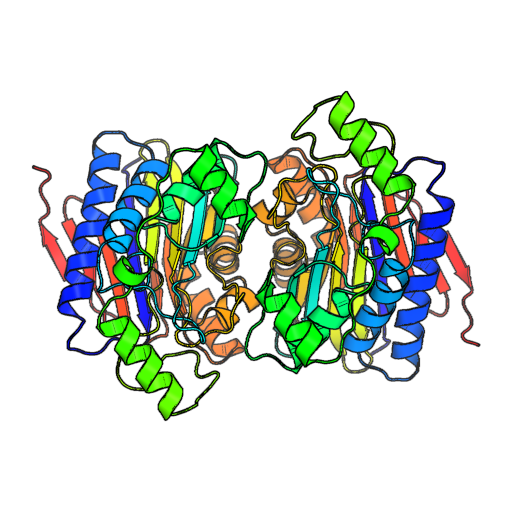 ALA B 1 50 ? 4.98 19.781 8.25 1 98.94 50 ALA B C 1
ATOM 2647 O O . ALA B 1 50 ? 4.41 20.016 9.32 1 98.94 50 ALA B O 1
ATOM 2648 N N . VAL B 1 51 ? 5.285 18.562 7.863 1 98.94 51 VAL B N 1
ATOM 2649 C CA . VAL B 1 51 ? 4.832 17.391 8.617 1 98.94 51 VAL B CA 1
ATOM 2650 C C . VAL B 1 51 ? 5.633 17.266 9.914 1 98.94 51 VAL B C 1
ATOM 2652 O O . VAL B 1 51 ? 5.09 16.891 10.953 1 98.94 51 VAL B O 1
ATOM 2655 N N . VAL B 1 52 ? 6.914 17.594 9.867 1 98.88 52 VAL B N 1
ATOM 2656 C CA . VAL B 1 52 ? 7.73 17.609 11.078 1 98.88 52 VAL B CA 1
ATOM 2657 C C . VAL B 1 52 ? 7.102 18.547 12.109 1 98.88 52 VAL B C 1
ATOM 2659 O O . VAL B 1 52 ? 7.043 18.219 13.297 1 98.88 52 VAL B O 1
ATOM 2662 N N . SER B 1 53 ? 6.664 19.719 11.68 1 98.75 53 SER B N 1
ATOM 2663 C CA . SER B 1 53 ? 6.004 20.672 12.562 1 98.75 53 SER B CA 1
ATOM 2664 C C . SER B 1 53 ? 4.805 20.031 13.266 1 98.75 53 SER B C 1
ATOM 2666 O O . SER B 1 53 ? 4.609 20.219 14.469 1 98.75 53 SER B O 1
ATOM 2668 N N . MET B 1 54 ? 4.086 19.25 12.516 1 98.44 54 MET B N 1
ATOM 2669 C CA . MET B 1 54 ? 2.869 18.656 13.062 1 98.44 54 MET B CA 1
ATOM 2670 C C . MET B 1 54 ? 3.195 17.422 13.914 1 98.44 54 MET B C 1
ATOM 2672 O O . MET B 1 54 ? 2.475 17.125 14.867 1 98.44 54 MET B O 1
ATOM 2676 N N . GLU B 1 55 ? 4.309 16.719 13.656 1 97.94 55 GLU B N 1
ATOM 2677 C CA . GLU B 1 55 ? 4.734 15.57 14.445 1 97.94 55 GLU B CA 1
ATOM 2678 C C . GLU B 1 55 ? 5.172 16 15.844 1 97.94 55 GLU B C 1
ATOM 2680 O O . GLU B 1 55 ? 5.297 15.164 16.75 1 97.94 55 GLU B O 1
ATOM 2685 N N . LYS B 1 56 ? 5.352 17.281 16.062 1 96.81 56 LYS B N 1
ATOM 2686 C CA . LYS B 1 56 ? 5.766 17.797 17.375 1 96.81 56 LYS B CA 1
ATOM 2687 C C . LYS B 1 56 ? 4.57 18.297 18.172 1 96.81 56 LYS B C 1
ATOM 2689 O O . LYS B 1 56 ? 4.711 18.703 19.328 1 96.81 56 LYS B O 1
ATOM 2694 N N . ASP B 1 57 ? 3.475 18.312 17.562 1 95.81 57 ASP B N 1
ATOM 2695 C CA . ASP B 1 57 ? 2.293 18.969 18.125 1 95.81 57 ASP B CA 1
ATOM 2696 C C . ASP B 1 57 ? 1.281 17.938 18.625 1 95.81 57 ASP B C 1
ATOM 2698 O O . ASP B 1 57 ? 0.729 17.172 17.844 1 95.81 57 ASP B O 1
ATOM 2702 N N . GLU B 1 58 ? 0.93 17.953 19.859 1 93 58 GLU B N 1
ATOM 2703 C CA . GLU B 1 58 ? 0.088 16.953 20.5 1 93 58 GLU B CA 1
ATOM 2704 C C . GLU B 1 58 ? -1.348 17.031 19.984 1 93 58 GLU B C 1
ATOM 2706 O O . GLU B 1 58 ? -2.15 16.125 20.234 1 93 58 GLU B O 1
ATOM 2711 N N . TYR B 1 59 ? -1.632 18.062 19.234 1 93.94 59 TYR B N 1
ATOM 2712 C CA . TYR B 1 59 ? -2.986 18.188 18.703 1 93.94 59 TYR B CA 1
ATOM 2713 C C . TYR B 1 59 ? -3.188 17.281 17.5 1 93.94 59 TYR B C 1
ATOM 2715 O O . TYR B 1 59 ? -4.312 17.094 17.047 1 93.94 59 TYR B O 1
ATOM 2723 N N . PHE B 1 60 ? -2.098 16.703 17.078 1 95.38 60 PHE B N 1
ATOM 2724 C CA . PHE B 1 60 ? -2.164 15.828 15.922 1 95.38 60 PHE B CA 1
ATOM 2725 C C . PHE B 1 60 ? -1.767 14.406 16.297 1 95.38 60 PHE B C 1
ATOM 2727 O O . PHE B 1 60 ? -1.079 14.195 17.297 1 95.38 60 PHE B O 1
ATOM 2734 N N . ASN B 1 61 ? -2.271 13.406 15.523 1 92.81 61 ASN B N 1
ATOM 2735 C CA . ASN B 1 61 ? -1.968 11.984 15.711 1 92.81 61 ASN B CA 1
ATOM 2736 C C . ASN B 1 61 ? -0.785 11.555 14.852 1 92.81 61 ASN B C 1
ATOM 2738 O O . ASN B 1 61 ? -0.943 10.742 13.93 1 92.81 61 ASN B O 1
ATOM 2742 N N . ALA B 1 62 ? 0.364 12.031 15.148 1 94.38 62 ALA B N 1
ATOM 2743 C CA . ALA B 1 62 ? 1.648 11.758 14.516 1 94.38 62 ALA B CA 1
ATOM 2744 C C . ALA B 1 62 ? 2.809 12.203 15.398 1 94.38 62 ALA B C 1
ATOM 2746 O O . ALA B 1 62 ? 2.762 13.281 15.992 1 94.38 62 ALA B O 1
ATOM 2747 N N . GLY B 1 63 ? 3.881 11.383 15.445 1 94.75 63 GLY B N 1
ATOM 2748 C CA . GLY B 1 63 ? 4.945 11.75 16.359 1 94.75 63 GLY B CA 1
ATOM 2749 C C . GLY B 1 63 ? 4.477 11.898 17.797 1 94.75 63 GLY B C 1
ATOM 2750 O O . GLY B 1 63 ? 3.871 10.984 18.359 1 94.75 63 GLY B O 1
ATOM 2751 N N . TYR B 1 64 ? 4.859 13.031 18.375 1 92.06 64 TYR B N 1
ATOM 2752 C CA . TYR B 1 64 ? 4.316 13.344 19.688 1 92.06 64 TYR B CA 1
ATOM 2753 C C . TYR B 1 64 ? 2.816 13.594 19.609 1 92.06 64 TYR B C 1
ATOM 2755 O O . TYR B 1 64 ? 2.371 14.57 19 1 92.06 64 TYR B O 1
ATOM 2763 N N . GLY B 1 65 ? 2.064 12.68 20.172 1 88.94 65 GLY B N 1
ATOM 2764 C CA . GLY B 1 65 ? 0.614 12.734 20.109 1 88.94 65 GLY B CA 1
ATOM 2765 C C . GLY B 1 65 ? 0.002 11.516 19.438 1 88.94 65 GLY B C 1
ATOM 2766 O O . GLY B 1 65 ? -1.222 11.391 19.359 1 88.94 65 GLY B O 1
ATOM 2767 N N . SER B 1 66 ? 0.852 10.641 19.016 1 92.69 66 SER B N 1
ATOM 2768 C CA . SER B 1 66 ? 0.383 9.398 18.406 1 92.69 66 SER B CA 1
ATOM 2769 C C . SER B 1 66 ? -0.483 8.602 19.375 1 92.69 66 SER B C 1
ATOM 2771 O O . SER B 1 66 ? -0.203 8.555 20.578 1 92.69 66 SER B O 1
ATOM 2773 N N . VAL B 1 67 ? -1.416 7.977 18.828 1 91.38 67 VAL B N 1
ATOM 2774 C CA . VAL B 1 67 ? -2.281 7.09 19.594 1 91.38 67 VAL B CA 1
ATOM 2775 C C . VAL B 1 67 ? -1.496 5.855 20.031 1 91.38 67 VAL B C 1
ATOM 2777 O O . VAL B 1 67 ? -0.383 5.617 19.562 1 91.38 67 VAL B O 1
ATOM 2780 N N . LEU B 1 68 ? -2.168 5.141 20.953 1 93.44 68 LEU B N 1
ATOM 2781 C CA . LEU B 1 68 ? -1.504 3.967 21.5 1 93.44 68 LEU B CA 1
ATOM 2782 C C . LEU B 1 68 ? -2.162 2.686 21 1 93.44 68 LEU B C 1
ATOM 2784 O O . LEU B 1 68 ? -3.381 2.635 20.828 1 93.44 68 LEU B O 1
ATOM 2788 N N . ASN B 1 69 ? -1.324 1.686 20.719 1 93.62 69 ASN B N 1
ATOM 2789 C CA . ASN B 1 69 ? -1.864 0.374 20.391 1 93.62 69 ASN B CA 1
ATOM 2790 C C . ASN B 1 69 ? -2.33 -0.379 21.625 1 93.62 69 ASN B C 1
ATOM 2792 O O . ASN B 1 69 ? -2.297 0.161 22.734 1 93.62 69 ASN B O 1
ATOM 2796 N N . LEU B 1 70 ? -2.717 -1.612 21.484 1 93.38 70 LEU B N 1
ATOM 2797 C CA . LEU B 1 70 ? -3.332 -2.387 22.562 1 93.38 70 LEU B CA 1
ATOM 2798 C C . LEU B 1 70 ? -2.32 -2.684 23.672 1 93.38 70 LEU B C 1
ATOM 2800 O O . LEU B 1 70 ? -2.701 -3.053 24.781 1 93.38 70 LEU B O 1
ATOM 2804 N N . ARG B 1 71 ? -1.024 -2.52 23.422 1 94 71 ARG B N 1
ATOM 2805 C CA . ARG B 1 71 ? 0.01 -2.707 24.422 1 94 71 ARG B CA 1
ATOM 2806 C C . ARG B 1 71 ? 0.396 -1.378 25.062 1 94 71 ARG B C 1
ATOM 2808 O O . ARG B 1 71 ? 1.361 -1.309 25.828 1 94 71 ARG B O 1
ATOM 2815 N N . GLY B 1 72 ? -0.266 -0.332 24.594 1 94.19 72 GLY B N 1
ATOM 2816 C CA . GLY B 1 72 ? 0.041 0.987 25.125 1 94.19 72 GLY B CA 1
ATOM 2817 C C . GLY B 1 72 ? 1.296 1.593 24.531 1 94.19 72 GLY B C 1
ATOM 2818 O O . GLY B 1 72 ? 1.939 2.441 25.141 1 94.19 72 GLY B O 1
ATOM 2819 N N . GLU B 1 73 ? 1.615 1.115 23.344 1 95.19 73 GLU B N 1
ATOM 2820 C CA . GLU B 1 73 ? 2.836 1.584 22.703 1 95.19 73 GLU B CA 1
ATOM 2821 C C . GLU B 1 73 ? 2.518 2.488 21.516 1 95.19 73 GLU B C 1
ATOM 2823 O O . GLU B 1 73 ? 1.478 2.332 20.875 1 95.19 73 GLU B O 1
ATOM 2828 N N . VAL B 1 74 ? 3.461 3.443 21.281 1 95.25 74 VAL B N 1
ATOM 2829 C CA . VAL B 1 74 ? 3.41 4.246 20.062 1 95.25 74 VAL B CA 1
ATOM 2830 C C . VAL B 1 74 ? 4.07 3.486 18.922 1 95.25 74 VAL B C 1
ATOM 2832 O O . VAL B 1 74 ? 5.227 3.074 19.016 1 95.25 74 VAL B O 1
ATOM 2835 N N . GLU B 1 75 ? 3.342 3.209 17.922 1 96 75 GLU B N 1
ATOM 2836 C CA . GLU B 1 75 ? 3.795 2.604 16.672 1 96 75 GLU B CA 1
ATOM 2837 C C . GLU B 1 75 ? 3.352 3.426 15.477 1 96 75 GLU B C 1
ATOM 2839 O O . GLU B 1 75 ? 2.158 3.5 15.172 1 96 75 GLU B O 1
ATOM 2844 N N . MET B 1 76 ? 4.355 4.008 14.727 1 97.56 76 MET B N 1
ATOM 2845 C CA . MET B 1 76 ? 4.012 5.051 13.766 1 97.56 76 MET B CA 1
ATOM 2846 C C . MET B 1 76 ? 4.273 4.582 12.336 1 97.56 76 MET B C 1
ATOM 2848 O O . MET B 1 76 ? 4.922 3.557 12.125 1 97.56 76 MET B O 1
ATOM 2852 N N . GLU B 1 77 ? 3.73 5.34 11.422 1 98.38 77 GLU B N 1
ATOM 2853 C CA . GLU B 1 77 ? 3.924 5.176 9.984 1 98.38 77 GLU B CA 1
ATOM 2854 C C . GLU B 1 77 ? 4.07 6.527 9.289 1 98.38 77 GLU B C 1
ATOM 2856 O O . GLU B 1 77 ? 3.459 7.512 9.711 1 98.38 77 GLU B O 1
ATOM 2861 N N . ALA B 1 78 ? 4.844 6.547 8.258 1 98.88 78 ALA B N 1
ATOM 2862 C CA . ALA B 1 78 ? 4.98 7.75 7.445 1 98.88 78 ALA B CA 1
ATOM 2863 C C . ALA B 1 78 ? 5.406 7.406 6.023 1 98.88 78 ALA B C 1
ATOM 2865 O O . ALA B 1 78 ? 6.016 6.359 5.785 1 98.88 78 ALA B O 1
ATOM 2866 N N . SER B 1 79 ? 5.059 8.234 5.105 1 98.94 79 SER B N 1
ATOM 2867 C CA . SER B 1 79 ? 5.5 8.102 3.719 1 98.94 79 SER B CA 1
ATOM 2868 C C . SER B 1 79 ? 5.691 9.469 3.068 1 98.94 79 SER B C 1
ATOM 2870 O O . SER B 1 79 ? 5.02 10.438 3.43 1 98.94 79 SER B O 1
ATOM 2872 N N . ILE B 1 80 ? 6.629 9.539 2.188 1 98.94 80 ILE B N 1
ATOM 2873 C CA . ILE B 1 80 ? 6.949 10.734 1.412 1 98.94 80 ILE B CA 1
ATOM 2874 C C . ILE B 1 80 ? 7.254 10.352 -0.032 1 98.94 80 ILE B C 1
ATOM 2876 O O . ILE B 1 80 ? 7.883 9.312 -0.284 1 98.94 80 ILE B O 1
ATOM 2880 N N . MET B 1 81 ? 6.73 11.102 -0.941 1 98.94 81 MET B N 1
ATOM 2881 C CA . MET B 1 81 ? 6.848 10.75 -2.354 1 98.94 81 MET B CA 1
ATOM 2882 C C . MET B 1 81 ? 7.227 11.969 -3.191 1 98.94 81 MET B C 1
ATOM 2884 O O . MET B 1 81 ? 6.723 13.062 -2.961 1 98.94 81 MET B O 1
ATOM 2888 N N . CYS B 1 82 ? 8.133 11.742 -4.082 1 98.69 82 CYS B N 1
ATOM 2889 C CA . CYS B 1 82 ? 8.602 12.742 -5.039 1 98.69 82 CYS B CA 1
ATOM 2890 C C . CYS B 1 82 ? 8.008 12.492 -6.418 1 98.69 82 CYS B C 1
ATOM 2892 O O . CYS B 1 82 ? 8.234 11.445 -7.02 1 98.69 82 CYS B O 1
ATOM 2894 N N . GLY B 1 83 ? 7.34 13.492 -6.973 1 98.62 83 GLY B N 1
ATOM 2895 C CA . GLY B 1 83 ? 6.609 13.32 -8.219 1 98.62 83 GLY B CA 1
ATOM 2896 C C . GLY B 1 83 ? 7.508 13.297 -9.438 1 98.62 83 GLY B C 1
ATOM 2897 O O . GLY B 1 83 ? 7.102 12.828 -10.508 1 98.62 83 GLY B O 1
ATOM 2898 N N . LYS B 1 84 ? 8.695 13.758 -9.305 1 97.69 84 LYS B N 1
ATOM 2899 C CA . LYS B 1 84 ? 9.602 13.875 -10.438 1 97.69 84 LYS B CA 1
ATOM 2900 C C . LYS B 1 84 ? 9.93 12.508 -11.031 1 97.69 84 LYS B C 1
ATOM 2902 O O . LYS B 1 84 ? 9.82 12.312 -12.242 1 97.69 84 LYS B O 1
ATOM 2907 N N . ASN B 1 85 ? 10.266 11.602 -10.242 1 97.19 85 ASN B N 1
ATOM 2908 C CA . ASN B 1 85 ? 10.664 10.266 -10.68 1 97.19 85 ASN B CA 1
ATOM 2909 C C . ASN B 1 85 ? 9.891 9.18 -9.938 1 97.19 85 ASN B C 1
ATOM 2911 O O . ASN B 1 85 ? 10.289 8.016 -9.945 1 97.19 85 ASN B O 1
ATOM 2915 N N . LEU B 1 86 ? 8.914 9.578 -9.156 1 98.62 86 LEU B N 1
ATOM 2916 C CA . LEU B 1 86 ? 8.023 8.711 -8.398 1 98.62 86 LEU B CA 1
ATOM 2917 C C . LEU B 1 86 ? 8.773 8.008 -7.273 1 98.62 86 LEU B C 1
ATOM 2919 O O . LEU B 1 86 ? 8.344 6.957 -6.797 1 98.62 86 LEU B O 1
ATOM 2923 N N . ASP B 1 87 ? 9.867 8.594 -6.812 1 98.31 87 ASP B N 1
ATOM 2924 C CA . ASP B 1 87 ? 10.594 8.016 -5.684 1 98.31 87 ASP B CA 1
ATOM 2925 C C . ASP B 1 87 ? 9.758 8.078 -4.406 1 98.31 87 ASP B C 1
ATOM 2927 O O . ASP B 1 87 ? 9.07 9.062 -4.16 1 98.31 87 ASP B O 1
ATOM 2931 N N . VAL B 1 88 ? 9.945 7.016 -3.65 1 98.56 88 VAL B N 1
ATOM 2932 C CA . VAL B 1 88 ? 9.156 6.852 -2.434 1 98.56 88 VAL B CA 1
ATOM 2933 C C . VAL B 1 88 ? 10.07 6.508 -1.263 1 98.56 88 VAL B C 1
ATOM 2935 O O . VAL B 1 88 ? 11.07 5.801 -1.433 1 98.56 88 VAL B O 1
ATOM 2938 N N . GLY B 1 89 ? 9.781 7.078 -0.114 1 98.94 89 GLY B N 1
ATOM 2939 C CA . GLY B 1 89 ? 10.258 6.598 1.172 1 98.94 89 GLY B CA 1
ATOM 2940 C C . GLY B 1 89 ? 9.148 6.426 2.193 1 98.94 89 GLY B C 1
ATOM 2941 O O . GLY B 1 89 ? 8.336 7.328 2.393 1 98.94 89 GLY B O 1
ATOM 2942 N N . ALA B 1 90 ? 9.109 5.266 2.781 1 98.94 90 ALA B N 1
ATOM 2943 C CA . ALA B 1 90 ? 8.086 5.016 3.795 1 98.94 90 ALA B CA 1
ATOM 2944 C C . ALA B 1 90 ? 8.633 4.148 4.926 1 98.94 90 ALA B C 1
ATOM 2946 O O . ALA B 1 90 ? 9.555 3.361 4.719 1 98.94 90 ALA B O 1
ATOM 2947 N N . VAL B 1 91 ? 8.094 4.34 6.113 1 98.88 91 VAL B N 1
ATOM 2948 C CA . VAL B 1 91 ? 8.391 3.512 7.273 1 98.88 91 VAL B CA 1
ATOM 2949 C C . VAL B 1 91 ? 7.09 3.119 7.973 1 98.88 91 VAL B C 1
ATOM 2951 O O . VAL B 1 91 ? 6.117 3.877 7.965 1 98.88 91 VAL B O 1
ATOM 2954 N N . THR B 1 92 ? 7.062 1.975 8.477 1 98.75 92 THR B N 1
ATOM 2955 C CA . THR B 1 92 ? 5.922 1.497 9.25 1 98.75 92 THR B CA 1
ATOM 2956 C C . THR B 1 92 ? 6.383 0.696 10.461 1 98.75 92 THR B C 1
ATOM 2958 O O . THR B 1 92 ? 7.539 0.271 10.531 1 98.75 92 THR B O 1
ATOM 2961 N N . LEU B 1 93 ? 5.48 0.589 11.438 1 98.19 93 LEU B N 1
ATOM 2962 C CA . LEU B 1 93 ? 5.766 -0.135 12.672 1 98.19 93 LEU B CA 1
ATOM 2963 C C . LEU B 1 93 ? 7.023 0.409 13.352 1 98.19 93 LEU B C 1
ATOM 2965 O O . LEU B 1 93 ? 7.809 -0.354 13.906 1 98.19 93 LEU B O 1
ATOM 2969 N N . ILE B 1 94 ? 7.219 1.68 13.133 1 97.31 94 ILE B N 1
ATOM 2970 C CA . ILE B 1 94 ? 8.414 2.295 13.703 1 97.31 94 ILE B CA 1
ATOM 2971 C C . ILE B 1 94 ? 8.102 2.848 15.094 1 97.31 94 ILE B C 1
ATOM 2973 O O . ILE B 1 94 ? 7.02 3.383 15.32 1 97.31 94 ILE B O 1
ATOM 2977 N N . LYS B 1 95 ? 9.008 2.637 16 1 96.38 95 LYS B N 1
ATOM 2978 C CA . LYS B 1 95 ? 8.875 3.061 17.391 1 96.38 95 LYS B CA 1
ATOM 2979 C C . LYS B 1 95 ? 10.094 3.85 17.844 1 96.38 95 LYS B C 1
ATOM 2981 O O . LYS B 1 95 ? 11.172 3.744 17.25 1 96.38 95 LYS B O 1
ATOM 2986 N N . ASP B 1 96 ? 9.898 4.711 18.766 1 96.44 96 ASP B N 1
ATOM 2987 C CA . ASP B 1 96 ? 10.977 5.301 19.562 1 96.44 96 ASP B CA 1
ATOM 2988 C C . ASP B 1 96 ? 11.633 6.457 18.812 1 96.44 96 ASP B C 1
ATOM 2990 O O . ASP B 1 96 ? 12.773 6.828 19.109 1 96.44 96 ASP B O 1
ATOM 2994 N N . PHE B 1 97 ? 11.031 6.98 17.797 1 97.88 97 PHE B N 1
ATOM 2995 C CA . PHE B 1 97 ? 11.562 8.133 17.078 1 97.88 97 PHE B CA 1
ATOM 2996 C C . PHE B 1 97 ? 10.539 9.258 17.016 1 97.88 97 PHE B C 1
ATOM 2998 O O . PHE B 1 97 ? 9.344 9.008 16.844 1 97.88 97 PHE B O 1
ATOM 3005 N N . LEU B 1 98 ? 10.953 10.43 17.109 1 97.06 98 LEU B N 1
ATOM 3006 C CA . LEU B 1 98 ? 10.055 11.578 17.172 1 97.06 98 LEU B CA 1
ATOM 3007 C C . LEU B 1 98 ? 9.508 11.922 15.797 1 97.06 98 LEU B C 1
ATOM 3009 O O . LEU B 1 98 ? 8.375 12.391 15.672 1 97.06 98 LEU B O 1
ATOM 3013 N N . HIS B 1 99 ? 10.391 11.742 14.742 1 98.31 99 HIS B N 1
ATOM 3014 C CA . HIS B 1 99 ? 10.031 12.219 13.414 1 98.31 99 HIS B CA 1
ATOM 3015 C C . HIS B 1 99 ? 10.102 11.086 12.391 1 98.31 99 HIS B C 1
ATOM 3017 O O . HIS B 1 99 ? 11.008 11.055 11.562 1 98.31 99 HIS B O 1
ATOM 3023 N N . PRO B 1 100 ? 9.055 10.258 12.312 1 98.69 100 PRO B N 1
ATOM 3024 C CA . PRO B 1 100 ? 9.055 9.18 11.32 1 98.69 100 PRO B CA 1
ATOM 3025 C C . PRO B 1 100 ? 9.117 9.695 9.891 1 98.69 100 PRO B C 1
ATOM 3027 O O . PRO B 1 100 ? 9.672 9.031 9.008 1 98.69 100 PRO B O 1
ATOM 3030 N N . ILE B 1 101 ? 8.641 10.922 9.641 1 98.94 101 ILE B N 1
ATOM 3031 C CA . ILE B 1 101 ? 8.609 11.445 8.281 1 98.94 101 ILE B CA 1
ATOM 3032 C C . ILE B 1 101 ? 10.039 11.719 7.805 1 98.94 101 ILE B C 1
ATOM 3034 O O . ILE B 1 101 ? 10.344 11.555 6.621 1 98.94 101 ILE B O 1
ATOM 3038 N N . SER B 1 102 ? 10.836 12.109 8.711 1 98.94 102 SER B N 1
ATOM 3039 C CA . SER B 1 102 ? 12.227 12.359 8.352 1 98.94 102 SER B CA 1
ATOM 3040 C C . SER B 1 102 ? 12.969 11.055 8.062 1 98.94 102 SER B C 1
ATOM 3042 O O . SER B 1 102 ? 13.859 11.008 7.211 1 98.94 102 SER B O 1
ATOM 3044 N N . ILE B 1 103 ? 12.633 10.023 8.805 1 98.94 103 ILE B N 1
ATOM 3045 C CA . ILE B 1 103 ? 13.188 8.711 8.508 1 98.94 103 ILE B CA 1
ATOM 3046 C C . ILE B 1 103 ? 12.703 8.234 7.141 1 98.94 103 ILE B C 1
ATOM 3048 O O . ILE B 1 103 ? 13.484 7.707 6.348 1 98.94 103 ILE B O 1
ATOM 3052 N N . ALA B 1 104 ? 11.453 8.453 6.84 1 98.94 104 ALA B N 1
ATOM 3053 C CA . ALA B 1 104 ? 10.914 8.125 5.523 1 98.94 104 ALA B CA 1
ATOM 3054 C C . ALA B 1 104 ? 11.648 8.875 4.418 1 98.94 104 ALA B C 1
ATOM 3056 O O . ALA B 1 104 ? 11.93 8.312 3.357 1 98.94 104 ALA B O 1
ATOM 3057 N N . HIS B 1 105 ? 11.922 10.141 4.691 1 98.94 105 HIS B N 1
ATOM 3058 C CA . HIS B 1 105 ? 12.68 10.93 3.729 1 98.94 105 HIS B CA 1
ATOM 3059 C C . HIS B 1 105 ? 14.039 10.305 3.453 1 98.94 105 HIS B C 1
ATOM 3061 O O . HIS B 1 105 ? 14.484 10.25 2.303 1 98.94 105 HIS B O 1
ATOM 3067 N N . LYS B 1 106 ? 14.711 9.82 4.469 1 98.88 106 LYS B N 1
ATOM 3068 C CA . LYS B 1 106 ? 16 9.172 4.277 1 98.88 106 LYS B CA 1
ATOM 3069 C C . LYS B 1 106 ? 15.844 7.852 3.525 1 98.88 106 LYS B C 1
ATOM 3071 O O . LYS B 1 106 ? 16.734 7.461 2.756 1 98.88 106 LYS B O 1
ATOM 3076 N N . VAL B 1 107 ? 14.734 7.117 3.754 1 98.88 107 VAL B N 1
ATOM 3077 C CA . VAL B 1 107 ? 14.477 5.922 2.959 1 98.88 107 VAL B CA 1
ATOM 3078 C C . VAL B 1 107 ? 14.414 6.285 1.478 1 98.88 107 VAL B C 1
ATOM 3080 O O . VAL B 1 107 ? 14.984 5.59 0.636 1 98.88 107 VAL B O 1
ATOM 3083 N N . LEU B 1 108 ? 13.797 7.348 1.143 1 98.81 108 LEU B N 1
ATOM 3084 C CA . LEU B 1 108 ? 13.656 7.809 -0.234 1 98.81 108 LEU B CA 1
ATOM 3085 C C . LEU B 1 108 ? 15.016 8.125 -0.847 1 98.81 108 LEU B C 1
ATOM 3087 O O . LEU B 1 108 ? 15.289 7.746 -1.986 1 98.81 108 LEU B O 1
ATOM 3091 N N . THR B 1 109 ? 15.875 8.781 -0.079 1 98.38 109 THR B N 1
ATOM 3092 C CA . THR B 1 109 ? 17.109 9.32 -0.651 1 98.38 109 THR B CA 1
ATOM 3093 C C . THR B 1 109 ? 18.234 8.297 -0.553 1 98.38 109 THR B C 1
ATOM 3095 O O . THR B 1 109 ? 19.156 8.305 -1.374 1 98.38 109 THR B O 1
ATOM 3098 N N . ASP B 1 110 ? 18.172 7.41 0.47 1 98.19 110 ASP B N 1
ATOM 3099 C CA . ASP B 1 110 ? 19.391 6.676 0.803 1 98.19 110 ASP B CA 1
ATOM 3100 C C . ASP B 1 110 ? 19.156 5.168 0.756 1 98.19 110 ASP B C 1
ATOM 3102 O O . ASP B 1 110 ? 20.062 4.387 1.051 1 98.19 110 ASP B O 1
ATOM 3106 N N . SER B 1 111 ? 18 4.715 0.427 1 97.38 111 SER B N 1
ATOM 3107 C CA . SER B 1 111 ? 17.703 3.289 0.373 1 97.38 111 SER B CA 1
ATOM 3108 C C . SER B 1 111 ? 17.328 2.854 -1.042 1 97.38 111 SER B C 1
ATOM 3110 O O . SER B 1 111 ? 16.672 3.598 -1.777 1 97.38 111 SER B O 1
ATOM 3112 N N . PRO B 1 112 ? 17.75 1.654 -1.445 1 95.25 112 PRO B N 1
ATOM 3113 C CA . PRO B 1 112 ? 17.25 1.121 -2.717 1 95.25 112 PRO B CA 1
ATOM 3114 C C . PRO B 1 112 ? 15.797 0.656 -2.633 1 95.25 112 PRO B C 1
ATOM 3116 O O . PRO B 1 112 ? 15.188 0.343 -3.658 1 95.25 112 PRO B O 1
ATOM 3119 N N . HIS B 1 113 ? 15.266 0.627 -1.398 1 97.62 113 HIS B N 1
ATOM 3120 C CA . HIS B 1 113 ? 13.891 0.182 -1.18 1 97.62 113 HIS B CA 1
ATOM 3121 C C . HIS B 1 113 ? 12.977 1.356 -0.849 1 97.62 113 HIS B C 1
ATOM 3123 O O . HIS B 1 113 ? 13.445 2.412 -0.416 1 97.62 113 HIS B O 1
ATOM 3129 N N . SER B 1 114 ? 11.688 1.101 -0.986 1 98.56 114 SER B N 1
ATOM 3130 C CA . SER B 1 114 ? 10.711 2.176 -0.849 1 98.56 114 SER B CA 1
ATOM 3131 C C . SER B 1 114 ? 10.062 2.164 0.533 1 98.56 114 SER B C 1
ATOM 3133 O O . SER B 1 114 ? 9.555 3.188 0.996 1 98.56 114 SER B O 1
ATOM 3135 N N . LEU B 1 115 ? 9.984 1.024 1.168 1 98.81 115 LEU B N 1
ATOM 3136 C CA . LEU B 1 115 ? 9.258 0.869 2.424 1 98.81 115 LEU B CA 1
ATOM 3137 C C . LEU B 1 115 ? 9.984 -0.094 3.357 1 98.81 115 LEU B C 1
ATOM 3139 O O . LEU B 1 115 ? 10.25 -1.243 2.992 1 98.81 115 LEU B O 1
ATOM 3143 N N . LEU B 1 116 ? 10.312 0.416 4.539 1 98.81 116 LEU B N 1
ATOM 3144 C CA . LEU B 1 116 ? 10.938 -0.389 5.586 1 98.81 116 LEU B CA 1
ATOM 3145 C C . LEU B 1 116 ? 10.055 -0.446 6.828 1 98.81 116 LEU B C 1
ATOM 3147 O O . LEU B 1 116 ? 9.414 0.544 7.184 1 98.81 116 LEU B O 1
ATOM 3151 N N . GLY B 1 117 ? 10.031 -1.585 7.465 1 98.62 117 GLY B N 1
ATOM 3152 C CA . GLY B 1 117 ? 9.164 -1.718 8.625 1 98.62 117 GLY B CA 1
ATOM 3153 C C . GLY B 1 117 ? 9.852 -2.387 9.805 1 98.62 117 GLY B C 1
ATOM 3154 O O . GLY B 1 117 ? 10.852 -3.086 9.633 1 98.62 117 GLY B O 1
ATOM 3155 N N . GLY B 1 118 ? 9.289 -2.162 10.992 1 97.38 118 GLY B N 1
ATOM 3156 C CA . GLY B 1 118 ? 9.68 -2.867 12.195 1 97.38 118 GLY B CA 1
ATOM 3157 C C . GLY B 1 118 ? 11.156 -2.705 12.531 1 97.38 118 GLY B C 1
ATOM 3158 O O . GLY B 1 118 ? 11.672 -1.589 12.531 1 97.38 118 GLY B O 1
ATOM 3159 N N . GLU B 1 119 ? 11.758 -3.818 12.812 1 96.88 119 GLU B N 1
ATOM 3160 C CA . GLU B 1 119 ? 13.164 -3.846 13.195 1 96.88 119 GLU B CA 1
ATOM 3161 C C . GLU B 1 119 ? 14.055 -3.279 12.094 1 96.88 119 GLU B C 1
ATOM 3163 O O . GLU B 1 119 ? 15.023 -2.572 12.367 1 96.88 119 GLU B O 1
ATOM 3168 N N . GLY B 1 120 ? 13.688 -3.586 10.898 1 97.75 120 GLY B N 1
ATOM 3169 C CA . GLY B 1 120 ? 14.461 -3.088 9.773 1 97.75 120 GLY B CA 1
ATOM 3170 C C . GLY B 1 120 ? 14.445 -1.576 9.656 1 97.75 120 GLY B C 1
ATOM 3171 O O . GLY B 1 120 ? 15.477 -0.958 9.375 1 97.75 120 GLY B O 1
ATOM 3172 N N . ALA B 1 121 ? 13.305 -1.024 9.898 1 98.56 121 ALA B N 1
ATOM 3173 C CA . ALA B 1 121 ? 13.188 0.432 9.883 1 98.56 121 ALA B CA 1
ATOM 3174 C C . ALA B 1 121 ? 14.023 1.06 10.992 1 98.56 121 ALA B C 1
ATOM 3176 O O . ALA B 1 121 ? 14.664 2.096 10.789 1 98.56 121 ALA B O 1
ATOM 3177 N N . LYS B 1 122 ? 13.992 0.446 12.156 1 98.31 122 LYS B N 1
ATOM 3178 C CA . LYS B 1 122 ? 14.773 0.945 13.281 1 98.31 122 LYS B CA 1
ATOM 3179 C C . LYS B 1 122 ? 16.266 0.883 12.977 1 98.31 122 LYS B C 1
ATOM 3181 O O . LYS B 1 122 ? 17 1.847 13.219 1 98.31 122 LYS B O 1
ATOM 3186 N N . ILE B 1 123 ? 16.719 -0.26 12.453 1 98.12 123 ILE B N 1
ATOM 3187 C CA . ILE B 1 123 ? 18.125 -0.438 12.094 1 98.12 123 ILE B CA 1
ATOM 3188 C C . ILE B 1 123 ? 18.531 0.641 11.102 1 98.12 123 ILE B C 1
ATOM 3190 O O . ILE B 1 123 ? 19.578 1.291 11.281 1 98.12 123 ILE B O 1
ATOM 3194 N N . PHE B 1 124 ? 17.781 0.857 10.117 1 98.69 124 PHE B N 1
ATOM 3195 C CA . PHE B 1 124 ? 18.062 1.855 9.094 1 98.69 124 PHE B CA 1
ATOM 3196 C C . PHE B 1 124 ? 18.141 3.248 9.703 1 98.69 124 PHE B C 1
ATOM 3198 O O . PHE B 1 124 ? 19.078 4.004 9.414 1 98.69 124 PHE B O 1
ATOM 3205 N N . ALA B 1 125 ? 17.125 3.594 10.523 1 98.81 125 ALA B N 1
ATOM 3206 C CA . ALA B 1 125 ? 17.078 4.906 11.156 1 98.81 125 ALA B CA 1
ATOM 3207 C C . ALA B 1 125 ? 18.344 5.164 11.969 1 98.81 125 ALA B C 1
ATOM 3209 O O . ALA B 1 125 ? 18.953 6.23 11.859 1 98.81 125 ALA B O 1
ATOM 3210 N N . LEU B 1 126 ? 18.75 4.176 12.758 1 98.62 126 LEU B N 1
ATOM 3211 C CA . LEU B 1 126 ? 19.953 4.305 13.578 1 98.62 126 LEU B CA 1
ATOM 3212 C C . LEU B 1 126 ? 21.188 4.461 12.703 1 98.62 126 LEU B C 1
ATOM 3214 O O . LEU B 1 126 ? 22.047 5.289 12.984 1 98.62 126 LEU B O 1
ATOM 3218 N N . ASP B 1 127 ? 21.203 3.689 11.641 1 98.31 127 ASP B N 1
ATOM 3219 C CA . ASP B 1 127 ? 22.328 3.746 10.703 1 98.31 127 ASP B CA 1
ATOM 3220 C C . ASP B 1 127 ? 22.438 5.125 10.062 1 98.31 127 ASP B C 1
ATOM 3222 O O . ASP B 1 127 ? 23.531 5.578 9.734 1 98.31 127 ASP B O 1
ATOM 3226 N N . LYS B 1 128 ? 21.281 5.797 9.852 1 98.38 128 LYS B N 1
ATOM 3227 C CA . LYS B 1 128 ? 21.266 7.105 9.211 1 98.38 128 LYS B CA 1
ATOM 3228 C C . LYS B 1 128 ? 21.438 8.227 10.227 1 98.38 128 LYS B C 1
ATOM 3230 O O . LYS B 1 128 ? 21.344 9.406 9.891 1 98.38 128 LYS B O 1
ATOM 3235 N N . GLY B 1 129 ? 21.625 7.902 11.516 1 98.31 129 GLY B N 1
ATOM 3236 C CA . GLY B 1 129 ? 22.016 8.875 12.516 1 98.31 129 GLY B CA 1
ATOM 3237 C C . GLY B 1 129 ? 20.859 9.398 13.344 1 98.31 129 GLY B C 1
ATOM 3238 O O . GLY B 1 129 ? 21.031 10.312 14.148 1 98.31 129 GLY B O 1
ATOM 3239 N N . PHE B 1 130 ? 19.703 8.828 13.141 1 98.5 130 PHE B N 1
ATOM 3240 C CA . PHE B 1 130 ? 18.594 9.219 14 1 98.5 130 PHE B CA 1
ATOM 3241 C C . PHE B 1 130 ? 18.75 8.617 15.398 1 98.5 130 PHE B C 1
ATOM 3243 O O . PHE B 1 130 ? 19.281 7.516 15.547 1 98.5 130 PHE B O 1
ATOM 3250 N N . HIS B 1 131 ? 18.25 9.32 16.391 1 97.69 131 HIS B N 1
ATOM 3251 C CA . HIS B 1 131 ? 18.359 8.867 17.766 1 97.69 131 HIS B CA 1
ATOM 3252 C C . HIS B 1 131 ? 17 8.508 18.344 1 97.69 131 HIS B C 1
ATOM 3254 O O . HIS B 1 131 ? 16 9.188 18.062 1 97.69 131 HIS B O 1
ATOM 3260 N N . THR B 1 132 ? 17.031 7.465 19.078 1 97.5 132 THR B N 1
ATOM 3261 C CA . THR B 1 132 ? 15.797 7.086 19.75 1 97.5 132 THR B CA 1
ATOM 3262 C C . THR B 1 132 ? 15.492 8.039 20.891 1 97.5 132 THR B C 1
ATOM 3264 O O . THR B 1 132 ? 16.391 8.719 21.406 1 97.5 132 THR B O 1
ATOM 3267 N N . VAL B 1 133 ? 14.227 8.125 21.219 1 97 133 VAL B N 1
ATOM 3268 C CA . VAL B 1 133 ? 13.766 8.836 22.406 1 97 133 VAL B CA 1
ATOM 3269 C C . VAL B 1 133 ? 13.109 7.852 23.359 1 97 133 VAL B C 1
ATOM 3271 O O . VAL B 1 133 ? 12.805 6.715 23 1 97 133 VAL B O 1
ATOM 3274 N N . ASP B 1 134 ? 12.93 8.289 24.609 1 95.31 134 ASP B N 1
ATOM 3275 C CA . ASP B 1 134 ? 12.148 7.488 25.531 1 95.31 134 ASP B CA 1
ATOM 3276 C C . ASP B 1 134 ? 10.727 7.289 25.031 1 95.31 134 ASP B C 1
ATOM 3278 O O . ASP B 1 134 ? 10.008 8.258 24.797 1 95.31 134 ASP B O 1
ATOM 3282 N N . PRO B 1 135 ? 10.375 6.066 24.891 1 93.56 135 PRO B N 1
ATOM 3283 C CA . PRO B 1 135 ? 9.023 5.82 24.391 1 93.56 135 PRO B CA 1
ATOM 3284 C C . PRO B 1 135 ? 7.957 6.594 25.156 1 93.56 135 PRO B C 1
ATOM 3286 O O . PRO B 1 135 ? 6.961 7.027 24.578 1 93.56 135 PRO B O 1
ATOM 3289 N N . LYS B 1 136 ? 8.141 6.793 26.438 1 93.12 136 LYS B N 1
ATOM 3290 C CA . LYS B 1 136 ? 7.168 7.484 27.281 1 93.12 136 LYS B CA 1
ATOM 3291 C C . LYS B 1 136 ? 7.059 8.953 26.891 1 93.12 136 LYS B C 1
ATOM 3293 O O . LYS B 1 136 ? 6.016 9.578 27.094 1 93.12 136 LYS B O 1
ATOM 3298 N N . SER B 1 137 ? 8.125 9.422 26.312 1 94 137 SER B N 1
ATOM 3299 C CA . SER B 1 137 ? 8.141 10.836 25.938 1 94 137 SER B CA 1
ATOM 3300 C C . SER B 1 137 ? 7.242 11.094 24.719 1 94 137 SER B C 1
ATOM 3302 O O . SER B 1 137 ? 6.91 12.242 24.422 1 94 137 SER B O 1
ATOM 3304 N N . LEU B 1 138 ? 6.891 10.062 24.016 1 94.62 138 LEU B N 1
ATOM 3305 C CA . LEU B 1 138 ? 6.031 10.195 22.844 1 94.62 138 LEU B CA 1
ATOM 3306 C C . LEU B 1 138 ? 4.562 10.078 23.234 1 94.62 138 LEU B C 1
ATOM 3308 O O . LEU B 1 138 ? 3.676 10.305 22.406 1 94.62 138 LEU B O 1
ATOM 3312 N N . ILE B 1 139 ? 4.312 9.766 24.484 1 94.69 139 ILE B N 1
ATOM 3313 C CA . ILE B 1 139 ? 2.947 9.5 24.938 1 94.69 139 ILE B CA 1
ATOM 3314 C C . ILE B 1 139 ? 2.355 10.758 25.562 1 94.69 139 ILE B C 1
ATOM 3316 O O . ILE B 1 139 ? 2.773 11.164 26.656 1 94.69 139 ILE B O 1
ATOM 3320 N N . SER B 1 140 ? 1.401 11.336 24.938 1 91.44 140 SER B N 1
ATOM 3321 C CA . SER B 1 140 ? 0.712 12.492 25.484 1 91.44 140 SER B CA 1
ATOM 3322 C C . SER B 1 140 ? -0.399 12.07 26.438 1 91.44 140 SER B C 1
ATOM 3324 O O . SER B 1 140 ? -0.881 10.938 26.375 1 91.44 140 SER B O 1
ATOM 3326 N N . PRO B 1 141 ? -0.833 12.961 27.297 1 90.62 141 PRO B N 1
ATOM 3327 C CA . PRO B 1 141 ? -1.966 12.656 28.172 1 90.62 141 PRO B CA 1
ATOM 3328 C C . PRO B 1 141 ? -3.232 12.305 27.391 1 90.62 141 PRO B C 1
ATOM 3330 O O . PRO B 1 141 ? -3.979 11.406 27.797 1 90.62 141 PRO B O 1
ATOM 3333 N N . HIS B 1 142 ? -3.348 12.984 26.328 1 87.62 142 HIS B N 1
ATOM 3334 C CA . HIS B 1 142 ? -4.531 12.734 25.516 1 87.62 142 HIS B CA 1
ATOM 3335 C C . HIS B 1 142 ? -4.512 11.32 24.938 1 87.62 142 HIS B C 1
ATOM 3337 O O . HIS B 1 142 ? -5.551 10.656 24.875 1 87.62 142 HIS B O 1
ATOM 3343 N N . ALA B 1 143 ? -3.381 10.836 24.469 1 90 143 ALA B N 1
ATOM 3344 C CA . ALA B 1 143 ? -3.254 9.5 23.891 1 90 143 ALA B CA 1
ATOM 3345 C C . ALA B 1 143 ? -3.561 8.422 24.938 1 90 143 ALA B C 1
ATOM 3347 O O . ALA B 1 143 ? -4.195 7.414 24.625 1 90 143 ALA B O 1
ATOM 3348 N N . LYS B 1 144 ? -3.117 8.648 26.156 1 90.69 144 LYS B N 1
ATOM 3349 C CA . LYS B 1 144 ? -3.389 7.723 27.25 1 90.69 144 LYS B CA 1
ATOM 3350 C C . LYS B 1 144 ? -4.883 7.633 27.531 1 90.69 144 LYS B C 1
ATOM 3352 O O . LYS B 1 144 ? -5.426 6.535 27.688 1 90.69 144 LYS B O 1
ATOM 3357 N N . LYS B 1 145 ? -5.438 8.75 27.625 1 89.06 145 LYS B N 1
ATOM 3358 C CA . LYS B 1 145 ? -6.871 8.805 27.891 1 89.06 145 LYS B CA 1
ATOM 3359 C C . LYS B 1 145 ? -7.668 8.125 26.781 1 89.06 145 LYS B C 1
ATOM 3361 O O . LYS B 1 145 ? -8.648 7.426 27.047 1 89.06 145 LYS B O 1
ATOM 3366 N N . ALA B 1 146 ? -7.27 8.375 25.578 1 86.62 146 ALA B N 1
ATOM 3367 C CA . ALA B 1 146 ? -7.949 7.773 24.438 1 86.62 146 ALA B CA 1
ATOM 3368 C C . ALA B 1 146 ? -7.91 6.25 24.516 1 86.62 146 ALA B C 1
ATOM 3370 O O . ALA B 1 146 ? -8.898 5.582 24.219 1 86.62 146 ALA B O 1
ATOM 3371 N N . LEU B 1 147 ? -6.824 5.672 24.828 1 90.38 147 LEU B N 1
ATOM 3372 C CA . LEU B 1 147 ? -6.715 4.223 24.953 1 90.38 147 LEU B CA 1
ATOM 3373 C C . LEU B 1 147 ? -7.598 3.705 26.094 1 90.38 147 LEU B C 1
ATOM 3375 O O . LEU B 1 147 ? -8.266 2.68 25.938 1 90.38 147 LEU B O 1
ATOM 3379 N N . GLU B 1 148 ? -7.547 4.387 27.219 1 90.81 148 GLU B N 1
ATOM 3380 C CA . GLU B 1 148 ? -8.383 4.008 28.344 1 90.81 148 GLU B CA 1
ATOM 3381 C C . GLU B 1 148 ? -9.859 3.961 27.953 1 90.81 148 GLU B C 1
ATOM 3383 O O . GLU B 1 148 ? -10.57 3.023 28.312 1 90.81 148 GLU B O 1
ATOM 3388 N N . ASP B 1 149 ? -10.219 4.984 27.297 1 86.62 149 ASP B N 1
ATOM 3389 C CA . ASP B 1 149 ? -11.602 5.055 26.828 1 86.62 149 ASP B CA 1
ATOM 3390 C C . ASP B 1 149 ? -11.922 3.904 25.875 1 86.62 149 ASP B C 1
ATOM 3392 O O . ASP B 1 149 ? -13.008 3.332 25.938 1 86.62 149 ASP B O 1
ATOM 3396 N N . PHE B 1 150 ? -11.016 3.633 25 1 85.31 150 PHE B N 1
ATOM 3397 C CA . PHE B 1 150 ? -11.18 2.527 24.062 1 85.31 150 PHE B CA 1
ATOM 3398 C C . PHE B 1 150 ? -11.344 1.207 24.797 1 85.31 150 PHE B C 1
ATOM 3400 O O . PHE B 1 150 ? -12.211 0.404 24.469 1 85.31 150 PHE B O 1
ATOM 3407 N N . LEU B 1 151 ? -10.562 0.912 25.781 1 88.19 151 LEU B N 1
ATOM 3408 C CA . LEU B 1 151 ? -10.57 -0.343 26.516 1 88.19 151 LEU B CA 1
ATOM 3409 C C . LEU B 1 151 ? -11.852 -0.488 27.328 1 88.19 151 LEU B C 1
ATOM 3411 O O . LEU B 1 151 ? -12.352 -1.601 27.531 1 88.19 151 LEU B O 1
ATOM 3415 N N . LYS B 1 152 ? -12.336 0.526 27.828 1 86.44 152 LYS B N 1
ATOM 3416 C CA . LYS B 1 152 ? -13.555 0.516 28.641 1 86.44 152 LYS B CA 1
ATOM 3417 C C . LYS B 1 152 ? -14.789 0.285 27.781 1 86.44 152 LYS B C 1
ATOM 3419 O O . LYS B 1 152 ? -15.711 -0.43 28.188 1 86.44 152 LYS B O 1
ATOM 3424 N N . HIS B 1 153 ? -14.875 0.761 26.75 1 78.19 153 HIS B N 1
ATOM 3425 C CA . HIS B 1 153 ? -16.109 0.748 25.953 1 78.19 153 HIS B CA 1
ATOM 3426 C C . HIS B 1 153 ? -16.031 -0.273 24.828 1 78.19 153 HIS B C 1
ATOM 3428 O O . HIS B 1 153 ? -17.062 -0.643 24.25 1 78.19 153 HIS B O 1
ATOM 3434 N N . GLY B 1 154 ? -14.914 -1.116 24.719 1 63.62 154 GLY B N 1
ATOM 3435 C CA . GLY B 1 154 ? -14.703 -2.262 23.859 1 63.62 154 GLY B CA 1
ATOM 3436 C C . GLY B 1 154 ? -14.898 -1.939 22.391 1 63.62 154 GLY B C 1
ATOM 3437 O O . GLY B 1 154 ? -15.047 -2.846 21.562 1 63.62 154 GLY B O 1
ATOM 3438 N N . GLU B 1 155 ? -15.641 -1.087 21.891 1 49.38 155 GLU B N 1
ATOM 3439 C CA . GLU B 1 155 ? -16.078 -1.107 20.5 1 49.38 155 GLU B CA 1
ATOM 3440 C C . GLU B 1 155 ? -14.891 -1.13 19.547 1 49.38 155 GLU B C 1
ATOM 3442 O O . GLU B 1 155 ? -14.227 -0.109 19.344 1 49.38 155 GLU B O 1
ATOM 3447 N N . PHE B 1 156 ? -14.484 -2.312 19.391 1 43.34 156 PHE B N 1
ATOM 3448 C CA . PHE B 1 156 ? -13.586 -2.689 18.297 1 43.34 156 PHE B CA 1
ATOM 3449 C C . PHE B 1 156 ? -14.195 -2.324 16.953 1 43.34 156 PHE B C 1
ATOM 3451 O O . PHE B 1 156 ? -15.406 -2.434 16.766 1 43.34 156 PHE B O 1
ATOM 3458 N N . GLY B 1 157 ? -13.586 -1.72 16.172 1 39.06 157 GLY B N 1
ATOM 3459 C CA . GLY B 1 157 ? -14.031 -1.582 14.797 1 39.06 157 GLY B CA 1
ATOM 3460 C C . GLY B 1 157 ? -14.609 -0.211 14.492 1 39.06 157 GLY B C 1
ATOM 3461 O O . GLY B 1 157 ? -15.141 0.016 13.406 1 39.06 157 GLY B O 1
ATOM 3462 N N . ARG B 1 158 ? -15.25 0.294 15.477 1 38.16 158 ARG B N 1
ATOM 3463 C CA . ARG B 1 158 ? -15.633 1.641 15.062 1 38.16 158 ARG B CA 1
ATOM 3464 C C . ARG B 1 158 ? -14.414 2.432 14.594 1 38.16 158 ARG B C 1
ATOM 3466 O O . ARG B 1 158 ? -13.367 2.416 15.25 1 38.16 158 ARG B O 1
ATOM 3473 N N . THR B 1 159 ? -14.156 2.156 13.383 1 34.09 159 THR B N 1
ATOM 3474 C CA . THR B 1 159 ? -13.133 2.975 12.742 1 34.09 159 THR B CA 1
ATOM 3475 C C . THR B 1 159 ? -12.875 4.242 13.555 1 34.09 159 THR B C 1
ATOM 3477 O O . THR B 1 159 ? -11.852 4.91 13.359 1 34.09 159 THR B O 1
ATOM 3480 N N . GLU B 1 160 ? -13.93 5.062 13.578 1 30.12 160 GLU B N 1
ATOM 3481 C CA . GLU B 1 160 ? -13.758 6.363 14.219 1 30.12 160 GLU B CA 1
ATOM 3482 C C . GLU B 1 160 ? -13.742 6.23 15.742 1 30.12 160 GLU B C 1
ATOM 3484 O O . GLU B 1 160 ? -14.406 5.359 16.297 1 30.12 160 GLU B O 1
ATOM 3489 N N . ILE B 1 161 ? -12.711 6.551 16.406 1 32.81 161 ILE B N 1
ATOM 3490 C CA . ILE B 1 161 ? -12.734 6.82 17.844 1 32.81 161 ILE B CA 1
ATOM 3491 C C . ILE B 1 161 ? -14.18 7 18.312 1 32.81 161 ILE B C 1
ATOM 3493 O O . ILE B 1 161 ? -15.047 7.398 17.531 1 32.81 161 ILE B O 1
ATOM 3497 N N . GLY B 1 162 ? -14.648 6.832 19.531 1 32.22 162 GLY B N 1
ATOM 3498 C CA . GLY B 1 162 ? -15.844 7.293 20.219 1 32.22 162 GLY B CA 1
ATOM 3499 C C . GLY B 1 162 ? -16.453 8.523 19.578 1 32.22 162 GLY B C 1
ATOM 3500 O O . GLY B 1 162 ? -15.797 9.234 18.828 1 32.22 162 GLY B O 1
ATOM 3501 N N . MET B 1 163 ? -17.891 8.672 19.5 1 35.5 163 MET B N 1
ATOM 3502 C CA . MET B 1 163 ? -18.594 9.945 19.359 1 35.5 163 MET B CA 1
ATOM 3503 C C . MET B 1 163 ? -17.656 11.109 19.703 1 35.5 163 MET B C 1
ATOM 3505 O O . MET B 1 163 ? -17.984 12.266 19.406 1 35.5 163 MET B O 1
ATOM 3509 N N . ASP B 1 164 ? -17.125 10.984 21.016 1 40.5 164 ASP B N 1
ATOM 3510 C CA . ASP B 1 164 ? -16.5 12.234 21.422 1 40.5 164 ASP B CA 1
ATOM 3511 C C . ASP B 1 164 ? -15.219 12.5 20.625 1 40.5 164 ASP B C 1
ATOM 3513 O O . ASP B 1 164 ? -14.977 13.625 20.188 1 40.5 164 ASP B O 1
ATOM 3517 N N . GLU B 1 165 ? -13.828 12.164 21.312 1 43.34 165 GLU B N 1
ATOM 3518 C CA . GLU B 1 165 ? -12.633 12.977 21.078 1 43.34 165 GLU B CA 1
ATOM 3519 C C . GLU B 1 165 ? -11.883 12.5 19.828 1 43.34 165 GLU B C 1
ATOM 3521 O O . GLU B 1 165 ? -11.898 13.18 18.797 1 43.34 165 GLU B O 1
ATOM 3526 N N . ALA B 1 166 ? -10.57 11.703 20.062 1 45.56 166 ALA B N 1
ATOM 3527 C CA . ALA B 1 166 ? -9.18 11.977 19.703 1 45.56 166 ALA B CA 1
ATOM 3528 C C . ALA B 1 166 ? -8.82 11.305 18.391 1 45.56 166 ALA B C 1
ATOM 3530 O O . ALA B 1 166 ? -7.691 11.438 17.906 1 45.56 166 ALA B O 1
ATOM 3531 N N . GLY B 1 167 ? -9.375 10.117 17.969 1 47.66 167 GLY B N 1
ATOM 3532 C CA . GLY B 1 167 ? -8.492 9.195 17.281 1 47.66 167 GLY B CA 1
ATOM 3533 C C . GLY B 1 167 ? -8.211 9.594 15.844 1 47.66 167 GLY B C 1
ATOM 3534 O O . GLY B 1 167 ? -7.309 9.055 15.203 1 47.66 167 GLY B O 1
ATOM 3535 N N . VAL B 1 168 ? -8.82 10.203 14.953 1 55.94 168 VAL B N 1
ATOM 3536 C CA . VAL B 1 168 ? -8.398 10.32 13.562 1 55.94 168 VAL B CA 1
ATOM 3537 C C . VAL B 1 168 ? -7.57 11.594 13.383 1 55.94 168 VAL B C 1
ATOM 3539 O O . VAL B 1 168 ? -8.008 12.68 13.75 1 55.94 168 VAL B O 1
ATOM 3542 N N . GLY B 1 169 ? -6.055 11.344 13.273 1 78.94 169 GLY B N 1
ATOM 3543 C CA . GLY B 1 169 ? -5.293 12.57 13.109 1 78.94 169 GLY B CA 1
ATOM 3544 C C . GLY B 1 169 ? -4.012 12.383 12.328 1 78.94 169 GLY B C 1
ATOM 3545 O O . GLY B 1 169 ? -2.951 12.867 12.727 1 78.94 169 GLY B O 1
ATOM 3546 N N . THR B 1 170 ? -4.16 11.602 11.336 1 95.31 170 THR B N 1
ATOM 3547 C CA . THR B 1 170 ? -3.105 11.586 10.328 1 95.31 170 THR B CA 1
ATOM 3548 C C . THR B 1 170 ? -2.826 12.992 9.82 1 95.31 170 THR B C 1
ATOM 3550 O O . THR B 1 170 ? -3.744 13.812 9.703 1 95.31 170 THR B O 1
ATOM 3553 N N . VAL B 1 171 ? -1.565 13.328 9.656 1 98.81 171 VAL B N 1
ATOM 3554 C CA . VAL B 1 171 ? -1.227 14.641 9.125 1 98.81 171 VAL B CA 1
ATOM 3555 C C . VAL B 1 171 ? -0.594 14.484 7.742 1 98.81 171 VAL B C 1
ATOM 3557 O O . VAL B 1 171 ? -0.021 13.438 7.426 1 98.81 171 VAL B O 1
ATOM 3560 N N . GLY B 1 172 ? -0.75 15.516 6.918 1 98.94 172 GLY B N 1
ATOM 3561 C CA . GLY B 1 172 ? -0.178 15.445 5.582 1 98.94 172 GLY B CA 1
ATOM 3562 C C . GLY B 1 172 ? 0.072 16.812 4.969 1 98.94 172 GLY B C 1
ATOM 3563 O O . GLY B 1 172 ? -0.419 17.828 5.477 1 98.94 172 GLY B O 1
ATOM 3564 N N . ALA B 1 173 ? 0.878 16.828 3.955 1 99 173 ALA B N 1
ATOM 3565 C CA . ALA B 1 173 ? 1.218 18.016 3.184 1 99 173 ALA B CA 1
ATOM 3566 C C . ALA B 1 173 ? 1.426 17.672 1.71 1 99 173 ALA B C 1
ATOM 3568 O O . ALA B 1 173 ? 1.928 16.594 1.381 1 99 173 ALA B O 1
ATOM 3569 N N . VAL B 1 174 ? 1.03 18.531 0.854 1 99 174 VAL B N 1
ATOM 3570 C CA . VAL B 1 174 ? 1.265 18.484 -0.585 1 99 174 VAL B CA 1
ATOM 3571 C C . VAL B 1 174 ? 1.862 19.797 -1.062 1 99 174 VAL B C 1
ATOM 3573 O O . VAL B 1 174 ? 1.392 20.875 -0.678 1 99 174 VAL B O 1
ATOM 3576 N N . ALA B 1 175 ? 2.893 19.734 -1.904 1 98.94 175 ALA B N 1
ATOM 3577 C CA . ALA B 1 175 ? 3.521 20.969 -2.385 1 98.94 175 ALA B CA 1
ATOM 3578 C C . ALA B 1 175 ? 3.867 20.859 -3.867 1 98.94 175 ALA B C 1
ATOM 3580 O O . ALA B 1 175 ? 4.086 19.766 -4.383 1 98.94 175 ALA B O 1
ATOM 3581 N N . VAL B 1 176 ? 3.859 21.938 -4.512 1 98.81 176 VAL B N 1
ATOM 3582 C CA . VAL B 1 176 ? 4.457 22.172 -5.824 1 98.81 176 VAL B CA 1
ATOM 3583 C C . VAL B 1 176 ? 5.496 23.281 -5.734 1 98.81 176 VAL B C 1
ATOM 3585 O O . VAL B 1 176 ? 5.184 24.391 -5.301 1 98.81 176 VAL B O 1
ATOM 3588 N N . ASP B 1 177 ? 6.727 22.969 -6.098 1 98.62 177 ASP B N 1
ATOM 3589 C CA . ASP B 1 177 ? 7.77 23.984 -5.961 1 98.62 177 ASP B CA 1
ATOM 3590 C C . ASP B 1 177 ? 7.91 24.797 -7.242 1 98.62 177 ASP B C 1
ATOM 3592 O O . ASP B 1 177 ? 7.145 24.609 -8.188 1 98.62 177 ASP B O 1
ATOM 3596 N N . SER B 1 178 ? 8.867 25.766 -7.277 1 98 178 SER B N 1
ATOM 3597 C CA . SER B 1 178 ? 8.992 26.719 -8.367 1 98 178 SER B CA 1
ATOM 3598 C C . SER B 1 178 ? 9.461 26.047 -9.648 1 98 178 SER B C 1
ATOM 3600 O O . SER B 1 178 ? 9.305 26.594 -10.742 1 98 178 SER B O 1
ATOM 3602 N N . ASN B 1 179 ? 10.039 24.859 -9.531 1 98.06 179 ASN B N 1
ATOM 3603 C CA . ASN B 1 179 ? 10.484 24.109 -10.695 1 98.06 179 ASN B CA 1
ATOM 3604 C C . ASN B 1 179 ? 9.383 23.203 -11.234 1 98.06 179 ASN B C 1
ATOM 3606 O O . ASN B 1 179 ? 9.586 22.484 -12.211 1 98.06 179 ASN B O 1
ATOM 3610 N N . GLY B 1 180 ? 8.242 23.156 -10.555 1 98.19 180 GLY B N 1
ATOM 3611 C CA . GLY B 1 180 ? 7.098 22.375 -11.016 1 98.19 180 GLY B CA 1
ATOM 3612 C C . GLY B 1 180 ? 7.086 20.953 -10.477 1 98.19 180 GLY B C 1
ATOM 3613 O O . GLY B 1 180 ? 6.309 20.125 -10.938 1 98.19 180 GLY B O 1
ATOM 3614 N N . HIS B 1 181 ? 7.938 20.703 -9.523 1 98.69 181 HIS B N 1
ATOM 3615 C CA . HIS B 1 181 ? 7.961 19.375 -8.938 1 98.69 181 HIS B CA 1
ATOM 3616 C C . HIS B 1 181 ? 6.938 19.25 -7.812 1 98.69 181 HIS B C 1
ATOM 3618 O O . HIS B 1 181 ? 6.777 20.172 -7.004 1 98.69 181 HIS B O 1
ATOM 3624 N N . VAL B 1 182 ? 6.281 18.109 -7.82 1 98.88 182 VAL B N 1
ATOM 3625 C CA . VAL B 1 182 ? 5.258 17.781 -6.828 1 98.88 182 VAL B CA 1
ATOM 3626 C C . VAL B 1 182 ? 5.848 16.875 -5.758 1 98.88 182 VAL B C 1
ATOM 3628 O O . VAL B 1 182 ? 6.641 15.977 -6.066 1 98.88 182 VAL B O 1
ATOM 3631 N N . ALA B 1 183 ? 5.465 17.078 -4.484 1 98.94 183 ALA B N 1
ATOM 3632 C CA . ALA B 1 183 ? 5.824 16.156 -3.408 1 98.94 183 ALA B CA 1
ATOM 3633 C C . ALA B 1 183 ? 4.699 16.047 -2.381 1 98.94 183 ALA B C 1
ATOM 3635 O O . ALA B 1 183 ? 3.912 16.984 -2.213 1 98.94 183 ALA B O 1
ATOM 3636 N N . VAL B 1 184 ? 4.645 14.938 -1.748 1 98.94 184 VAL B N 1
ATOM 3637 C CA . VAL B 1 184 ? 3.617 14.664 -0.749 1 98.94 184 VAL B CA 1
ATOM 3638 C C . VAL B 1 184 ? 4.234 13.953 0.451 1 98.94 184 VAL B C 1
ATOM 3640 O O . VAL B 1 184 ? 5.125 13.117 0.292 1 98.94 184 VAL B O 1
ATOM 3643 N N . ALA B 1 185 ? 3.799 14.297 1.652 1 98.94 185 ALA B N 1
ATOM 3644 C CA . ALA B 1 185 ? 4.184 13.641 2.896 1 98.94 185 ALA B CA 1
ATOM 3645 C C . ALA B 1 185 ? 2.967 13.367 3.775 1 98.94 185 ALA B C 1
ATOM 3647 O O . ALA B 1 185 ? 2.066 14.203 3.873 1 98.94 185 ALA B O 1
ATOM 3648 N N . THR B 1 186 ? 2.895 12.211 4.352 1 98.94 186 THR B N 1
ATOM 3649 C CA . THR B 1 186 ? 1.822 11.797 5.254 1 98.94 186 THR B CA 1
ATOM 3650 C C . THR B 1 186 ? 2.383 11.039 6.453 1 98.94 186 THR B C 1
ATOM 3652 O O . THR B 1 186 ? 3.287 10.211 6.305 1 98.94 186 THR B O 1
ATOM 3655 N N . SER B 1 187 ? 1.901 11.336 7.699 1 98.88 187 SER B N 1
ATOM 3656 C CA . SER B 1 187 ? 2.371 10.719 8.938 1 98.88 187 SER B CA 1
ATOM 3657 C C . SER B 1 187 ? 1.212 10.445 9.891 1 98.88 187 SER B C 1
ATOM 3659 O O . SER B 1 187 ? 0.26 11.219 9.961 1 98.88 187 SER B O 1
ATOM 3661 N N . THR B 1 188 ? 1.289 9.328 10.609 1 98.19 188 THR B N 1
ATOM 3662 C CA . THR B 1 188 ? 0.179 8.953 11.477 1 98.19 188 THR B CA 1
ATOM 3663 C C . THR B 1 188 ? 0.663 8.062 12.617 1 98.19 188 THR B C 1
ATOM 3665 O O . THR B 1 188 ? 1.647 7.332 12.469 1 98.19 188 THR B O 1
ATOM 3668 N N . GLY B 1 189 ? 0.003 8.195 13.688 1 95.81 189 GLY B N 1
ATOM 3669 C CA . GLY B 1 189 ? 0.144 7.234 14.766 1 95.81 189 GLY B CA 1
ATOM 3670 C C . GLY B 1 189 ? -0.78 6.039 14.633 1 95.81 189 GLY B C 1
ATOM 3671 O O . GLY B 1 189 ? -0.683 5.078 15.398 1 95.81 189 GLY B O 1
ATOM 3672 N N . GLY B 1 190 ? -1.622 6.113 13.695 1 92.62 190 GLY B N 1
ATOM 3673 C CA . GLY B 1 190 ? -2.537 5.008 13.469 1 92.62 190 GLY B CA 1
ATOM 3674 C C . GLY B 1 190 ? -3.883 5.199 14.141 1 92.62 190 GLY B C 1
ATOM 3675 O O . GLY B 1 190 ? -4.453 6.289 14.102 1 92.62 190 GLY B O 1
ATOM 3676 N N . MET B 1 191 ? -4.445 4.102 14.633 1 89 191 MET B N 1
ATOM 3677 C CA . MET B 1 191 ? -5.75 4.086 15.289 1 89 191 MET B CA 1
ATOM 3678 C C . MET B 1 191 ? -5.609 3.695 16.766 1 89 191 MET B C 1
ATOM 3680 O O . MET B 1 191 ? -4.848 2.789 17.094 1 89 191 MET B O 1
ATOM 3684 N N . SER B 1 192 ? -6.34 4.414 17.562 1 89 192 SER B N 1
ATOM 3685 C CA . SER B 1 192 ? -6.305 4.066 18.984 1 89 192 SER B CA 1
ATOM 3686 C C . SER B 1 192 ? -6.75 2.625 19.203 1 89 192 SER B C 1
ATOM 3688 O O . SER B 1 192 ? -7.758 2.186 18.656 1 89 192 SER B O 1
ATOM 3690 N N . GLY B 1 193 ? -5.98 1.937 19.984 1 91.5 193 GLY B N 1
ATOM 3691 C CA . GLY B 1 193 ? -6.344 0.567 20.312 1 91.5 193 GLY B CA 1
ATOM 3692 C C . GLY B 1 193 ? -6.109 -0.402 19.156 1 91.5 193 GLY B C 1
ATOM 3693 O O . GLY B 1 193 ? -6.648 -1.512 19.156 1 91.5 193 GLY B O 1
ATOM 3694 N N . LYS B 1 194 ? -5.34 0.026 18.25 1 92.38 194 LYS B N 1
ATOM 3695 C CA . LYS B 1 194 ? -5.016 -0.878 17.141 1 92.38 194 LYS B CA 1
ATOM 3696 C C . LYS B 1 194 ? -4.227 -2.088 17.641 1 92.38 194 LYS B C 1
ATOM 3698 O O . LYS B 1 194 ? -3.52 -2.004 18.641 1 92.38 194 LYS B O 1
ATOM 3703 N N . ALA B 1 195 ? -4.371 -3.189 16.844 1 94.69 195 ALA B N 1
ATOM 3704 C CA . ALA B 1 195 ? -3.564 -4.375 17.125 1 94.69 195 ALA B CA 1
ATOM 3705 C C . ALA B 1 195 ? -2.08 -4.086 16.922 1 94.69 195 ALA B C 1
ATOM 3707 O O . ALA B 1 195 ? -1.705 -3.273 16.078 1 94.69 195 ALA B O 1
ATOM 3708 N N . ILE B 1 196 ? -1.319 -4.855 17.703 1 94.88 196 ILE B N 1
ATOM 3709 C CA . ILE B 1 196 ? 0.121 -4.82 17.484 1 94.88 196 ILE B CA 1
ATOM 3710 C C . ILE B 1 196 ? 0.423 -5.25 16.047 1 94.88 196 ILE B C 1
ATOM 3712 O O . ILE B 1 196 ? -0.116 -6.25 15.562 1 94.88 196 ILE B O 1
ATOM 3716 N N . GLY B 1 197 ? 1.212 -4.43 15.32 1 97.62 197 GLY B N 1
ATOM 3717 C CA . GLY B 1 197 ? 1.64 -4.816 13.984 1 97.62 197 GLY B CA 1
ATOM 3718 C C . GLY B 1 197 ? 0.685 -4.363 12.898 1 97.62 197 GLY B C 1
ATOM 3719 O O . GLY B 1 197 ? 0.9 -4.645 11.719 1 97.62 197 GLY B O 1
ATOM 3720 N N . ARG B 1 198 ? -0.404 -3.635 13.328 1 98 198 ARG B N 1
ATOM 3721 C CA . ARG B 1 198 ? -1.326 -3.121 12.32 1 98 198 ARG B CA 1
ATOM 3722 C C . ARG B 1 198 ? -0.654 -2.062 11.453 1 98 198 ARG B C 1
ATOM 3724 O O . ARG B 1 198 ? 0.015 -1.164 11.969 1 98 198 ARG B O 1
ATOM 3731 N N . ILE B 1 199 ? -0.801 -2.203 10.156 1 98.44 199 ILE B N 1
ATOM 3732 C CA . ILE B 1 199 ? -0.297 -1.235 9.188 1 98.44 199 ILE B CA 1
ATOM 3733 C C . ILE B 1 199 ? -1.466 -0.598 8.438 1 98.44 199 ILE B C 1
ATOM 3735 O O . ILE B 1 199 ? -2.314 -1.301 7.887 1 98.44 199 ILE B O 1
ATOM 3739 N N . GLY B 1 200 ? -1.514 0.708 8.391 1 97.75 200 GLY B N 1
ATOM 3740 C CA . GLY B 1 200 ? -2.637 1.423 7.805 1 97.75 200 GLY B CA 1
ATOM 3741 C C . GLY B 1 200 ? -2.373 1.891 6.387 1 97.75 200 GLY B C 1
ATOM 3742 O O . GLY B 1 200 ? -1.521 1.332 5.691 1 97.75 200 GLY B O 1
ATOM 3743 N N . ASP B 1 201 ? -3.143 2.891 5.988 1 98.31 201 ASP B N 1
ATOM 3744 C CA . ASP B 1 201 ? -3.129 3.406 4.621 1 98.31 201 ASP B CA 1
ATOM 3745 C C . ASP B 1 201 ? -1.928 4.32 4.391 1 98.31 201 ASP B C 1
ATOM 3747 O O . ASP B 1 201 ? -1.454 4.461 3.262 1 98.31 201 ASP B O 1
ATOM 3751 N N . THR B 1 202 ? -1.385 4.898 5.398 1 98.62 202 THR B N 1
ATOM 3752 C CA . THR B 1 202 ? -0.424 5.988 5.297 1 98.62 202 THR B CA 1
ATOM 3753 C C . THR B 1 202 ? 0.847 5.527 4.59 1 98.62 202 THR B C 1
ATOM 3755 O O . THR B 1 202 ? 1.32 6.188 3.66 1 98.62 202 THR B O 1
ATOM 3758 N N . PRO B 1 203 ? 1.366 4.387 4.938 1 98.62 203 PRO B N 1
ATOM 3759 C CA . PRO B 1 203 ? 2.596 3.98 4.254 1 98.62 203 PRO B CA 1
ATOM 3760 C C . PRO B 1 203 ? 2.324 3.234 2.947 1 98.62 203 PRO B C 1
ATOM 3762 O O . PRO B 1 203 ? 3.262 2.861 2.238 1 98.62 203 PRO B O 1
ATOM 3765 N N . GLN B 1 204 ? 1.147 2.959 2.6 1 98.5 204 GLN B N 1
ATOM 3766 C CA . GLN B 1 204 ? 0.791 2.297 1.349 1 98.5 204 GLN B CA 1
ATOM 3767 C C . GLN B 1 204 ? 0.605 3.311 0.223 1 98.5 204 GLN B C 1
ATOM 3769 O O . GLN B 1 204 ? -0.39 4.035 0.193 1 98.5 204 GLN B O 1
ATOM 3774 N N . ILE B 1 205 ? 1.477 3.238 -0.704 1 98.75 205 ILE B N 1
ATOM 3775 C CA . ILE B 1 205 ? 1.458 4.191 -1.807 1 98.75 205 ILE B CA 1
ATOM 3776 C C . ILE B 1 205 ? 0.21 3.971 -2.66 1 98.75 205 ILE B C 1
ATOM 3778 O O . ILE B 1 205 ? -0.101 2.838 -3.033 1 98.75 205 ILE B O 1
ATOM 3782 N N . GLY B 1 206 ? -0.469 5.051 -2.936 1 98.81 206 GLY B N 1
ATOM 3783 C CA . GLY B 1 206 ? -1.739 4.98 -3.641 1 98.81 206 GLY B CA 1
ATOM 3784 C C . GLY B 1 206 ? -2.939 5.07 -2.717 1 98.81 206 GLY B C 1
ATOM 3785 O O . GLY B 1 206 ? -4.055 5.344 -3.166 1 98.81 206 GLY B O 1
ATOM 3786 N N . SER B 1 207 ? -2.74 4.824 -1.441 1 98.69 207 SER B N 1
ATOM 3787 C CA . SER B 1 207 ? -3.805 4.93 -0.45 1 98.69 207 SER B CA 1
ATOM 3788 C C . SER B 1 207 ? -3.691 6.223 0.35 1 98.69 207 SER B C 1
ATOM 3790 O O . SER B 1 207 ? -4.449 7.168 0.123 1 98.69 207 SER B O 1
ATOM 3792 N N . GLY B 1 208 ? -2.621 6.336 1.103 1 98.25 208 GLY B N 1
ATOM 3793 C CA . GLY B 1 208 ? -2.451 7.5 1.957 1 98.25 208 GLY B CA 1
ATOM 3794 C C . GLY B 1 208 ? -1.722 8.641 1.272 1 98.25 208 GLY B C 1
ATOM 3795 O O . GLY B 1 208 ? -1.868 9.805 1.662 1 98.25 208 GLY B O 1
ATOM 3796 N N . THR B 1 209 ? -0.926 8.273 0.281 1 98.5 209 THR B N 1
ATOM 3797 C CA . THR B 1 209 ? 0.002 9.227 -0.326 1 98.5 209 THR B CA 1
ATOM 3798 C C . THR B 1 209 ? 0.202 8.914 -1.807 1 98.5 209 THR B C 1
ATOM 3800 O O . THR B 1 209 ? 0.354 7.75 -2.186 1 98.5 209 THR B O 1
ATOM 3803 N N . TYR B 1 210 ? 0.228 9.984 -2.639 1 98.94 210 TYR B N 1
ATOM 3804 C CA . TYR B 1 210 ? 0.69 9.789 -4.008 1 98.94 210 TYR B CA 1
ATOM 3805 C C . TYR B 1 210 ? 1.126 11.109 -4.629 1 98.94 210 TYR B C 1
ATOM 3807 O O . TYR B 1 210 ? 0.485 12.141 -4.422 1 98.94 210 TYR B O 1
ATOM 3815 N N . ALA B 1 211 ? 2.188 11.062 -5.406 1 98.94 211 ALA B N 1
ATOM 3816 C CA . ALA B 1 211 ? 2.688 12.234 -6.109 1 98.94 211 ALA B CA 1
ATOM 3817 C C . ALA B 1 211 ? 3.154 11.883 -7.516 1 98.94 211 ALA B C 1
ATOM 3819 O O . ALA B 1 211 ? 3.797 10.844 -7.719 1 98.94 211 ALA B O 1
ATOM 3820 N N . ASP B 1 212 ? 2.838 12.695 -8.461 1 98.88 212 ASP B N 1
ATOM 3821 C CA . ASP B 1 212 ? 3.281 12.586 -9.852 1 98.88 212 ASP B CA 1
ATOM 3822 C C . ASP B 1 212 ? 3.359 13.953 -10.516 1 98.88 212 ASP B C 1
ATOM 3824 O O . ASP B 1 212 ? 2.346 14.641 -10.664 1 98.88 212 ASP B O 1
ATOM 3828 N N . ASP B 1 213 ? 4.523 14.297 -11.023 1 98.75 213 ASP B N 1
ATOM 3829 C CA . ASP B 1 213 ? 4.711 15.594 -11.672 1 98.75 213 ASP B CA 1
ATOM 3830 C C . ASP B 1 213 ? 3.77 15.758 -12.859 1 98.75 213 ASP B C 1
ATOM 3832 O O . ASP B 1 213 ? 3.484 16.875 -13.281 1 98.75 213 ASP B O 1
ATOM 3836 N N . LEU B 1 214 ? 3.314 14.68 -13.383 1 98.62 214 LEU B N 1
ATOM 3837 C CA . LEU B 1 214 ? 2.486 14.742 -14.578 1 98.62 214 LEU B CA 1
ATOM 3838 C C . LEU B 1 214 ? 1.03 15.023 -14.219 1 98.62 214 LEU B C 1
ATOM 3840 O O . LEU B 1 214 ? 0.231 15.383 -15.086 1 98.62 214 LEU B O 1
ATOM 3844 N N . VAL B 1 215 ? 0.689 14.898 -12.93 1 98.81 215 VAL B N 1
ATOM 3845 C CA . VAL B 1 215 ? -0.725 14.977 -12.578 1 98.81 215 VAL B CA 1
ATOM 3846 C C . VAL B 1 215 ? -0.904 15.875 -11.359 1 98.81 215 VAL B C 1
ATOM 3848 O O . VAL B 1 215 ? -1.701 16.812 -11.383 1 98.81 215 VAL B O 1
ATOM 3851 N N . GLY B 1 216 ? -0.275 15.547 -10.227 1 98.88 216 GLY B N 1
ATOM 3852 C CA . GLY B 1 216 ? -0.424 16.25 -8.961 1 98.88 216 GLY B CA 1
ATOM 3853 C C . GLY B 1 216 ? -0.079 15.406 -7.754 1 98.88 216 GLY B C 1
ATOM 3854 O O . GLY B 1 216 ? 0.641 14.406 -7.875 1 98.88 216 GLY B O 1
ATOM 3855 N N . GLY B 1 217 ? -0.435 15.844 -6.578 1 98.94 217 GLY B N 1
ATOM 3856 C CA . GLY B 1 217 ? -0.18 15.156 -5.324 1 98.94 217 GLY B CA 1
ATOM 3857 C C . GLY B 1 217 ? -1.4 15.078 -4.426 1 98.94 217 GLY B C 1
ATOM 3858 O O . GLY B 1 217 ? -2.273 15.945 -4.48 1 98.94 217 GLY B O 1
ATOM 3859 N N . VAL B 1 218 ? -1.467 14.008 -3.629 1 99 218 VAL B N 1
ATOM 3860 C CA . VAL B 1 218 ? -2.611 13.781 -2.754 1 99 218 VAL B CA 1
ATOM 3861 C C . VAL B 1 218 ? -2.137 13.211 -1.418 1 99 218 VAL B C 1
ATOM 3863 O O . VAL B 1 218 ? -1.311 12.297 -1.384 1 99 218 VAL B O 1
ATOM 3866 N N . SER B 1 219 ? -2.639 13.703 -0.319 1 99 219 SER B N 1
ATOM 3867 C CA . SER B 1 219 ? -2.547 13.125 1.017 1 99 219 SER B CA 1
ATOM 3868 C C . SER B 1 219 ? -3.93 12.891 1.614 1 99 219 SER B C 1
ATOM 3870 O O . SER B 1 219 ? -4.789 13.773 1.567 1 99 219 SER B O 1
ATOM 3872 N N . THR B 1 220 ? -4.125 11.719 2.174 1 98.88 220 THR B N 1
ATOM 3873 C CA . THR B 1 220 ? -5.449 11.359 2.67 1 98.88 220 THR B CA 1
ATOM 3874 C C . THR B 1 220 ? -5.43 11.18 4.184 1 98.88 220 THR B C 1
ATOM 3876 O O . THR B 1 220 ? -4.355 11.086 4.789 1 98.88 220 THR B O 1
ATOM 3879 N N . THR B 1 221 ? -6.598 11.156 4.816 1 98.56 221 THR B N 1
ATOM 3880 C CA . THR B 1 221 ? -6.805 10.938 6.242 1 98.56 221 THR B CA 1
ATOM 3881 C C . THR B 1 221 ? -8.227 10.445 6.512 1 98.56 221 THR B C 1
ATOM 3883 O O . THR B 1 221 ? -9.117 10.633 5.684 1 98.56 221 THR B O 1
ATOM 3886 N N . GLY B 1 222 ? -8.391 9.773 7.621 1 97.31 222 GLY B N 1
ATOM 3887 C CA . GLY B 1 222 ? -9.688 9.219 7.973 1 97.31 222 GLY B CA 1
ATOM 3888 C C . GLY B 1 222 ? -9.633 7.746 8.32 1 97.31 222 GLY B C 1
ATOM 3889 O O . GLY B 1 222 ? -8.695 7.293 8.977 1 97.31 222 GLY B O 1
ATOM 3890 N N . HIS B 1 223 ? -10.711 7.008 7.953 1 96.38 223 HIS B N 1
ATOM 3891 C CA . HIS B 1 223 ? -10.766 5.578 8.242 1 96.38 223 HIS B CA 1
ATOM 3892 C C . HIS B 1 223 ? -9.789 4.805 7.363 1 96.38 223 HIS B C 1
ATOM 3894 O O . HIS B 1 223 ? -10.133 4.391 6.254 1 96.38 223 HIS B O 1
ATOM 3900 N N . GLY B 1 224 ? -8.68 4.434 7.934 1 97 224 GLY B N 1
ATOM 3901 C CA . GLY B 1 224 ? -7.547 3.883 7.215 1 97 224 GLY B CA 1
ATOM 3902 C C . GLY B 1 224 ? -7.883 2.621 6.441 1 97 224 GLY B C 1
ATOM 3903 O O . GLY B 1 224 ? -7.422 2.434 5.316 1 97 224 GLY B O 1
ATOM 3904 N N . GLU B 1 225 ? -8.734 1.77 7.035 1 97.44 225 GLU B N 1
ATOM 3905 C CA . GLU B 1 225 ? -9.109 0.523 6.375 1 97.44 225 GLU B CA 1
ATOM 3906 C C . GLU B 1 225 ? -9.859 0.792 5.07 1 97.44 225 GLU B C 1
ATOM 3908 O O . GLU B 1 225 ? -9.602 0.141 4.055 1 97.44 225 GLU B O 1
ATOM 3913 N N . SER B 1 226 ? -10.742 1.785 5.102 1 97.94 226 SER B N 1
ATOM 3914 C CA . SER B 1 226 ? -11.484 2.117 3.891 1 97.94 226 SER B CA 1
ATOM 3915 C C . SER B 1 226 ? -10.594 2.801 2.861 1 97.94 226 SER B C 1
ATOM 3917 O O . SER B 1 226 ? -10.719 2.555 1.66 1 97.94 226 SER B O 1
ATOM 3919 N N . ILE B 1 227 ? -9.719 3.625 3.346 1 98.56 227 ILE B N 1
ATOM 3920 C CA . ILE B 1 227 ? -8.828 4.371 2.461 1 98.56 227 ILE B CA 1
ATOM 3921 C C . ILE B 1 227 ? -7.945 3.396 1.683 1 98.56 227 ILE B C 1
ATOM 3923 O O . ILE B 1 227 ? -7.773 3.539 0.469 1 98.56 227 ILE B O 1
ATOM 3927 N N . LEU B 1 228 ? -7.383 2.422 2.365 1 98.44 228 LEU B N 1
ATOM 3928 C CA . LEU B 1 228 ? -6.488 1.5 1.671 1 98.44 228 LEU B CA 1
ATOM 3929 C C . LEU B 1 228 ? -7.27 0.596 0.725 1 98.44 228 LEU B C 1
ATOM 3931 O O . LEU B 1 228 ? -6.797 0.276 -0.368 1 98.44 228 LEU B O 1
ATOM 3935 N N . LYS B 1 229 ? -8.531 0.194 1.085 1 98.56 229 LYS B N 1
ATOM 3936 C CA . LYS B 1 229 ? -9.352 -0.644 0.215 1 98.56 229 LYS B CA 1
ATOM 3937 C C . LYS B 1 229 ? -9.719 0.093 -1.069 1 98.56 229 LYS B C 1
ATOM 3939 O O . LYS B 1 229 ? -9.844 -0.523 -2.129 1 98.56 229 LYS B O 1
ATOM 3944 N N . TYR B 1 230 ? -9.867 1.38 -0.978 1 98.75 230 TYR B N 1
ATOM 3945 C CA . TYR B 1 230 ? -10.359 2.201 -2.076 1 98.75 230 TYR B CA 1
ATOM 3946 C C . TYR B 1 230 ? -9.203 2.822 -2.855 1 98.75 230 TYR B C 1
ATOM 3948 O O . TYR B 1 230 ? -9.422 3.473 -3.881 1 98.75 230 TYR B O 1
ATOM 3956 N N . CYS B 1 231 ? -7.965 2.629 -2.365 1 98.81 231 CYS B N 1
ATOM 3957 C CA . CYS B 1 231 ? -6.82 3.326 -2.941 1 98.81 231 CYS B CA 1
ATOM 3958 C C . CYS B 1 231 ? -7.145 4.793 -3.197 1 98.81 231 CYS B C 1
ATOM 3960 O O . CYS B 1 231 ? -6.984 5.281 -4.316 1 98.81 231 CYS B O 1
ATOM 3962 N N . LEU B 1 232 ? -7.461 5.48 -2.162 1 98.94 232 LEU B N 1
ATOM 3963 C CA . LEU B 1 232 ? -8.125 6.777 -2.277 1 98.94 232 LEU B CA 1
ATOM 3964 C C . LEU B 1 232 ? -7.215 7.789 -2.963 1 98.94 232 LEU B C 1
ATOM 3966 O O . LEU B 1 232 ? -7.645 8.5 -3.875 1 98.94 232 LEU B O 1
ATOM 3970 N N . ALA B 1 233 ? -5.98 7.879 -2.559 1 99 233 ALA B N 1
ATOM 3971 C CA . ALA B 1 233 ? -5.07 8.852 -3.162 1 99 233 ALA B CA 1
ATOM 3972 C C . ALA B 1 233 ? -4.926 8.609 -4.66 1 99 233 ALA B C 1
ATOM 3974 O O . ALA B 1 233 ? -5.035 9.539 -5.461 1 99 233 ALA B O 1
ATOM 3975 N N . HIS B 1 234 ? -4.707 7.387 -5.02 1 98.94 234 HIS B N 1
ATOM 3976 C CA . HIS B 1 234 ? -4.52 7.051 -6.426 1 98.94 234 HIS B CA 1
ATOM 3977 C C . HIS B 1 234 ? -5.809 7.234 -7.219 1 98.94 234 HIS B C 1
ATOM 3979 O O . HIS B 1 234 ? -5.773 7.621 -8.391 1 98.94 234 HIS B O 1
ATOM 3985 N N . SER B 1 235 ? -6.93 6.957 -6.586 1 98.94 235 SER B N 1
ATOM 3986 C CA . SER B 1 235 ? -8.211 7.219 -7.234 1 98.94 235 SER B CA 1
ATOM 3987 C C . SER B 1 235 ? -8.344 8.688 -7.609 1 98.94 235 SER B C 1
ATOM 3989 O O . SER B 1 235 ? -8.828 9.016 -8.695 1 98.94 235 SER B O 1
ATOM 3991 N N . ILE B 1 236 ? -7.961 9.562 -6.727 1 98.94 236 ILE B N 1
ATOM 3992 C CA . ILE B 1 236 ? -8.016 10.992 -6.992 1 98.94 236 ILE B CA 1
ATOM 3993 C C . ILE B 1 236 ? -7.074 11.344 -8.141 1 98.94 236 ILE B C 1
ATOM 3995 O O . ILE B 1 236 ? -7.445 12.078 -9.062 1 98.94 236 ILE B O 1
ATOM 3999 N N . ILE B 1 237 ? -5.875 10.773 -8.148 1 98.94 237 ILE B N 1
ATOM 4000 C CA . ILE B 1 237 ? -4.875 11.008 -9.18 1 98.94 237 ILE B CA 1
ATOM 4001 C C . ILE B 1 237 ? -5.422 10.57 -10.539 1 98.94 237 ILE B C 1
ATOM 4003 O O . ILE B 1 237 ? -5.27 11.281 -11.531 1 98.94 237 ILE B O 1
ATOM 4007 N N . LYS B 1 238 ? -6.094 9.438 -10.562 1 98.81 238 LYS B N 1
ATOM 4008 C CA . LYS B 1 238 ? -6.602 8.906 -11.828 1 98.81 238 LYS B CA 1
ATOM 4009 C C . LYS B 1 238 ? -7.742 9.766 -12.359 1 98.81 238 LYS B C 1
ATOM 4011 O O . LYS B 1 238 ? -7.879 9.938 -13.57 1 98.81 238 LYS B O 1
ATOM 4016 N N . LEU B 1 239 ? -8.578 10.273 -11.461 1 98.81 239 LEU B N 1
ATOM 4017 C CA . LEU B 1 239 ? -9.633 11.195 -11.883 1 98.81 239 LEU B CA 1
ATOM 4018 C C . LEU B 1 239 ? -9.039 12.461 -12.492 1 98.81 239 LEU B C 1
ATOM 4020 O O . LEU B 1 239 ? -9.523 12.953 -13.508 1 98.81 239 LEU B O 1
ATOM 4024 N N . MET B 1 240 ? -7.988 12.977 -11.906 1 98.81 240 MET B N 1
ATOM 4025 C CA . MET B 1 240 ? -7.312 14.148 -12.453 1 98.81 240 MET B CA 1
ATOM 4026 C C . MET B 1 240 ? -6.672 13.828 -13.797 1 98.81 240 MET B C 1
ATOM 4028 O O . MET B 1 240 ? -6.707 14.648 -14.719 1 98.81 240 MET B O 1
ATOM 4032 N N . GLU B 1 241 ? -6.039 12.656 -13.836 1 98 241 GLU B N 1
ATOM 4033 C CA . GLU B 1 241 ? -5.426 12.219 -15.094 1 98 241 GLU B CA 1
ATOM 4034 C C . GLU B 1 241 ? -6.461 12.148 -16.219 1 98 241 GLU B C 1
ATOM 4036 O O . GLU B 1 241 ? -6.141 12.406 -17.375 1 98 241 GLU B O 1
ATOM 4041 N N . ASP B 1 242 ? -7.672 11.867 -15.828 1 96.81 242 ASP B N 1
ATOM 4042 C CA . ASP B 1 242 ? -8.758 11.727 -16.797 1 96.81 242 ASP B CA 1
ATOM 4043 C C . ASP B 1 242 ? -9.383 13.086 -17.125 1 96.81 242 ASP B C 1
ATOM 4045 O O . ASP B 1 242 ? -10.383 13.156 -17.828 1 96.81 242 ASP B O 1
ATOM 4049 N N . GLY B 1 243 ? -8.914 14.133 -16.531 1 97.56 243 GLY B N 1
ATOM 4050 C CA . GLY B 1 243 ? -9.297 15.453 -17 1 97.56 243 GLY B CA 1
ATOM 4051 C C . GLY B 1 243 ? -10.078 16.25 -15.977 1 97.56 243 GLY B C 1
ATOM 4052 O O . GLY B 1 243 ? -10.367 17.438 -16.203 1 97.56 243 GLY B O 1
ATOM 4053 N N . LEU B 1 244 ? -10.391 15.711 -14.844 1 98.56 244 LEU B N 1
ATOM 4054 C CA . LEU B 1 244 ? -11.102 16.469 -13.812 1 98.56 244 LEU B CA 1
ATOM 4055 C C . LEU B 1 244 ? -10.141 17.344 -13.016 1 98.56 244 LEU B C 1
ATOM 4057 O O . LEU B 1 244 ? -8.961 17 -12.883 1 98.56 244 LEU B O 1
ATOM 4061 N N . ASP B 1 245 ? -10.664 18.406 -12.484 1 98.69 245 ASP B N 1
ATOM 4062 C CA . ASP B 1 245 ? -9.812 19.281 -11.695 1 98.69 245 ASP B CA 1
ATOM 4063 C C . ASP B 1 245 ? -9.578 18.719 -10.297 1 98.69 245 ASP B C 1
ATOM 4065 O O . ASP B 1 245 ? -10.273 17.797 -9.867 1 98.69 245 ASP B O 1
ATOM 4069 N N . ALA B 1 246 ? -8.648 19.297 -9.594 1 98.88 246 ALA B N 1
ATOM 4070 C CA . ALA B 1 246 ? -8.203 18.781 -8.305 1 98.88 246 ALA B CA 1
ATOM 4071 C C . ALA B 1 246 ? -9.359 18.719 -7.312 1 98.88 246 ALA B C 1
ATOM 4073 O O . ALA B 1 246 ? -9.539 17.703 -6.621 1 98.88 246 ALA B O 1
ATOM 4074 N N . ASN B 1 247 ? -10.141 19.766 -7.207 1 98.81 247 ASN B N 1
ATOM 4075 C CA . ASN B 1 247 ? -11.219 19.828 -6.223 1 98.81 247 ASN B CA 1
ATOM 4076 C C . ASN B 1 247 ? -12.328 18.828 -6.547 1 98.81 247 ASN B C 1
ATOM 4078 O O . ASN B 1 247 ? -12.812 18.125 -5.664 1 98.81 247 ASN B O 1
ATOM 4082 N N . THR B 1 248 ? -12.758 18.797 -7.793 1 98.94 248 THR B N 1
ATOM 4083 C CA . THR B 1 248 ? -13.789 17.859 -8.219 1 98.94 248 THR B CA 1
ATOM 4084 C C . THR B 1 248 ? -13.328 16.422 -8.039 1 98.94 248 THR B C 1
ATOM 4086 O O . THR B 1 248 ? -14.102 15.562 -7.59 1 98.94 248 THR B O 1
ATOM 4089 N N . SER B 1 249 ? -12.086 16.125 -8.43 1 98.94 249 SER B N 1
ATOM 4090 C CA . SER B 1 249 ? -11.531 14.797 -8.266 1 98.94 249 SER B CA 1
ATOM 4091 C C . SER B 1 249 ? -11.531 14.367 -6.805 1 98.94 249 SER B C 1
ATOM 4093 O O . SER B 1 249 ? -11.891 13.234 -6.484 1 98.94 249 SER B O 1
ATOM 4095 N N . THR B 1 250 ? -11.117 15.273 -5.938 1 98.94 250 THR B N 1
ATOM 4096 C CA . THR B 1 250 ? -11.055 14.992 -4.508 1 98.94 250 THR B CA 1
ATOM 4097 C C . THR B 1 250 ? -12.445 14.703 -3.947 1 98.94 250 THR B C 1
ATOM 4099 O O . THR B 1 250 ? -12.641 13.719 -3.234 1 98.94 250 THR B O 1
ATOM 4102 N N . LYS B 1 251 ? -13.391 15.539 -4.289 1 98.88 251 LYS B N 1
ATOM 4103 C CA . LYS B 1 251 ? -14.773 15.391 -3.824 1 98.88 251 LYS B CA 1
ATOM 4104 C C . LYS B 1 251 ? -15.367 14.07 -4.305 1 98.88 251 LYS B C 1
ATOM 4106 O O . LYS B 1 251 ? -15.953 13.328 -3.518 1 98.88 251 LYS B O 1
ATOM 4111 N N . LYS B 1 252 ? -15.203 13.82 -5.535 1 98.94 252 LYS B N 1
ATOM 4112 C CA . LYS B 1 252 ? -15.789 12.625 -6.133 1 98.94 252 LYS B CA 1
ATOM 4113 C C . LYS B 1 252 ? -15.211 11.359 -5.5 1 98.94 252 LYS B C 1
ATOM 4115 O O . LYS B 1 252 ? -15.953 10.43 -5.184 1 98.94 252 LYS B O 1
ATOM 4120 N N . ALA B 1 253 ? -13.93 11.305 -5.316 1 98.94 253 ALA B N 1
ATOM 4121 C CA . ALA B 1 253 ? -13.289 10.102 -4.793 1 98.94 253 ALA B CA 1
ATOM 4122 C C . ALA B 1 253 ? -13.633 9.891 -3.322 1 98.94 253 ALA B C 1
ATOM 4124 O O . ALA B 1 253 ? -13.938 8.773 -2.904 1 98.94 253 ALA B O 1
ATOM 4125 N N . VAL B 1 254 ? -13.578 10.945 -2.531 1 98.94 254 VAL B N 1
ATOM 4126 C CA . VAL B 1 254 ? -13.891 10.836 -1.109 1 98.94 254 VAL B CA 1
ATOM 4127 C C . VAL B 1 254 ? -15.336 10.383 -0.929 1 98.94 254 VAL B C 1
ATOM 4129 O O . VAL B 1 254 ? -15.617 9.469 -0.15 1 98.94 254 VAL B O 1
ATOM 4132 N N . ASN B 1 255 ? -16.219 11.031 -1.624 1 98.88 255 ASN B N 1
ATOM 4133 C CA . ASN B 1 255 ? -17.625 10.656 -1.524 1 98.88 255 ASN B CA 1
ATOM 4134 C C . ASN B 1 255 ? -17.875 9.25 -2.055 1 98.88 255 ASN B C 1
ATOM 4136 O O . ASN B 1 255 ? -18.734 8.523 -1.531 1 98.88 255 ASN B O 1
ATOM 4140 N N . GLY B 1 256 ? -17.219 8.922 -3.135 1 98.75 256 GLY B N 1
ATOM 4141 C CA . GLY B 1 256 ? -17.328 7.562 -3.648 1 98.75 256 GLY B CA 1
ATOM 4142 C C . GLY B 1 256 ? -16.906 6.508 -2.639 1 98.75 256 GLY B C 1
ATOM 4143 O O . GLY B 1 256 ? -17.594 5.488 -2.488 1 98.75 256 GLY B O 1
ATOM 4144 N N . MET B 1 257 ? -15.797 6.727 -1.949 1 98.62 257 MET B N 1
ATOM 4145 C CA . MET B 1 257 ? -15.344 5.809 -0.908 1 98.62 257 MET B CA 1
ATOM 4146 C C . MET B 1 257 ? -16.391 5.684 0.197 1 98.62 257 MET B C 1
ATOM 4148 O O . MET B 1 257 ? -16.688 4.574 0.643 1 98.62 257 MET B O 1
ATOM 4152 N N . THR B 1 258 ? -16.875 6.844 0.644 1 98.56 258 THR B N 1
ATOM 4153 C CA . THR B 1 258 ? -17.875 6.863 1.715 1 98.56 258 THR B CA 1
ATOM 4154 C C . THR B 1 258 ? -19.125 6.094 1.309 1 98.56 258 THR B C 1
ATOM 4156 O O . THR B 1 258 ? -19.672 5.328 2.104 1 98.56 258 THR B O 1
ATOM 4159 N N . SER B 1 259 ? -19.562 6.297 0.146 1 98.5 259 SER B N 1
ATOM 4160 C CA . SER B 1 259 ? -20.75 5.613 -0.35 1 98.5 259 SER B CA 1
ATOM 4161 C C . SER B 1 259 ? -20.531 4.109 -0.449 1 98.5 259 SER B C 1
ATOM 4163 O O . SER B 1 259 ? -21.422 3.316 -0.128 1 98.5 259 SER B O 1
ATOM 4165 N N . ARG B 1 260 ? -19.359 3.723 -0.881 1 98.06 260 ARG B N 1
ATOM 4166 C CA . ARG B 1 260 ? -19.047 2.322 -1.164 1 98.06 260 ARG B CA 1
ATOM 4167 C C . ARG B 1 260 ? -18.766 1.555 0.121 1 98.06 260 ARG B C 1
ATOM 4169 O O . ARG B 1 260 ? -19.078 0.37 0.229 1 98.06 260 ARG B O 1
ATOM 4176 N N . LEU B 1 261 ? -18.094 2.213 1.103 1 97.69 261 LEU B N 1
ATOM 4177 C CA . LEU B 1 261 ? -17.562 1.472 2.236 1 97.69 261 LEU B CA 1
ATOM 4178 C C . LEU B 1 261 ? -18.156 1.974 3.547 1 97.69 261 LEU B C 1
ATOM 4180 O O . LEU B 1 261 ? -17.844 1.44 4.617 1 97.69 261 LEU B O 1
ATOM 4184 N N . ASN B 1 262 ? -18.984 3.008 3.531 1 97.31 262 ASN B N 1
ATOM 4185 C CA . ASN B 1 262 ? -19.797 3.506 4.645 1 97.31 262 ASN B CA 1
ATOM 4186 C C . ASN B 1 262 ? -18.906 4.012 5.785 1 97.31 262 ASN B C 1
ATOM 4188 O O . ASN B 1 262 ? -19.203 3.766 6.957 1 97.31 262 ASN B O 1
ATOM 4192 N N . ASN B 1 263 ? -17.703 4.582 5.441 1 96.88 263 ASN B N 1
ATOM 4193 C CA . ASN B 1 263 ? -16.812 5.262 6.375 1 96.88 263 ASN B CA 1
ATOM 4194 C C . ASN B 1 263 ? -16.312 6.586 5.812 1 96.88 263 ASN B C 1
ATOM 4196 O O . ASN B 1 263 ? -16.484 6.863 4.621 1 96.88 263 ASN B O 1
ATOM 4200 N N . THR B 1 264 ? -15.82 7.438 6.641 1 97.25 264 THR B N 1
ATOM 4201 C CA . THR B 1 264 ? -15.492 8.797 6.223 1 97.25 264 THR B CA 1
ATOM 4202 C C . THR B 1 264 ? -13.992 8.961 6.031 1 97.25 264 THR B C 1
ATOM 4204 O O . THR B 1 264 ? -13.203 8.164 6.547 1 97.25 264 THR B O 1
ATOM 4207 N N . ALA B 1 265 ? -13.617 9.914 5.234 1 98.06 265 ALA B N 1
ATOM 4208 C CA . ALA B 1 265 ? -12.227 10.281 4.969 1 98.06 265 ALA B CA 1
ATOM 4209 C C . ALA B 1 265 ? -12.133 11.734 4.492 1 98.06 265 ALA B C 1
ATOM 4211 O O . ALA B 1 265 ? -13.141 12.422 4.379 1 98.06 265 ALA B O 1
ATOM 4212 N N . GLY B 1 266 ? -10.992 12.195 4.363 1 98.69 266 GLY B N 1
ATOM 4213 C CA . GLY B 1 266 ? -10.648 13.469 3.75 1 98.69 266 GLY B CA 1
ATOM 4214 C C . GLY B 1 266 ? -9.352 13.414 2.965 1 98.69 266 GLY B C 1
ATOM 4215 O O . GLY B 1 266 ? -8.578 12.469 3.096 1 98.69 266 GLY B O 1
ATOM 4216 N N . ALA B 1 267 ? -9.203 14.438 2.137 1 98.94 267 ALA B N 1
ATOM 4217 C CA . ALA B 1 267 ? -7.98 14.531 1.346 1 98.94 267 ALA B CA 1
ATOM 4218 C C . ALA B 1 267 ? -7.68 15.977 0.968 1 98.94 267 ALA B C 1
ATOM 4220 O O . ALA B 1 267 ? -8.594 16.797 0.873 1 98.94 267 ALA B O 1
ATOM 4221 N N . ILE B 1 268 ? -6.43 16.234 0.86 1 99 268 ILE B N 1
ATOM 4222 C CA . ILE B 1 268 ? -5.941 17.453 0.222 1 99 268 ILE B CA 1
ATOM 4223 C C . ILE B 1 268 ? -5.188 17.094 -1.057 1 99 268 ILE B C 1
ATOM 4225 O O . ILE B 1 268 ? -4.504 16.078 -1.119 1 99 268 ILE B O 1
ATOM 4229 N N . THR B 1 269 ? -5.363 17.938 -2.045 1 98.94 269 THR B N 1
ATOM 4230 C CA . THR B 1 269 ? -4.832 17.672 -3.379 1 98.94 269 THR B CA 1
ATOM 4231 C C . THR B 1 269 ? -4.27 18.953 -3.996 1 98.94 269 THR B C 1
ATOM 4233 O O . THR B 1 269 ? -4.859 20.031 -3.85 1 98.94 269 THR B O 1
ATOM 4236 N N . LEU B 1 270 ? -3.107 18.844 -4.594 1 98.94 270 LEU B N 1
ATOM 4237 C CA . LEU B 1 270 ? -2.656 19.844 -5.555 1 98.94 270 LEU B CA 1
ATOM 4238 C C . LEU B 1 270 ? -2.482 19.234 -6.938 1 98.94 270 LEU B C 1
ATOM 4240 O O . LEU B 1 270 ? -1.886 18.172 -7.078 1 98.94 270 LEU B O 1
ATOM 4244 N N . SER B 1 271 ? -3.018 19.938 -7.945 1 98.81 271 SER B N 1
ATOM 4245 C CA . SER B 1 271 ? -2.662 19.531 -9.305 1 98.81 271 SER B CA 1
ATOM 4246 C C . SER B 1 271 ? -1.221 19.922 -9.633 1 98.81 271 SER B C 1
ATOM 4248 O O . SER B 1 271 ? -0.584 20.656 -8.883 1 98.81 271 SER B O 1
ATOM 4250 N N . LYS B 1 272 ? -0.763 19.469 -10.758 1 98.19 272 LYS B N 1
ATOM 4251 C CA . LYS B 1 272 ? 0.591 19.797 -11.188 1 98.19 272 LYS B CA 1
ATOM 4252 C C . LYS B 1 272 ? 0.738 21.312 -11.414 1 98.19 272 LYS B C 1
ATOM 4254 O O . LYS B 1 272 ? 1.854 21.828 -11.422 1 98.19 272 LYS B O 1
ATOM 4259 N N . ASN B 1 273 ? -0.378 22.031 -11.562 1 97.25 273 ASN B N 1
ATOM 4260 C CA . ASN B 1 273 ? -0.363 23.469 -11.805 1 97.25 273 ASN B CA 1
ATOM 4261 C C . ASN B 1 273 ? -0.644 24.25 -10.523 1 97.25 273 ASN B C 1
ATOM 4263 O O . ASN B 1 273 ? -0.76 25.484 -10.547 1 97.25 273 ASN B O 1
ATOM 4267 N N . GLY B 1 274 ? -0.886 23.5 -9.438 1 97.81 274 GLY B N 1
ATOM 4268 C CA . GLY B 1 274 ? -1.062 24.172 -8.156 1 97.81 274 GLY B CA 1
ATOM 4269 C C . GLY B 1 274 ? -2.52 24.391 -7.801 1 97.81 274 GLY B C 1
ATOM 4270 O O . GLY B 1 274 ? -2.822 25.062 -6.812 1 97.81 274 GLY B O 1
ATOM 4271 N N . ASP B 1 275 ? -3.426 23.859 -8.617 1 98.19 275 ASP B N 1
ATOM 4272 C CA . ASP B 1 275 ? -4.84 23.953 -8.258 1 98.19 275 ASP B CA 1
ATOM 4273 C C . ASP B 1 275 ? -5.137 23.125 -7.004 1 98.19 275 ASP B C 1
ATOM 4275 O O . ASP B 1 275 ? -4.609 22.031 -6.84 1 98.19 275 ASP B O 1
ATOM 4279 N N . ILE B 1 276 ? -6.035 23.703 -6.176 1 98.62 276 ILE B N 1
ATOM 4280 C CA . ILE B 1 276 ? -6.238 23.156 -4.84 1 98.62 276 ILE B CA 1
ATOM 4281 C C . ILE B 1 276 ? -7.516 22.312 -4.816 1 98.62 276 ILE B C 1
ATOM 4283 O O . ILE B 1 276 ? -8.539 22.719 -5.363 1 98.62 276 ILE B O 1
ATOM 4287 N N . GLY B 1 277 ? -7.418 21.125 -4.246 1 98.88 277 GLY B N 1
ATOM 4288 C CA . GLY B 1 277 ? -8.562 20.328 -3.852 1 98.88 277 GLY B CA 1
ATOM 4289 C C . GLY B 1 277 ? -8.594 20.016 -2.367 1 98.88 277 GLY B C 1
ATOM 4290 O O . GLY B 1 277 ? -7.59 19.578 -1.798 1 98.88 277 GLY B O 1
ATOM 4291 N N . ILE B 1 278 ? -9.75 20.312 -1.701 1 98.88 278 ILE B N 1
ATOM 4292 C CA . ILE B 1 278 ? -9.992 19.984 -0.303 1 98.88 278 ILE B CA 1
ATOM 4293 C C . ILE B 1 278 ? -11.398 19.406 -0.149 1 98.88 278 ILE B C 1
ATOM 4295 O O . ILE B 1 278 ? -12.391 20.062 -0.481 1 98.88 278 ILE B O 1
ATOM 4299 N N . HIS B 1 279 ? -11.422 18.219 0.349 1 98.88 279 HIS B N 1
ATOM 4300 C CA . HIS B 1 279 ? -12.742 17.672 0.67 1 98.88 279 HIS B CA 1
ATOM 4301 C C . HIS B 1 279 ? -12.656 16.625 1.761 1 98.88 279 HIS B C 1
ATOM 4303 O O . HIS B 1 279 ? -11.648 15.906 1.863 1 98.88 279 HIS B O 1
ATOM 4309 N N . PHE B 1 280 ? -13.664 16.547 2.572 1 98.75 280 PHE B N 1
ATOM 4310 C CA . PHE B 1 280 ? -13.789 15.5 3.586 1 98.75 280 PHE B CA 1
ATOM 4311 C C . PHE B 1 280 ? -15.258 15.18 3.854 1 98.75 280 PHE B C 1
ATOM 4313 O O . PHE B 1 280 ? -16.109 16.062 3.801 1 98.75 280 PHE B O 1
ATOM 4320 N N . SER B 1 281 ? -15.531 13.938 4.066 1 98.38 281 SER B N 1
ATOM 4321 C CA . SER B 1 281 ? -16.875 13.477 4.395 1 98.38 281 SER B CA 1
ATOM 4322 C C . SER B 1 281 ? -17.062 13.344 5.902 1 98.38 281 SER B C 1
ATOM 4324 O O . SER B 1 281 ? -18.172 13.086 6.375 1 98.38 281 SER B O 1
ATOM 4326 N N . SER B 1 282 ? -15.945 13.445 6.656 1 97.12 282 SER B N 1
ATOM 4327 C CA . SER B 1 282 ? -16.031 13.484 8.117 1 97.12 282 SER B CA 1
ATOM 4328 C C . SER B 1 282 ? -16.641 14.789 8.602 1 97.12 282 SER B C 1
ATOM 4330 O O . SER B 1 282 ? -16.875 15.703 7.812 1 97.12 282 SER B O 1
ATOM 4332 N N . LYS B 1 283 ? -16.875 14.875 9.859 1 96.44 283 LYS B N 1
ATOM 4333 C CA . LYS B 1 283 ? -17.422 16.094 10.445 1 96.44 283 LYS B CA 1
ATOM 4334 C C . LYS B 1 283 ? -16.438 17.25 10.305 1 96.44 283 LYS B C 1
ATOM 4336 O O . LYS B 1 283 ? -16.828 18.375 9.961 1 96.44 283 LYS B O 1
ATOM 4341 N N . ARG B 1 284 ? -15.164 16.984 10.531 1 97.56 284 ARG B N 1
ATOM 4342 C CA . ARG B 1 284 ? -14.148 18.031 10.523 1 97.56 284 ARG B CA 1
ATOM 4343 C C . ARG B 1 284 ? -12.844 17.531 9.93 1 97.56 284 ARG B C 1
ATOM 4345 O O . ARG B 1 284 ? -12.562 16.328 9.969 1 97.56 284 ARG B O 1
ATOM 4352 N N . MET B 1 285 ? -12.094 18.422 9.383 1 98.12 285 MET B N 1
ATOM 4353 C CA . MET B 1 285 ? -10.711 18.234 8.961 1 98.12 285 MET B CA 1
ATOM 4354 C C . MET B 1 285 ? -9.984 19.578 8.891 1 98.12 285 MET B C 1
ATOM 4356 O O . MET B 1 285 ? -10.359 20.453 8.094 1 98.12 285 MET B O 1
ATOM 4360 N N . SER B 1 286 ? -9.008 19.75 9.672 1 98.38 286 SER B N 1
ATOM 4361 C CA . SER B 1 286 ? -8.281 21.016 9.586 1 98.38 286 SER B CA 1
ATOM 4362 C C . SER B 1 286 ? -7.371 21.031 8.359 1 98.38 286 SER B C 1
ATOM 4364 O O . SER B 1 286 ? -6.805 20.016 7.977 1 98.38 286 SER B O 1
ATOM 4366 N N . TRP B 1 287 ? -7.227 22.172 7.746 1 98.88 287 TRP B N 1
ATOM 4367 C CA . TRP B 1 287 ? -6.367 22.375 6.586 1 98.88 287 TRP B CA 1
ATOM 4368 C C . TRP B 1 287 ? -5.891 23.812 6.504 1 98.88 287 TRP B C 1
ATOM 4370 O O . TRP B 1 287 ? -6.469 24.703 7.141 1 98.88 287 TRP B O 1
ATOM 4380 N N . ALA B 1 288 ? -4.809 24.016 5.82 1 98.94 288 ALA B N 1
ATOM 4381 C CA . ALA B 1 288 ? -4.301 25.359 5.555 1 98.94 288 ALA B CA 1
ATOM 4382 C C . ALA B 1 288 ? -3.445 25.375 4.293 1 98.94 288 ALA B C 1
ATOM 4384 O O . ALA B 1 288 ? -2.754 24.406 3.982 1 98.94 288 ALA B O 1
ATOM 4385 N N . TYR B 1 289 ? -3.529 26.422 3.543 1 98.81 289 TYR B N 1
ATOM 4386 C CA . TYR B 1 289 ? -2.604 26.688 2.447 1 98.81 289 TYR B CA 1
ATOM 4387 C C . TYR B 1 289 ? -2.293 28.172 2.344 1 98.81 289 TYR B C 1
ATOM 4389 O O . TYR B 1 289 ? -2.973 29 2.955 1 98.81 289 TYR B O 1
ATOM 4397 N N . ILE B 1 290 ? -1.248 28.531 1.689 1 97.81 290 ILE B N 1
ATOM 4398 C CA . ILE B 1 290 ? -0.843 29.922 1.476 1 97.81 290 ILE B CA 1
ATOM 4399 C C . ILE B 1 290 ? -0.849 30.234 -0.019 1 97.81 290 ILE B C 1
ATOM 4401 O O . ILE B 1 290 ? -0.258 29.5 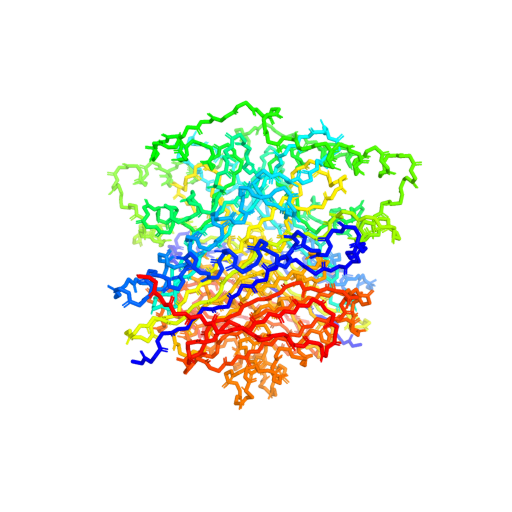-0.816 1 97.81 290 ILE B O 1
ATOM 4405 N N . LYS B 1 291 ? -1.508 31.234 -0.333 1 94.12 291 LYS B N 1
ATOM 4406 C CA . LYS B 1 291 ? -1.6 31.719 -1.708 1 94.12 291 LYS B CA 1
ATOM 4407 C C . LYS B 1 291 ? -1.761 33.219 -1.747 1 94.12 291 LYS B C 1
ATOM 4409 O O . LYS B 1 291 ? -2.533 33.812 -0.972 1 94.12 291 LYS B O 1
ATOM 4414 N N . ASP B 1 292 ? -0.976 33.875 -2.598 1 91.31 292 ASP B N 1
ATOM 4415 C CA . ASP B 1 292 ? -1.1 35.312 -2.824 1 91.31 292 ASP B CA 1
ATOM 4416 C C . ASP B 1 292 ? -0.958 36.094 -1.518 1 91.31 292 ASP B C 1
ATOM 4418 O O . ASP B 1 292 ? -1.793 36.938 -1.202 1 91.31 292 ASP B O 1
ATOM 4422 N N . LYS B 1 293 ? -0.093 35.656 -0.698 1 91.75 293 LYS B N 1
ATOM 4423 C CA . LYS B 1 293 ? 0.278 36.344 0.54 1 91.75 293 LYS B CA 1
ATOM 4424 C C . LYS B 1 293 ? -0.845 36.25 1.57 1 91.75 293 LYS B C 1
ATOM 4426 O O . LYS B 1 293 ? -0.976 37.125 2.426 1 91.75 293 LYS B O 1
ATOM 4431 N N . LYS B 1 294 ? -1.605 35.281 1.394 1 96.75 294 LYS B N 1
ATOM 4432 C CA . LYS B 1 294 ? -2.662 35 2.363 1 96.75 294 LYS B CA 1
ATOM 4433 C C . LYS B 1 294 ? -2.619 33.562 2.826 1 96.75 294 LYS B C 1
ATOM 4435 O O . LYS B 1 294 ? -2.268 32.656 2.055 1 96.75 294 LYS B O 1
ATOM 4440 N N . ILE B 1 295 ? -2.943 33.406 4.039 1 98.25 295 ILE B N 1
ATOM 4441 C CA . ILE B 1 295 ? -3.16 32.062 4.566 1 98.25 295 ILE B CA 1
ATOM 4442 C C . ILE B 1 295 ? -4.652 31.766 4.578 1 98.25 295 ILE B C 1
ATOM 4444 O O . ILE B 1 295 ? -5.453 32.531 5.113 1 98.25 295 ILE B O 1
ATOM 4448 N N . PHE B 1 296 ? -4.969 30.719 3.939 1 98.69 296 PHE B N 1
ATOM 4449 C CA . PHE B 1 296 ? -6.32 30.188 3.984 1 98.69 296 PHE B CA 1
ATOM 4450 C C . PHE B 1 296 ? -6.379 28.938 4.867 1 98.69 296 PHE B C 1
ATOM 4452 O O . PHE B 1 296 ? -5.465 28.109 4.836 1 98.69 296 PHE B O 1
ATOM 4459 N N . TYR B 1 297 ? -7.402 28.781 5.699 1 98.75 297 TYR B N 1
ATOM 4460 C CA . TYR B 1 297 ? -7.496 27.641 6.59 1 98.75 297 TYR B CA 1
ATOM 4461 C C . TYR B 1 297 ? -8.938 27.375 7.004 1 98.75 297 TYR B C 1
ATOM 4463 O O . TYR B 1 297 ? -9.812 28.234 6.797 1 98.75 297 TYR B O 1
ATOM 4471 N N . GLY B 1 298 ? -9.188 26.234 7.488 1 98.62 298 GLY B N 1
ATOM 4472 C CA . GLY B 1 298 ? -10.516 25.828 7.926 1 98.62 298 GLY B CA 1
ATOM 4473 C C . GLY B 1 298 ? -10.539 24.469 8.602 1 98.62 298 GLY B C 1
ATOM 4474 O O . GLY B 1 298 ? -9.516 23.797 8.672 1 98.62 298 GLY B O 1
ATOM 4475 N N . ILE B 1 299 ? -11.742 24.125 9.133 1 98.31 299 ILE B N 1
ATOM 4476 C CA . ILE B 1 299 ? -11.859 22.844 9.805 1 98.31 299 ILE B CA 1
ATOM 4477 C C . ILE B 1 299 ? -13.273 22.297 9.633 1 98.31 299 ILE B C 1
ATOM 4479 O O . ILE B 1 299 ? -13.477 21.078 9.625 1 98.31 299 ILE B O 1
ATOM 4483 N N . ASN B 1 300 ? -14.305 23.156 9.516 1 98.06 300 ASN B N 1
ATOM 4484 C CA . ASN B 1 300 ? -15.68 22.734 9.273 1 98.06 300 ASN B CA 1
ATOM 4485 C C . ASN B 1 300 ? -16 22.703 7.785 1 98.06 300 ASN B C 1
ATOM 4487 O O . ASN B 1 300 ? -15.406 23.422 6.996 1 98.06 300 ASN B O 1
ATOM 4491 N N . GLN B 1 301 ? -16.953 21.906 7.438 1 96.25 301 GLN B N 1
ATOM 4492 C CA . GLN B 1 301 ? -17.391 21.844 6.047 1 96.25 301 GLN B CA 1
ATOM 4493 C C . GLN B 1 301 ? -17.844 23.203 5.543 1 96.25 301 GLN B C 1
ATOM 4495 O O . GLN B 1 301 ? -18.656 23.875 6.191 1 96.25 301 GLN B O 1
ATOM 4500 N N . GLY B 1 302 ? -17.266 23.641 4.469 1 93.31 302 GLY B N 1
ATOM 4501 C CA . GLY B 1 302 ? -17.719 24.844 3.797 1 93.31 302 GLY B CA 1
ATOM 4502 C C . GLY B 1 302 ? -17.156 26.109 4.422 1 93.31 302 GLY B C 1
ATOM 4503 O O . GLY B 1 302 ? -17.406 27.219 3.928 1 93.31 302 GLY B O 1
ATOM 4504 N N . GLU B 1 303 ? -16.422 25.969 5.48 1 95.62 303 GLU B N 1
ATOM 4505 C CA . GLU B 1 303 ? -15.867 27.125 6.172 1 95.62 303 GLU B CA 1
ATOM 4506 C C . GLU B 1 303 ? -14.438 27.406 5.727 1 95.62 303 GLU B C 1
ATOM 4508 O O . GLU B 1 303 ? -13.602 26.5 5.68 1 95.62 303 GLU B O 1
ATOM 4513 N N . VAL B 1 304 ? -14.188 28.688 5.375 1 97.88 304 VAL B N 1
ATOM 4514 C CA . VAL B 1 304 ? -12.844 29.109 4.988 1 97.88 304 VAL B CA 1
ATOM 4515 C C . VAL B 1 304 ? -12.492 30.422 5.707 1 97.88 304 VAL B C 1
ATOM 4517 O O . VAL B 1 304 ? -13.242 31.391 5.633 1 97.88 304 VAL B O 1
ATOM 4520 N N . PHE B 1 305 ? -11.43 30.375 6.383 1 98.25 305 PHE B N 1
ATOM 4521 C CA . PHE B 1 305 ? -10.852 31.578 6.98 1 98.25 305 PHE B CA 1
ATOM 4522 C C . PHE B 1 305 ? -9.656 32.062 6.172 1 98.25 305 PHE B C 1
ATOM 4524 O O . PHE B 1 305 ? -8.977 31.281 5.516 1 98.25 305 PHE B O 1
ATOM 4531 N N . GLU B 1 306 ? -9.422 33.344 6.16 1 96.94 306 GLU B N 1
ATOM 4532 C CA . GLU B 1 306 ? -8.281 33.938 5.465 1 96.94 306 GLU B CA 1
ATOM 4533 C C . GLU B 1 306 ? -7.598 35 6.328 1 96.94 306 GLU B C 1
ATOM 4535 O O . GLU B 1 306 ? -8.266 35.75 7.043 1 96.94 306 GLU B O 1
ATOM 4540 N N . GLU B 1 307 ? -6.32 35.031 6.32 1 96.5 307 GLU B N 1
ATOM 4541 C CA . GLU B 1 307 ? -5.492 36.031 6.988 1 96.5 307 GLU B CA 1
ATOM 4542 C C . GLU B 1 307 ? -4.348 36.469 6.09 1 96.5 307 GLU B C 1
ATOM 4544 O O . GLU B 1 307 ? -3.834 35.688 5.285 1 96.5 307 GLU B O 1
ATOM 4549 N N . GLN B 1 308 ? -4.051 37.781 6.305 1 94.44 308 GLN B N 1
ATOM 4550 C CA . GLN B 1 308 ? -2.865 38.25 5.598 1 94.44 308 GLN B CA 1
ATOM 4551 C C . GLN B 1 308 ? -1.6 37.594 6.145 1 94.44 308 GLN B C 1
ATOM 4553 O O . GLN B 1 308 ? -1.481 37.375 7.352 1 94.44 308 GLN B O 1
ATOM 4558 N N . TYR B 1 309 ? -0.814 37.219 5.25 1 88.06 309 TYR B N 1
ATOM 4559 C CA . TYR B 1 309 ? 0.449 36.594 5.605 1 88.06 309 TYR B CA 1
ATOM 4560 C C . TYR B 1 309 ? 1.61 37.219 4.844 1 88.06 309 TYR B C 1
ATOM 4562 O O . TYR B 1 309 ? 1.637 37.188 3.611 1 88.06 309 TYR B O 1
ATOM 4570 N N . GLU B 1 310 ? 2.389 38.156 5.547 1 77.25 310 GLU B N 1
ATOM 4571 C CA . GLU B 1 310 ? 3.592 38.719 4.953 1 77.25 310 GLU B CA 1
ATOM 4572 C C . GLU B 1 310 ? 4.852 38.062 5.512 1 77.25 310 GLU B C 1
ATOM 4574 O O . GLU B 1 310 ? 5 37.938 6.727 1 77.25 310 GLU B O 1
ATOM 4579 N N . GLN B 1 311 ? 5.551 37.375 4.656 1 71.19 311 GLN B N 1
ATOM 4580 C CA . GLN B 1 311 ? 6.801 36.719 5.039 1 71.19 311 GLN B CA 1
ATOM 4581 C C . GLN B 1 311 ? 7.73 37.688 5.75 1 71.19 311 GLN B C 1
ATOM 4583 O O . GLN B 1 311 ? 7.828 38.875 5.363 1 71.19 311 GLN B O 1
ATOM 4588 N N . GLN B 1 312 ? 8.164 37.406 7.055 1 50.72 312 GLN B N 1
ATOM 4589 C CA . GLN B 1 312 ? 9.18 38.25 7.648 1 50.72 312 GLN B CA 1
ATOM 4590 C C . GLN B 1 312 ? 10.508 38.125 6.902 1 50.72 312 GLN B C 1
ATOM 4592 O O . GLN B 1 312 ? 10.852 37.062 6.422 1 50.72 312 GLN B O 1
#

Organism: Galleria mellonella (NCBI:txid7137)

Secondary structure (DSSP, 8-state):
---EEEEEEEEE---HHHHHHHHHHHHHHHHHHHHHHHTT--HHHHHHHHHHHHHT-TTSSSSTT----TTS---EEEEEEETTTTEEEEEEEE-S-S-HHHHHHHHHHH-SSSEEEHHHHHHHHHHTT-----GGGG--HHHHHHHHHHHHH-----SS--SSS-----EEEEEE-TT--EEEEEEE---TTPPTTB--STTSBTTTEEEETTTEEEEEEE-HHHHHHHTHHHHHHHHHHTT--HHHHHHHHHHHHHHHHS--EEEEEEETT--EEEEESSSEEEEEEEETTEEEEEEETT--EEEE----/---EEEEEEEEE---HHHHHHHHHHHHHHHHHHHHHHHTT--HHHHHHHHHHHHHT-TTSSSSTT----TTS---EEEEEEETTTTEEEEEEEE-S-S-HHHHHHHHHHH-SSSEEEHHHHHHHHHHTT-----GGGG--HHHHHHHHHHHHH-----SS--SSS-----EEEEEE-TT--EEEEEEE---TTPPTTB--STTSBTTTEEEETTTEEEEEEE-HHHHHHHTHHHHHHHHHHTT--HHHHHHHHHHHHHHHHS--EEEEEEETT--EEEEESSSEEEEEEEETTEEEEEEETT--EEEE----

pLDDT: mean 93.93, std 12.63, range [30.12, 99.0]

Radius of gyration: 22.9 Å; Cα contacts (8 Å, |Δi|>4): 1968; chains: 2; bounding box: 52×75×56 Å

Sequence (624 aa):
MNPIIIVHGGAGDVPDSRVKGKLDGSKKAVIAGHEILVRGGSALDAVEAAVVSMEKDEYFNAGYGSVLNLRGEVEMEASIMCGKNLDVGAVTLIKDFLHPISIAHKVLTDSPHSLLGGEGAKIFALDKGFHTVDPKSLISPHAKKALEDFLKHGEFGRTEIGMDEAGVGTVGAVAVDSNGHVAVATSTGGMSGKAIGRIGDTPQIGSGTYADDLVGGVSTTGHGESILKYCLAHSIIKLMEDGLDANTSTKKAVNGMTSRLNNTAGAITLSKNGDIGIHFSSKRMSWAYIKDKKIFYGINQGEVFEEQYEQQMNPIIIVHGGAGDVPDSRVKGKLDGSKKAVIAGHEILVRGGSALDAVEAAVVSMEKDEYFNAGYGSVLNLRGEVEMEASIMCGKNLDVGAVTLIKDFLHPISIAHKVLTDSPHSLLGGEGAKIFALDKGFHTVDPKSLISPHAKKALEDFLKHGEFGRTEIGMDEAGVGTVGAVAVDSNGHVAVATSTGGMSGKAIGRIGDTPQIGSGTYADDLVGGVSTTGHGESILKYCLAHSIIKLMEDGLDANTSTKKAVNGMTSRLNNTAGAITLSKNGDIGIHFSSKRMSWAYIKDKKIFYGINQGEVFEEQYEQQ

Solvent-accessible surface area (backbone atoms only — not comparable to full-atom values): 28152 Å² total; per-residue (Å²): 91,83,50,37,38,38,30,37,41,16,13,26,56,70,36,77,90,48,46,64,54,33,48,53,46,26,48,54,12,31,49,50,14,42,57,34,31,78,72,70,35,48,18,59,58,14,18,47,43,18,41,49,53,38,17,68,30,65,73,21,17,13,37,26,19,14,23,19,28,68,85,68,41,61,45,29,30,3,22,30,28,35,9,78,80,41,46,35,5,14,29,29,56,34,61,37,50,58,51,53,50,59,49,4,46,45,27,38,77,73,40,93,52,42,28,26,24,37,69,25,30,49,53,51,35,48,74,74,66,52,66,75,50,61,61,69,75,34,55,35,73,66,25,53,49,49,32,52,51,46,67,72,67,57,70,73,69,56,67,60,45,66,93,56,56,79,34,44,12,27,31,25,16,27,20,32,13,49,85,45,35,18,3,17,22,23,31,23,13,61,48,55,52,28,60,63,35,56,51,65,15,41,50,28,50,23,13,12,27,33,28,27,36,91,47,21,16,19,22,44,26,38,33,37,68,56,33,27,62,56,20,41,20,39,47,25,50,50,37,34,66,72,68,41,52,35,35,59,16,36,40,52,42,47,51,48,45,26,71,73,65,75,48,43,27,24,39,43,30,31,28,48,85,56,43,68,11,73,34,61,72,32,70,24,40,27,30,15,30,51,56,94,53,24,37,37,32,35,36,48,84,94,48,78,46,76,41,86,41,77,86,131,89,84,50,38,40,37,30,37,42,18,14,25,56,69,37,78,90,48,47,64,53,33,48,53,46,26,48,55,12,31,48,51,13,41,57,35,31,77,73,69,35,48,17,60,58,14,16,49,42,17,42,48,51,38,18,69,30,65,73,22,17,12,38,28,18,14,23,19,27,70,84,68,40,61,46,29,30,2,21,30,27,35,8,77,81,41,45,36,5,14,27,30,55,34,61,37,51,58,53,52,50,60,50,5,47,44,26,40,77,73,40,95,52,42,29,26,23,37,70,27,30,49,52,50,35,47,74,73,67,53,67,74,52,63,62,69,75,36,54,34,72,64,24,54,50,50,32,52,52,46,66,72,66,56,70,72,67,57,68,61,47,67,94,54,58,78,36,43,11,27,29,24,16,27,20,31,12,49,85,45,37,18,4,18,22,24,32,21,12,61,48,56,51,30,60,62,37,58,54,66,15,43,49,28,50,23,12,13,28,33,28,28,36,90,48,20,17,19,23,44,28,36,33,36,68,57,32,27,60,56,18,40,21,39,46,23,50,50,38,34,67,72,68,40,51,36,36,59,17,36,41,51,42,45,50,48,45,25,70,74,66,75,49,42,28,24,39,42,30,30,28,47,86,56,43,68,10,74,33,60,70,32,68,25,40,24,31,15,30,51,57,93,53,25,37,37,34,35,36,49,83,93,46,76,45,76,42,85,41,77,87,129

Nearest PDB structures (foldseek):
  3tkj-assembly1_B  TM=9.794E-01  e=1.202E-42  Homo sapiens
  4et0-assembly1_B  TM=9.657E-01  e=9.687E-42  Homo sapiens
  4zm9-assembly2_D  TM=9.682E-01  e=3.305E-41  Homo sapiens
  4pvr-assembly1_B  TM=9.761E-01  e=7.340E-41  Homo sapiens
  4o0d-assembly1_A  TM=9.755E-01  e=4.351E-40  Homo sapiens

Foldseek 3Di:
DPKKKKKWFWFALAAPVLFVVRQVLQVVLQVQLVVQQVVPHAQQVSFLRSVLSSLVRLSGCFQQVNAAAQVRFFWKKKKKFKQPVGFIFIEGRDHQARRRQVLSVCCRVPNPDHYDYDPRSVVSCVVVPGDGHDRVRSYDPVNVVQLVVCVVVVPPPPLGRPSHHGFWTKMKMWMQHPVLIIMIMIMGSHGHHHHNPDDFQRRPELQQWGHHSVWWIKGKIWRRVLSNVLSQGNQLSVVRVVPDDNAVSQAVSQVVSCVVVVTKMWMWIQTSVGDTHTDIPHQWMWMWMDDPQKIWIDIGPPDIDIDGHDDD/DPKKKKKWFWFALAAPVLFVVRQVLQVVLQVQLVVQQVVPHAQQVSFLRSVLSSLVRLSFCFQQVNAAAQVRFFWKKKKKFKQPVGFIFIEGRDHQARRRQVLSVCCRVPNPDHYYYDPRSVVSCVVVPGDGHDRVRSYDPVNVVQLVVCVVVVPPPPLGRPSDHDFWTKMKMWMQHPVLIIMIMIMGSHGHHHHNPDDFQRRPELQQWGHHSQWWIKGKIWRRVLSNVLSQGNQLSVVRVVPDDNAVSQAVSQVVSCVVVVTKMWMWIQTSVGDTHTDIPHQWMWMWMDDPQKIWIDIGPPDIDIDGHDDD